Protein AF-A0A0S7B6U8-F1 (afdb_monomer_lite)

pLDDT: mean 72.04, std 18.42, range [27.77, 97.06]

Organism: NCBI:txid360412

Secondary structure (DSSP, 8-state):
-EEEEEEEEETTEEEEEEEEEETTTEEEEEEETTEEPPBSSSSTT-BTTEEEEEETTEEEEEEEETTEEEEEETTEEEPSSTTPPPPHHHHHHHHHHHHHHHHHHHHTPEE---SS--TTT--EEEEEETTEEEEEEEEEETTTTEEEEEEEEEBSPPS-HHHHHHHHHT-HHHHHHHHHTT-SS-EEEEETTEEEEEE---TTTS-HHHHHHHHHHHHHHHHHHSPBPPTTS--STT----SSPEEEEEETTEEEEEETTTHHHHHHHHHHHHHHHHHS---HHHHHHHHHHHHHHHHHHHTT---HHHHHHHHHHHHHHHHHHHHHTT----HHHHHHHHHHHHHHHHHHHHHHHHHHHHHH--HHHHHTTGGGGSHHHHHHHHHHHHHHHHHHHHHHHHHHHHHHHHTTS-S---EEEE----

Foldseek 3Di:
DDKAWAWDADPNRIKIWIWDADPPQATDFIDIPNHTFDQPDPCQQADSFKGWGDDPNWIWMWGDDVPDIFIATNHQTGDRYPPDDDDPVSVVLVLVVVQLVVLCVLQVWDWFFHSPRHSNFRTKTWDDDPQKTWIWTWDADPVPRFTKTKIKIWFAFDPCQVVLVVQLFPPPLQCVVCVVVVHPGWDKDTDRTIIITIGRDDSVPDHSVNVNVSSVSSVVSNVVRGHHDHLQDWPQPPPPDNDFDWWWKQWLNHTTTHGPVCVVVLVVVLVVLLVLVVPADQVLVVLVVLLVVLLVVCVVPLLPDQDLVVVLVVLVVSLVVSVVVCVVVSHQDDLVSLVVSLVSSLVSLVVSLVSSLVVVCVVPDDPVCVVVVCQCVDPVNVVSVVVSVVSSVVSSVVSVVVSVVVVVVSVSVPRRRDIRTTDDPD

Radius of gyration: 28.43 Å; chains: 1; bounding box: 55×90×58 Å

Sequence (426 aa):
MAQHTWQFSLDNQPHTIRAEIDLFRGIRSVQLDGVDARPANEGRFDTSALKSFEVAGHSAQVMKYTGGAALLLDGQALPNTPGQTLPARLQKYETQRVFWRKLAGLTGLKESPRADGMLEWRNRLIGTSDNRLVVLDYSVTYQFMRSRIAIFTRFAQEKDVNSLRGKIELDPAVLALAKRLKRTSLEMSIQSAGVAILLPYDLRKTSPEQAAEDIRTLLNVVKKYTKPLPLTYCDWGQCKSAVHPRELVFYNHSPLLVCSSCMPLLEKAGEANLARYHKRAPGFLKAISAGLAVTALVGVFFGIWKFSLVLAIASFGLFFAIVAAMNMLMVKRTFGMLWAAGGLTLLGVAIASVIEAALRLMSTITLEQVELGLVFLRPETQRLMGINLAVSAVVTAATLWFVLHQQRQAVHELAHPTIEHSGIEG

Structure (mmCIF, N/CA/C/O backbone):
data_AF-A0A0S7B6U8-F1
#
_entry.id   AF-A0A0S7B6U8-F1
#
loop_
_atom_site.group_PDB
_atom_site.id
_atom_site.type_symbol
_atom_site.label_atom_id
_atom_site.label_alt_id
_atom_site.label_comp_id
_atom_site.label_asym_id
_atom_site.label_entity_id
_atom_site.label_seq_id
_atom_site.pdbx_PDB_ins_code
_atom_site.Cartn_x
_atom_site.Cartn_y
_atom_site.Cartn_z
_atom_site.occupancy
_atom_site.B_iso_or_equiv
_atom_site.auth_seq_id
_atom_site.auth_comp_id
_atom_site.auth_asym_id
_atom_site.auth_atom_id
_atom_site.pdbx_PDB_model_num
ATOM 1 N N . MET A 1 1 ? 11.745 10.037 -27.236 1.00 68.69 1 MET A N 1
ATOM 2 C CA . MET A 1 1 ? 11.385 8.604 -27.163 1.00 68.69 1 MET A CA 1
ATOM 3 C C . MET A 1 1 ? 12.628 7.852 -26.736 1.00 68.69 1 MET A C 1
ATOM 5 O O . MET A 1 1 ? 13.698 8.241 -27.185 1.00 68.69 1 MET A O 1
ATOM 9 N N . ALA A 1 2 ? 12.509 6.862 -25.856 1.00 84.25 2 ALA A N 1
ATOM 10 C CA . ALA A 1 2 ? 13.636 6.048 -25.414 1.00 84.25 2 ALA A CA 1
ATOM 11 C C . ALA A 1 2 ? 13.347 4.576 -25.712 1.00 84.25 2 ALA A C 1
ATOM 13 O O . ALA A 1 2 ? 12.256 4.088 -25.413 1.00 84.25 2 ALA A O 1
ATOM 14 N N . GLN A 1 3 ? 14.317 3.890 -26.310 1.00 90.69 3 GLN A N 1
ATOM 15 C CA . GLN A 1 3 ? 14.265 2.451 -26.524 1.00 90.69 3 GLN A CA 1
ATOM 16 C C . GLN A 1 3 ? 15.057 1.768 -25.412 1.00 90.69 3 GLN A C 1
ATOM 18 O O . GLN A 1 3 ? 16.205 2.124 -25.148 1.00 90.69 3 GLN A O 1
ATOM 23 N N . HIS A 1 4 ? 14.436 0.794 -24.760 1.00 92.94 4 HIS A N 1
ATOM 24 C CA . HIS A 1 4 ? 15.061 -0.018 -23.725 1.00 92.94 4 HIS A CA 1
ATOM 25 C C . HIS A 1 4 ? 15.174 -1.454 -24.224 1.00 92.94 4 HIS A C 1
ATOM 27 O O . HIS A 1 4 ? 14.232 -1.972 -24.818 1.00 92.94 4 HIS A O 1
ATOM 33 N N . THR A 1 5 ? 16.331 -2.077 -24.007 1.00 95.12 5 THR A N 1
ATOM 34 C CA . THR A 1 5 ? 16.582 -3.472 -24.381 1.00 95.12 5 THR A CA 1
ATOM 35 C C . THR A 1 5 ? 17.080 -4.230 -23.162 1.00 95.12 5 THR A C 1
ATOM 37 O O . THR A 1 5 ? 17.962 -3.739 -22.458 1.00 95.12 5 THR A O 1
ATOM 40 N N . TRP A 1 6 ? 16.515 -5.412 -22.944 1.00 96.50 6 TRP A N 1
ATOM 41 C CA . TRP A 1 6 ? 16.941 -6.374 -21.939 1.00 96.50 6 TRP A CA 1
ATOM 42 C C . TRP A 1 6 ? 17.326 -7.682 -22.619 1.00 96.50 6 TRP A C 1
ATOM 44 O O . TRP A 1 6 ? 16.583 -8.177 -23.465 1.00 96.50 6 TRP A O 1
ATOM 54 N N . GLN A 1 7 ? 18.473 -8.234 -22.239 1.00 95.31 7 GLN A N 1
ATOM 55 C CA . GLN A 1 7 ? 18.968 -9.533 -22.683 1.00 95.31 7 GLN A CA 1
ATOM 56 C C . GLN A 1 7 ? 19.180 -10.424 -21.463 1.00 95.31 7 GLN A C 1
ATOM 58 O O . GLN A 1 7 ? 19.844 -10.025 -20.507 1.00 95.31 7 GLN A O 1
ATOM 63 N N . PHE A 1 8 ? 18.613 -11.623 -21.484 1.00 93.81 8 PHE A N 1
ATOM 64 C CA . PHE A 1 8 ? 18.725 -12.586 -20.390 1.00 93.81 8 PHE A CA 1
ATOM 65 C C . PHE A 1 8 ? 18.560 -14.012 -20.917 1.00 93.81 8 PHE A C 1
ATOM 67 O O . PHE A 1 8 ? 18.169 -14.215 -22.063 1.00 93.81 8 PHE A O 1
ATOM 74 N N . SER A 1 9 ? 18.886 -14.998 -20.082 1.00 91.81 9 SER A N 1
ATOM 75 C CA . SER A 1 9 ? 18.633 -16.410 -20.367 1.00 91.81 9 SER A CA 1
ATOM 76 C C . SER A 1 9 ? 17.580 -16.926 -19.395 1.00 91.81 9 SER A C 1
ATOM 78 O O . SER A 1 9 ? 17.694 -16.683 -18.194 1.00 91.81 9 SER A O 1
ATOM 80 N N . LEU A 1 10 ? 16.589 -17.645 -19.911 1.00 92.12 10 LEU A N 1
ATOM 81 C CA . LEU A 1 10 ? 15.554 -18.331 -19.139 1.00 92.12 10 LEU A CA 1
ATOM 82 C C . LEU A 1 10 ? 15.437 -19.755 -19.681 1.00 92.12 10 LEU A C 1
ATOM 84 O O . LEU A 1 10 ? 15.490 -19.937 -20.891 1.00 92.12 10 LEU A O 1
ATOM 88 N N . ASP A 1 11 ? 15.401 -20.764 -18.810 1.00 90.00 11 ASP A N 1
ATOM 89 C CA . ASP A 1 11 ? 15.368 -22.185 -19.205 1.00 90.00 11 ASP A CA 1
ATOM 90 C C . ASP A 1 11 ? 16.425 -22.583 -20.255 1.00 90.00 11 ASP A C 1
ATOM 92 O O . ASP A 1 11 ? 16.177 -23.358 -21.178 1.00 90.00 11 ASP A O 1
ATOM 96 N N . ASN A 1 12 ? 17.639 -22.036 -20.111 1.00 89.00 12 ASN A N 1
ATOM 97 C CA . ASN A 1 12 ? 18.768 -22.190 -21.042 1.00 89.00 12 ASN A CA 1
ATOM 98 C C . ASN A 1 12 ? 18.530 -21.653 -22.467 1.00 89.00 12 ASN A C 1
ATOM 100 O O . ASN A 1 12 ? 19.311 -21.954 -23.370 1.00 89.00 12 ASN A O 1
ATOM 104 N N . GLN A 1 13 ? 17.499 -20.832 -22.677 1.00 92.31 13 GLN A N 1
ATOM 105 C CA . GLN A 1 13 ? 17.246 -20.131 -23.933 1.00 92.31 13 GLN A CA 1
ATOM 106 C C . GLN A 1 13 ? 17.504 -18.624 -23.779 1.00 92.31 13 GLN A C 1
ATOM 108 O O . GLN A 1 13 ? 17.097 -18.023 -22.779 1.00 92.31 13 GLN A O 1
ATOM 113 N N . PRO A 1 14 ? 18.214 -17.991 -24.731 1.00 93.69 14 PRO A N 1
ATOM 114 C CA . PRO A 1 14 ? 18.410 -16.551 -24.719 1.00 93.69 14 PRO A CA 1
ATOM 115 C C . PRO A 1 14 ? 17.139 -15.836 -25.183 1.00 93.69 14 PRO A C 1
ATOM 117 O O . PRO A 1 14 ? 16.584 -16.168 -26.227 1.00 93.69 14 PRO A O 1
ATOM 120 N N . HIS A 1 15 ? 16.748 -14.800 -24.448 1.00 94.81 15 HIS A N 1
ATOM 121 C CA . HIS A 1 15 ? 15.630 -13.929 -24.787 1.00 94.81 15 HIS A CA 1
ATOM 122 C C . HIS A 1 15 ? 16.074 -12.470 -24.862 1.00 94.81 15 HIS A C 1
ATOM 124 O O . HIS A 1 15 ? 16.928 -12.003 -24.099 1.00 94.81 15 HIS A O 1
ATOM 130 N N . THR A 1 16 ? 15.468 -11.729 -25.784 1.00 95.56 16 THR A N 1
ATOM 131 C CA . THR A 1 16 ? 15.632 -10.286 -25.934 1.00 95.56 16 THR A CA 1
ATOM 132 C C . THR A 1 16 ? 14.279 -9.603 -25.837 1.00 95.56 16 THR A C 1
ATOM 134 O O . THR A 1 16 ? 13.400 -9.817 -26.667 1.00 95.56 16 THR A O 1
ATOM 137 N N . ILE A 1 17 ? 14.138 -8.704 -24.867 1.00 95.88 17 ILE A N 1
ATOM 138 C CA . ILE A 1 17 ? 12.957 -7.851 -24.733 1.00 95.88 17 ILE A CA 1
ATOM 139 C C . ILE A 1 17 ? 13.322 -6.431 -25.134 1.00 95.88 17 ILE A C 1
ATOM 141 O O . ILE A 1 17 ? 14.289 -5.864 -24.626 1.00 95.88 17 ILE A O 1
ATOM 145 N N . ARG A 1 18 ? 12.537 -5.834 -26.031 1.00 95.62 18 ARG A N 1
ATOM 146 C CA . ARG A 1 18 ? 12.671 -4.432 -26.444 1.00 95.62 18 ARG A CA 1
ATOM 147 C C . ARG A 1 18 ? 11.398 -3.680 -26.110 1.00 95.62 18 ARG A C 1
ATOM 149 O O . ARG A 1 18 ? 10.316 -4.142 -26.440 1.00 95.62 18 ARG A O 1
ATOM 156 N N . ALA A 1 19 ? 11.517 -2.515 -25.488 1.00 93.94 19 ALA A N 1
ATOM 157 C CA . ALA A 1 19 ? 10.377 -1.650 -25.216 1.00 93.94 19 ALA A CA 1
ATOM 158 C C . ALA A 1 19 ? 10.618 -0.237 -25.735 1.00 93.94 19 ALA A C 1
ATOM 160 O O . ALA A 1 19 ? 11.671 0.360 -25.488 1.00 93.94 19 ALA A O 1
ATOM 161 N N . GLU A 1 20 ? 9.612 0.319 -26.401 1.00 92.00 20 GLU A N 1
ATOM 162 C CA . GLU A 1 20 ? 9.585 1.729 -26.769 1.00 92.00 20 GLU A CA 1
ATOM 163 C C . GLU A 1 20 ? 8.789 2.516 -25.739 1.00 92.00 20 GLU A C 1
ATOM 165 O O . GLU A 1 20 ? 7.590 2.300 -25.536 1.00 92.00 20 GLU A O 1
ATOM 170 N N . ILE A 1 21 ? 9.462 3.456 -25.080 1.00 89.50 21 ILE A N 1
ATOM 171 C CA . ILE A 1 21 ? 8.884 4.215 -23.980 1.00 89.50 21 ILE A CA 1
ATOM 172 C C . ILE A 1 21 ? 8.906 5.702 -24.323 1.00 89.50 21 ILE A C 1
ATOM 174 O O . ILE A 1 21 ? 9.939 6.339 -24.554 1.00 89.50 21 ILE A O 1
ATOM 178 N N . ASP A 1 22 ? 7.711 6.277 -24.358 1.00 83.62 22 ASP A N 1
ATOM 179 C CA . ASP A 1 22 ? 7.482 7.701 -24.502 1.00 83.62 22 ASP A CA 1
ATOM 180 C C . ASP A 1 22 ? 7.576 8.368 -23.125 1.00 83.62 22 ASP A C 1
ATOM 182 O O . ASP A 1 22 ? 6.906 7.972 -22.160 1.00 83.62 22 ASP A O 1
ATOM 186 N N . LEU A 1 23 ? 8.397 9.417 -23.040 1.00 71.69 23 LEU A N 1
ATOM 187 C CA . LEU A 1 23 ? 8.662 10.149 -21.805 1.00 71.69 23 LEU A CA 1
ATOM 188 C C . LEU A 1 23 ? 7.373 10.697 -21.170 1.00 71.69 23 LEU A C 1
ATOM 190 O O . LEU A 1 23 ? 7.252 10.690 -19.946 1.00 71.69 23 LEU A O 1
ATOM 194 N N . PHE A 1 24 ? 6.378 11.062 -21.981 1.00 70.94 24 PHE A N 1
ATOM 195 C CA . PHE A 1 24 ? 5.119 11.658 -21.528 1.00 70.94 24 PHE A CA 1
ATOM 196 C C . PHE A 1 24 ? 3.908 10.743 -21.720 1.00 70.94 24 PHE A C 1
ATOM 198 O O . PHE A 1 24 ? 2.965 10.836 -20.940 1.00 70.94 24 PHE A O 1
ATOM 205 N N . ARG A 1 25 ? 3.926 9.846 -22.717 1.00 69.62 25 ARG A N 1
ATOM 206 C CA . ARG A 1 25 ? 2.755 9.010 -23.061 1.00 69.62 25 ARG A CA 1
ATOM 207 C C . ARG A 1 25 ? 2.782 7.578 -22.521 1.00 69.62 25 ARG A C 1
ATOM 209 O O . ARG A 1 25 ? 1.733 6.947 -22.511 1.00 69.62 25 ARG A O 1
ATOM 216 N N . GLY A 1 26 ? 3.927 7.091 -22.032 1.00 82.94 26 GLY A N 1
ATOM 217 C CA . GLY A 1 26 ? 4.029 5.745 -21.452 1.00 82.94 26 GLY A CA 1
ATOM 218 C C . GLY A 1 26 ? 4.701 4.715 -22.363 1.00 82.94 26 GLY A C 1
ATOM 219 O O . GLY A 1 26 ? 5.427 5.085 -23.282 1.00 82.94 26 GLY A O 1
ATOM 220 N N . ILE A 1 27 ? 4.495 3.430 -22.083 1.00 87.25 27 ILE A N 1
ATOM 221 C CA . ILE A 1 27 ? 4.991 2.299 -22.877 1.00 87.25 27 ILE A CA 1
ATOM 222 C C . ILE A 1 27 ? 4.134 2.187 -24.142 1.00 87.25 27 ILE A C 1
ATOM 224 O O . ILE A 1 27 ? 2.915 2.040 -24.047 1.00 87.25 27 ILE A O 1
ATOM 228 N N . ARG A 1 28 ? 4.759 2.277 -25.320 1.00 87.50 28 ARG A N 1
ATOM 229 C CA . ARG A 1 28 ? 4.066 2.185 -26.614 1.00 87.50 28 ARG A CA 1
ATOM 230 C C . ARG A 1 28 ? 4.024 0.767 -27.154 1.00 87.50 28 ARG A C 1
ATOM 232 O O . ARG A 1 28 ? 2.962 0.311 -27.557 1.00 87.50 28 ARG A O 1
ATOM 239 N N . SER A 1 29 ? 5.163 0.090 -27.146 1.00 90.00 29 SER A N 1
ATOM 240 C CA . SER A 1 29 ? 5.302 -1.276 -27.638 1.00 90.00 29 SER A CA 1
ATOM 241 C C . SER A 1 29 ? 6.283 -2.046 -26.766 1.00 90.00 29 SER A C 1
ATOM 243 O O . SER A 1 29 ? 7.187 -1.468 -26.151 1.00 90.00 29 SER A O 1
ATOM 245 N N . VAL A 1 30 ? 6.070 -3.357 -26.703 1.00 92.38 30 VAL A N 1
ATOM 246 C CA . VAL A 1 30 ? 6.984 -4.323 -26.100 1.00 92.38 30 VAL A CA 1
ATOM 247 C C . VAL A 1 30 ? 7.113 -5.475 -27.084 1.00 92.38 30 VAL A C 1
ATOM 249 O O . VAL A 1 30 ? 6.103 -6.027 -27.510 1.00 92.38 30 VAL A O 1
ATOM 252 N N . GLN A 1 31 ? 8.342 -5.819 -27.440 1.00 94.88 31 GLN A N 1
ATOM 253 C CA . GLN A 1 31 ? 8.680 -6.936 -28.309 1.00 94.88 31 GLN A CA 1
ATOM 254 C C . GLN A 1 31 ? 9.475 -7.969 -27.518 1.00 94.88 31 GLN A C 1
ATOM 256 O O . GLN A 1 31 ? 10.418 -7.607 -26.812 1.00 94.88 31 GLN A O 1
ATOM 261 N N . LEU A 1 32 ? 9.110 -9.236 -27.671 1.00 94.94 32 LEU A N 1
ATOM 262 C CA . LEU A 1 32 ? 9.836 -10.408 -27.206 1.00 94.94 32 LEU A CA 1
ATOM 263 C C . LEU A 1 32 ? 10.424 -11.112 -28.432 1.00 94.94 32 LEU A C 1
ATOM 265 O O . LEU A 1 32 ? 9.690 -11.478 -29.346 1.00 94.94 32 LEU A O 1
ATOM 269 N N . ASP A 1 33 ? 11.746 -11.249 -28.476 1.00 94.06 33 ASP A N 1
ATOM 270 C CA . ASP A 1 33 ? 12.480 -11.943 -29.544 1.00 94.06 33 ASP A CA 1
ATOM 271 C C . ASP A 1 33 ? 12.141 -11.437 -30.961 1.00 94.06 33 ASP A C 1
ATOM 273 O O . ASP A 1 33 ? 12.133 -12.176 -31.941 1.00 94.06 33 ASP A O 1
ATOM 277 N N . GLY A 1 34 ? 11.876 -10.129 -31.069 1.00 90.69 34 GLY A N 1
ATOM 278 C CA . GLY A 1 34 ? 11.544 -9.450 -32.327 1.00 90.69 34 GLY A CA 1
ATOM 279 C C . GLY A 1 34 ? 10.065 -9.501 -32.723 1.00 90.69 34 GLY A C 1
ATOM 280 O O . GLY A 1 34 ? 9.707 -8.934 -33.752 1.00 90.69 34 GLY A O 1
ATOM 281 N N . VAL A 1 35 ? 9.207 -10.123 -31.912 1.00 92.31 35 VAL A N 1
ATOM 282 C CA . VAL A 1 35 ? 7.755 -10.209 -32.126 1.00 92.31 35 VAL A CA 1
ATOM 283 C C . VAL A 1 35 ? 7.029 -9.413 -31.046 1.00 92.31 35 VAL A C 1
ATOM 285 O O . VAL A 1 35 ? 7.481 -9.368 -29.906 1.00 92.31 35 VAL A O 1
ATOM 288 N N . ASP A 1 36 ? 5.902 -8.780 -31.373 1.00 89.56 36 ASP A N 1
ATOM 289 C CA . ASP A 1 36 ? 5.099 -8.071 -30.372 1.00 89.56 36 ASP A CA 1
ATOM 290 C C . ASP A 1 36 ? 4.666 -9.017 -29.241 1.00 89.56 36 ASP A C 1
ATOM 292 O O . ASP A 1 36 ? 4.102 -10.092 -29.471 1.00 89.56 36 ASP A O 1
ATOM 296 N N . ALA A 1 37 ? 4.951 -8.612 -28.002 1.00 87.75 37 ALA A N 1
ATOM 297 C CA . ALA A 1 37 ? 4.654 -9.402 -26.820 1.00 87.75 37 ALA A CA 1
ATOM 298 C C . ALA A 1 37 ? 3.136 -9.531 -26.644 1.00 87.75 37 ALA A C 1
ATOM 300 O O . ALA A 1 37 ? 2.403 -8.537 -26.630 1.00 87.75 37 ALA A O 1
ATOM 301 N N . ARG A 1 38 ? 2.659 -10.769 -26.490 1.00 81.38 38 ARG A N 1
ATOM 302 C CA . ARG A 1 38 ? 1.240 -11.037 -26.250 1.00 81.38 38 ARG A CA 1
ATOM 303 C C . ARG A 1 38 ? 0.894 -10.714 -24.793 1.00 81.38 38 ARG A C 1
ATOM 305 O O . ARG A 1 38 ? 1.596 -11.197 -23.905 1.00 81.38 38 ARG A O 1
ATOM 312 N N . PRO A 1 39 ? -0.165 -9.931 -24.526 1.00 77.62 39 PRO A N 1
ATOM 313 C CA . PRO A 1 39 ? -0.591 -9.649 -23.160 1.00 77.62 39 PRO A CA 1
ATOM 314 C C . PRO A 1 39 ? -0.906 -10.945 -22.404 1.00 77.62 39 PRO A C 1
ATOM 316 O O . PRO A 1 39 ? -1.611 -11.799 -22.936 1.00 77.62 39 PRO A O 1
ATOM 319 N N . ALA A 1 40 ? -0.419 -11.074 -21.167 1.00 69.25 40 ALA A N 1
ATOM 320 C CA . ALA A 1 40 ? -0.670 -12.254 -20.321 1.00 69.25 40 ALA A CA 1
ATOM 321 C C . ALA A 1 40 ? -2.146 -12.372 -19.904 1.00 69.25 40 ALA A C 1
ATOM 323 O O . ALA A 1 40 ? -2.654 -13.451 -19.640 1.00 69.25 40 ALA A O 1
ATOM 324 N N . ASN A 1 41 ? -2.844 -11.239 -19.845 1.00 62.69 41 ASN A N 1
ATOM 325 C CA . ASN A 1 41 ? -4.264 -11.146 -19.535 1.00 62.69 41 ASN A CA 1
ATOM 326 C C . ASN A 1 41 ? -4.889 -10.149 -20.515 1.00 62.69 41 ASN A C 1
ATOM 328 O O . ASN A 1 41 ? -4.208 -9.196 -20.894 1.00 62.69 41 ASN A O 1
ATOM 332 N N . GLU A 1 42 ? -6.158 -10.328 -20.899 1.00 50.84 42 GLU A N 1
ATOM 333 C CA . GLU A 1 42 ? -6.930 -9.425 -21.778 1.00 50.84 42 GLU A CA 1
ATOM 334 C C . GLU A 1 42 ? -7.051 -7.995 -21.192 1.00 50.84 42 GLU A C 1
ATOM 336 O O . GLU A 1 42 ? -8.098 -7.574 -20.710 1.00 50.84 42 GLU A O 1
ATOM 341 N N . GLY A 1 43 ? -5.958 -7.236 -21.139 1.00 49.12 43 GLY A N 1
ATOM 342 C CA . GLY A 1 43 ? -5.914 -5.839 -20.707 1.00 49.12 43 GLY A CA 1
ATOM 343 C C . GLY A 1 43 ? -6.193 -5.550 -19.224 1.00 49.12 43 GLY A C 1
ATOM 344 O O . GLY A 1 43 ? -5.978 -4.415 -18.814 1.00 49.12 43 GLY A O 1
ATOM 345 N N . ARG A 1 44 ? -6.610 -6.522 -18.394 1.00 51.59 44 ARG A N 1
ATOM 346 C CA . ARG A 1 44 ? -7.075 -6.279 -17.003 1.00 51.59 44 ARG A CA 1
ATOM 347 C C . ARG A 1 44 ? -6.068 -5.612 -16.050 1.00 51.59 44 ARG A C 1
ATOM 349 O O . ARG A 1 44 ? -6.481 -5.096 -15.015 1.00 51.59 44 ARG A O 1
ATOM 356 N N . PHE A 1 45 ? -4.776 -5.599 -16.382 1.00 55.84 45 PHE A N 1
ATOM 357 C CA . PHE A 1 45 ? -3.710 -5.048 -15.527 1.00 55.84 45 PHE A CA 1
ATOM 358 C C . PHE A 1 45 ? -2.697 -4.175 -16.279 1.00 55.84 45 PHE A C 1
ATOM 360 O O . PHE A 1 45 ? -1.713 -3.724 -15.692 1.00 55.84 45 PHE A O 1
ATOM 367 N N . ASP A 1 46 ? -2.918 -3.943 -17.572 1.00 65.00 46 ASP A N 1
ATOM 368 C CA . ASP A 1 46 ? -2.031 -3.124 -18.388 1.00 65.00 46 ASP A CA 1
ATOM 369 C C . ASP A 1 46 ? -2.394 -1.646 -18.232 1.00 65.00 46 ASP A C 1
ATOM 371 O O . ASP A 1 46 ? -3.548 -1.243 -18.364 1.00 65.00 46 ASP A O 1
ATOM 375 N N . THR A 1 47 ? -1.388 -0.807 -18.010 1.00 70.31 47 THR A N 1
ATOM 376 C CA . THR A 1 47 ? -1.545 0.650 -17.980 1.00 70.31 47 THR A CA 1
ATOM 377 C C . THR A 1 47 ? -0.581 1.296 -18.966 1.00 70.31 47 THR A C 1
ATOM 379 O O . THR A 1 47 ? 0.275 0.643 -19.563 1.00 70.31 47 THR A O 1
ATOM 382 N N . SER A 1 48 ? -0.658 2.617 -19.137 1.00 76.31 48 SER A N 1
ATOM 383 C CA . SER A 1 48 ? 0.372 3.337 -19.896 1.00 76.31 48 SER A CA 1
ATOM 384 C C . SER A 1 48 ? 1.766 3.209 -19.260 1.00 76.31 48 SER A C 1
ATOM 386 O O . SER A 1 48 ? 2.764 3.472 -19.924 1.00 76.31 48 SER A O 1
ATOM 388 N N . ALA A 1 49 ? 1.872 2.797 -17.994 1.00 79.25 49 ALA A N 1
ATOM 389 C CA . ALA A 1 49 ? 3.136 2.641 -17.281 1.00 79.25 49 ALA A CA 1
ATOM 390 C C . ALA A 1 49 ? 3.533 1.178 -17.012 1.00 79.25 49 ALA A C 1
ATOM 392 O O . ALA A 1 49 ? 4.644 0.950 -16.537 1.00 79.25 49 ALA A O 1
ATOM 393 N N . LEU A 1 50 ? 2.676 0.199 -17.316 1.00 85.44 50 LEU A N 1
ATOM 394 C CA . LEU A 1 50 ? 2.906 -1.223 -17.050 1.00 85.44 50 LEU A CA 1
ATOM 395 C C . LEU A 1 50 ? 2.363 -2.076 -18.199 1.00 85.44 50 LEU A C 1
ATOM 397 O O . LEU A 1 50 ? 1.203 -1.936 -18.574 1.00 85.44 50 LEU A O 1
ATOM 401 N N . LYS A 1 51 ? 3.189 -2.988 -18.709 1.00 87.25 51 LYS A N 1
ATOM 402 C CA . LYS A 1 51 ? 2.808 -4.016 -19.680 1.00 87.25 51 LYS A CA 1
ATOM 403 C C . LYS A 1 51 ? 3.165 -5.393 -19.143 1.00 87.25 51 LYS A C 1
ATOM 405 O O . LYS A 1 51 ? 4.322 -5.595 -18.784 1.00 87.25 51 LYS A O 1
ATOM 410 N N . SER A 1 52 ? 2.197 -6.306 -19.089 1.00 87.12 52 SER A N 1
ATOM 411 C CA . SER A 1 52 ? 2.369 -7.676 -18.586 1.00 87.12 52 SER A CA 1
ATOM 412 C C . SER A 1 52 ? 2.194 -8.706 -19.704 1.00 87.12 52 SER A C 1
ATOM 414 O O . SER A 1 52 ? 1.237 -8.640 -20.470 1.00 87.12 52 SER A O 1
ATOM 416 N N . PHE A 1 53 ? 3.102 -9.671 -19.787 1.00 89.69 53 PHE A N 1
ATOM 417 C CA . PHE A 1 53 ? 3.152 -10.720 -20.809 1.00 89.69 53 PHE A CA 1
ATOM 418 C C . PHE A 1 53 ? 3.826 -11.971 -20.235 1.00 89.69 53 PHE A C 1
ATOM 420 O O . PHE A 1 53 ? 4.339 -11.949 -19.117 1.00 89.69 53 PHE A O 1
ATOM 427 N N . GLU A 1 54 ? 3.806 -13.069 -20.980 1.00 89.19 54 GLU A N 1
ATOM 428 C CA . GLU A 1 54 ? 4.460 -14.315 -20.573 1.00 89.19 54 GLU A CA 1
ATOM 429 C C . GLU A 1 54 ? 5.726 -14.563 -21.394 1.00 89.19 54 GLU A C 1
ATOM 431 O O . GLU A 1 54 ? 5.774 -14.269 -22.591 1.00 89.19 54 GLU A O 1
ATOM 436 N N . VAL A 1 55 ? 6.755 -15.114 -20.748 1.00 90.44 55 VAL A N 1
ATOM 437 C CA . VAL A 1 55 ? 7.997 -15.571 -21.389 1.00 90.44 55 VAL A CA 1
ATOM 438 C C . VAL A 1 55 ? 8.273 -16.978 -20.885 1.00 90.44 55 VAL A C 1
ATOM 440 O O . VAL A 1 55 ? 8.536 -17.151 -19.701 1.00 90.44 55 VAL A O 1
ATOM 443 N N . ALA A 1 56 ? 8.166 -17.981 -21.759 1.00 88.06 56 ALA A N 1
ATOM 444 C CA . ALA A 1 56 ? 8.388 -19.391 -21.409 1.00 88.06 56 ALA A CA 1
ATOM 445 C C . ALA A 1 56 ? 7.601 -19.873 -20.161 1.00 88.06 56 ALA A C 1
ATOM 447 O O . ALA A 1 56 ? 8.093 -20.667 -19.374 1.00 88.06 56 ALA A O 1
ATOM 448 N N . GLY A 1 57 ? 6.370 -19.382 -19.957 1.00 85.69 57 GLY A N 1
ATOM 449 C CA . GLY A 1 57 ? 5.543 -19.729 -18.789 1.00 85.69 57 GLY A CA 1
ATOM 450 C C . GLY A 1 57 ? 5.832 -18.916 -17.519 1.00 85.69 57 GLY A C 1
ATOM 451 O O . GLY A 1 57 ? 5.176 -19.126 -16.502 1.00 85.69 57 GLY A O 1
ATOM 452 N N . HIS A 1 58 ? 6.765 -17.964 -17.573 1.00 88.88 58 HIS A N 1
ATOM 453 C CA . HIS A 1 58 ? 7.053 -17.022 -16.492 1.00 88.88 58 HIS A CA 1
ATOM 454 C C . HIS A 1 58 ? 6.337 -15.685 -16.698 1.00 88.88 58 HIS A C 1
ATOM 456 O O . HIS A 1 58 ? 6.180 -15.206 -17.826 1.00 88.88 58 HIS A O 1
ATOM 462 N N . SER A 1 59 ? 5.951 -15.035 -15.596 1.00 87.81 59 SER A N 1
ATOM 463 C CA . SER A 1 59 ? 5.286 -13.732 -15.634 1.00 87.81 59 SER A CA 1
ATOM 464 C C . SER A 1 59 ? 6.316 -12.630 -15.878 1.00 87.81 59 SER A C 1
ATOM 466 O O . SER A 1 59 ? 7.101 -12.296 -14.988 1.00 87.81 59 SER A O 1
ATOM 468 N N . ALA A 1 60 ? 6.266 -11.990 -17.043 1.00 90.50 60 ALA A N 1
ATOM 469 C CA . ALA A 1 60 ? 7.152 -10.896 -17.419 1.00 90.50 60 ALA A CA 1
ATOM 470 C C . ALA A 1 60 ? 6.413 -9.555 -17.478 1.00 90.50 60 ALA A C 1
ATOM 472 O O . ALA A 1 60 ? 5.268 -9.449 -17.921 1.00 90.50 60 ALA A O 1
ATOM 473 N N . GLN A 1 61 ? 7.071 -8.496 -17.012 1.00 90.50 61 GLN A N 1
ATOM 474 C CA . GLN A 1 61 ? 6.486 -7.163 -16.958 1.00 90.50 61 GLN A CA 1
ATOM 475 C C . GLN A 1 61 ? 7.493 -6.087 -17.319 1.00 90.50 61 GLN A C 1
ATOM 477 O O . GLN A 1 61 ? 8.552 -5.979 -16.705 1.00 90.50 61 GLN A O 1
ATOM 482 N N . VAL A 1 62 ? 7.117 -5.223 -18.255 1.00 91.62 62 VAL A N 1
ATOM 483 C CA . VAL A 1 62 ? 7.840 -3.981 -18.520 1.00 91.62 62 VAL A CA 1
ATOM 484 C C . VAL A 1 62 ? 7.139 -2.850 -17.788 1.00 91.62 62 VAL A C 1
ATOM 486 O O . VAL A 1 62 ? 5.931 -2.653 -17.915 1.00 91.62 62 VAL A O 1
ATOM 489 N N . MET A 1 63 ? 7.912 -2.087 -17.022 1.00 88.88 63 MET A N 1
ATOM 490 C CA . MET A 1 63 ? 7.427 -0.953 -16.246 1.00 88.88 63 MET A CA 1
ATOM 491 C C . MET A 1 63 ? 8.168 0.318 -16.611 1.00 88.88 63 MET A C 1
ATOM 493 O O . MET A 1 63 ? 9.393 0.328 -16.710 1.00 88.88 63 MET A O 1
ATOM 497 N N . LYS A 1 64 ? 7.433 1.422 -16.701 1.00 86.31 64 LYS A N 1
ATOM 498 C CA . LYS A 1 64 ? 7.987 2.772 -16.736 1.00 86.31 64 LYS A CA 1
ATOM 499 C C . LYS A 1 64 ? 7.921 3.376 -15.337 1.00 86.31 64 LYS A C 1
ATOM 501 O O . LYS A 1 64 ? 6.857 3.422 -14.733 1.00 86.31 64 LYS A O 1
ATOM 506 N N . TYR A 1 65 ? 9.030 3.932 -14.863 1.00 81.81 65 TYR A N 1
ATOM 507 C CA . TYR A 1 65 ? 9.073 4.716 -13.629 1.00 81.81 65 TYR A CA 1
ATOM 508 C C . TYR A 1 65 ? 9.789 6.053 -13.866 1.00 81.81 65 TYR A C 1
ATOM 510 O O . TYR A 1 65 ? 10.418 6.277 -14.901 1.00 81.81 65 TYR A O 1
ATOM 518 N N . THR A 1 66 ? 9.704 6.991 -12.919 1.00 73.69 66 THR A N 1
ATOM 519 C CA . THR A 1 66 ? 10.371 8.296 -13.073 1.00 73.69 66 THR A CA 1
ATOM 520 C C . THR A 1 66 ? 11.886 8.117 -13.227 1.00 73.69 66 THR A C 1
ATOM 522 O O . THR A 1 66 ? 12.559 7.663 -12.304 1.00 73.69 66 THR A O 1
ATOM 525 N N . GLY A 1 67 ? 12.432 8.487 -14.384 1.00 76.25 67 GLY A N 1
ATOM 526 C CA . GLY A 1 67 ? 13.865 8.373 -14.662 1.00 76.25 67 GLY A CA 1
ATOM 527 C C . GLY A 1 67 ? 14.325 7.012 -15.192 1.00 76.25 67 GLY A C 1
ATOM 528 O O . GLY A 1 67 ? 15.530 6.790 -15.248 1.00 76.25 67 GLY A O 1
ATOM 529 N N . GLY A 1 68 ? 13.424 6.102 -15.585 1.00 85.69 68 GLY A N 1
ATOM 530 C CA . GLY A 1 68 ? 13.843 4.870 -16.254 1.00 85.69 68 GLY A CA 1
ATOM 531 C C . GLY A 1 68 ? 12.730 3.868 -16.543 1.00 85.69 68 GLY A C 1
ATOM 532 O O . GLY A 1 68 ? 11.538 4.173 -16.477 1.00 85.69 68 GLY A O 1
ATOM 533 N N . ALA A 1 69 ? 13.155 2.652 -16.865 1.00 90.38 69 ALA A N 1
ATOM 534 C CA . ALA A 1 69 ? 12.285 1.518 -17.113 1.00 90.38 69 ALA A CA 1
ATOM 535 C C . ALA A 1 69 ? 12.866 0.257 -16.474 1.00 90.38 69 ALA A C 1
ATOM 537 O O . ALA A 1 69 ? 14.077 0.163 -16.275 1.00 90.38 69 ALA A O 1
ATOM 538 N N . ALA A 1 70 ? 11.998 -0.691 -16.145 1.00 91.94 70 ALA A N 1
ATOM 539 C CA . ALA A 1 70 ? 12.360 -1.968 -15.552 1.00 91.94 70 ALA A CA 1
ATOM 540 C C . ALA A 1 70 ? 11.752 -3.109 -16.360 1.00 91.94 70 ALA A C 1
ATOM 542 O O . ALA A 1 70 ? 10.598 -3.008 -16.777 1.00 91.94 70 ALA A O 1
ATOM 543 N N . LEU A 1 71 ? 12.503 -4.197 -16.493 1.00 93.69 71 LEU A N 1
ATOM 544 C CA . LEU A 1 71 ? 11.952 -5.511 -16.782 1.00 93.69 71 LEU A CA 1
ATOM 545 C C . LEU A 1 71 ? 11.897 -6.290 -15.471 1.00 93.69 71 LEU A C 1
ATOM 547 O O . LEU A 1 71 ? 12.912 -6.400 -14.781 1.00 93.69 71 LEU A O 1
ATOM 551 N N . LEU A 1 72 ? 10.721 -6.808 -15.135 1.00 92.00 72 LEU A N 1
ATOM 552 C CA . LEU A 1 72 ? 10.517 -7.720 -14.020 1.00 92.00 72 LEU A CA 1
ATOM 553 C C . LEU A 1 72 ? 10.156 -9.103 -14.562 1.00 92.00 72 LEU A C 1
ATOM 555 O O . LEU A 1 72 ? 9.239 -9.209 -15.373 1.00 92.00 72 LEU A O 1
ATOM 559 N N . LEU A 1 73 ? 10.831 -10.143 -14.085 1.00 91.00 73 LEU A N 1
ATOM 560 C CA . LEU A 1 73 ? 10.506 -11.545 -14.348 1.00 91.00 73 LEU A CA 1
ATOM 561 C C . LEU A 1 73 ? 10.153 -12.211 -13.017 1.00 91.00 73 LEU A C 1
ATOM 563 O O . LEU A 1 73 ? 10.949 -12.171 -12.082 1.00 91.00 73 LEU A O 1
ATOM 567 N N . ASP A 1 74 ? 8.926 -12.711 -12.875 1.00 87.69 74 ASP A N 1
ATOM 568 C CA . ASP A 1 74 ? 8.352 -13.190 -11.605 1.00 87.69 74 ASP A CA 1
ATOM 569 C C . ASP A 1 74 ? 8.538 -12.182 -10.451 1.00 87.69 74 ASP A C 1
ATOM 571 O O . ASP A 1 74 ? 8.882 -12.492 -9.300 1.00 87.69 74 ASP A O 1
ATOM 575 N N . GLY A 1 75 ? 8.371 -10.906 -10.804 1.00 85.56 75 GLY A N 1
ATOM 576 C CA . GLY A 1 75 ? 8.564 -9.763 -9.919 1.00 85.56 75 GLY A CA 1
ATOM 577 C C . GLY A 1 75 ? 10.024 -9.421 -9.604 1.00 85.56 75 GLY A C 1
ATOM 578 O O . GLY A 1 75 ? 10.246 -8.447 -8.900 1.00 85.56 75 GLY A O 1
ATOM 579 N N . GLN A 1 76 ? 11.017 -10.166 -10.089 1.00 90.94 76 GLN A N 1
ATOM 580 C CA . GLN A 1 76 ? 12.435 -9.839 -9.918 1.00 90.94 76 GLN A CA 1
ATOM 581 C C . GLN A 1 76 ? 12.922 -8.904 -11.025 1.00 90.94 76 GLN A C 1
ATOM 583 O O . GLN A 1 76 ? 12.766 -9.200 -12.206 1.00 90.94 76 GLN A O 1
ATOM 588 N N . ALA A 1 77 ? 13.558 -7.797 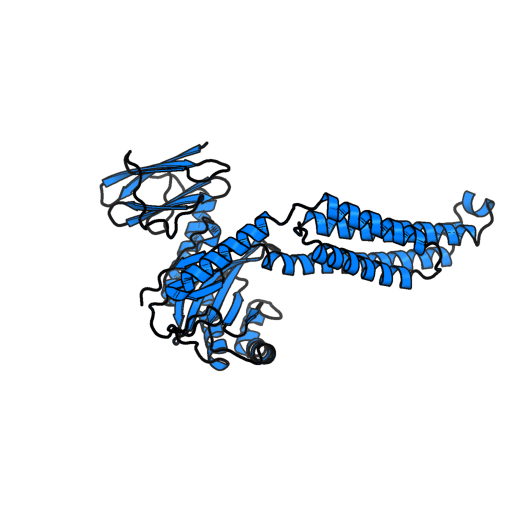-10.654 1.00 92.12 77 ALA A N 1
ATOM 589 C CA . ALA A 1 77 ? 14.166 -6.868 -11.591 1.00 92.12 77 ALA A CA 1
ATOM 590 C C . ALA A 1 77 ? 15.380 -7.488 -12.295 1.00 92.12 77 ALA A C 1
ATOM 592 O O . ALA A 1 77 ? 16.312 -7.974 -11.649 1.00 92.12 77 ALA A O 1
ATOM 593 N N . LEU A 1 78 ? 15.385 -7.408 -13.625 1.00 93.50 78 LEU A N 1
ATOM 594 C CA . LEU A 1 78 ? 16.492 -7.845 -14.467 1.00 93.50 78 LEU A CA 1
ATOM 595 C C . LEU A 1 78 ? 17.334 -6.650 -14.943 1.00 93.50 78 LEU A C 1
ATOM 597 O O . LEU A 1 78 ? 16.781 -5.589 -15.262 1.00 93.50 78 LEU A O 1
ATOM 601 N N . PRO A 1 79 ? 18.672 -6.789 -15.000 1.00 92.81 79 PRO A N 1
ATOM 602 C CA . PRO A 1 79 ? 19.523 -5.799 -15.642 1.00 92.81 79 PRO A CA 1
ATOM 603 C C . PRO A 1 79 ? 19.314 -5.810 -17.161 1.00 92.81 79 PRO A C 1
ATOM 605 O O . PRO A 1 79 ? 18.839 -6.791 -17.730 1.00 92.81 79 PRO A O 1
ATOM 608 N N . ASN A 1 80 ? 19.684 -4.719 -17.832 1.00 90.88 80 ASN A N 1
ATOM 609 C CA . ASN A 1 80 ? 19.566 -4.619 -19.291 1.00 90.88 80 ASN A CA 1
ATOM 610 C C . ASN A 1 80 ? 20.466 -5.634 -20.009 1.00 90.88 80 ASN A C 1
ATOM 612 O O . ASN A 1 80 ? 20.071 -6.210 -21.018 1.00 90.88 80 ASN A O 1
ATOM 616 N N . THR A 1 81 ? 21.660 -5.869 -19.470 1.00 89.44 81 THR A N 1
ATOM 617 C CA . THR A 1 81 ? 22.630 -6.822 -20.014 1.00 89.44 81 THR A CA 1
ATOM 618 C C . THR A 1 81 ? 23.074 -7.780 -18.907 1.00 89.44 81 THR A C 1
ATOM 620 O O . THR A 1 81 ? 23.241 -7.336 -17.762 1.00 89.44 81 THR A O 1
ATOM 623 N N . PRO A 1 82 ? 23.307 -9.073 -19.202 1.00 87.19 82 PRO A N 1
ATOM 624 C CA . PRO A 1 82 ? 23.823 -10.013 -18.214 1.00 87.19 82 PRO A CA 1
ATOM 625 C C . PRO A 1 82 ? 25.130 -9.507 -17.588 1.00 87.19 82 PRO A C 1
ATOM 627 O O . PRO A 1 82 ? 25.995 -8.974 -18.278 1.00 87.19 82 PRO A O 1
ATOM 630 N N . GLY A 1 83 ? 25.265 -9.647 -16.268 1.00 85.38 83 GLY A N 1
ATOM 631 C CA . GLY A 1 83 ? 26.441 -9.187 -15.516 1.00 85.38 83 GLY A CA 1
ATOM 632 C C . GLY A 1 83 ? 26.459 -7.692 -15.171 1.00 85.38 83 GLY A C 1
ATOM 633 O O . GLY A 1 83 ? 27.286 -7.272 -14.363 1.00 85.38 83 GLY A O 1
ATOM 634 N N . GLN A 1 84 ? 25.540 -6.882 -15.707 1.00 90.81 84 GLN A N 1
ATOM 635 C CA . GLN A 1 84 ? 25.412 -5.484 -15.300 1.00 90.81 84 GLN A CA 1
ATOM 636 C C . GLN A 1 84 ? 24.732 -5.375 -13.927 1.00 90.81 84 GLN A C 1
ATOM 638 O O . GLN A 1 84 ? 23.771 -6.083 -13.623 1.00 90.81 84 GLN A O 1
ATOM 643 N N . THR A 1 85 ? 25.200 -4.445 -13.094 1.00 90.00 85 THR A N 1
ATOM 644 C CA . THR A 1 85 ? 24.524 -4.121 -11.837 1.00 90.00 85 THR A CA 1
ATOM 645 C C . THR A 1 85 ? 23.205 -3.398 -12.101 1.00 90.00 85 THR A C 1
ATOM 647 O O . THR A 1 85 ? 23.091 -2.547 -12.986 1.00 90.00 85 THR A O 1
ATOM 650 N N . LEU A 1 86 ? 22.183 -3.720 -11.306 1.00 90.94 86 LEU A N 1
ATOM 651 C CA . LEU A 1 86 ? 20.909 -3.009 -11.362 1.00 90.94 86 LEU A CA 1
ATOM 652 C C . LEU A 1 86 ? 21.114 -1.523 -11.012 1.00 90.94 86 LEU A C 1
ATOM 654 O O . LEU A 1 86 ? 21.880 -1.218 -10.096 1.00 90.94 86 LEU A O 1
ATOM 658 N N . PRO A 1 87 ? 20.396 -0.583 -11.649 1.00 89.62 87 PRO A N 1
ATOM 659 C CA . PRO A 1 87 ? 20.319 0.798 -11.187 1.00 89.62 87 PRO A CA 1
ATOM 660 C C . PRO A 1 87 ? 19.925 0.885 -9.705 1.00 89.62 87 PRO A C 1
ATOM 662 O O . PRO A 1 87 ? 19.102 0.100 -9.233 1.00 89.62 87 PRO A O 1
ATOM 665 N N . ALA A 1 88 ? 20.431 1.886 -8.976 1.00 88.38 88 ALA A N 1
ATOM 666 C CA . ALA A 1 88 ? 20.208 2.034 -7.528 1.00 88.38 88 ALA A CA 1
ATOM 667 C C . ALA A 1 88 ? 18.721 1.985 -7.115 1.00 88.38 88 ALA A C 1
ATOM 669 O O . ALA A 1 88 ? 18.371 1.460 -6.058 1.00 88.38 88 ALA A O 1
ATOM 670 N N . ARG A 1 89 ? 17.822 2.492 -7.969 1.00 86.88 89 ARG A N 1
ATOM 671 C CA . ARG A 1 89 ? 16.372 2.437 -7.735 1.00 86.88 89 ARG A CA 1
ATOM 672 C C . ARG A 1 89 ? 15.811 1.011 -7.810 1.00 86.88 89 ARG A C 1
ATOM 674 O O . ARG A 1 89 ? 14.970 0.663 -6.986 1.00 86.88 89 ARG A O 1
ATOM 681 N N . LEU A 1 90 ? 16.305 0.190 -8.739 1.00 89.50 90 LEU A N 1
ATOM 682 C CA . LEU A 1 90 ? 15.946 -1.228 -8.855 1.00 89.50 90 LEU A CA 1
ATOM 683 C C . LEU A 1 90 ? 16.591 -2.066 -7.745 1.00 89.50 90 LEU A C 1
ATOM 685 O O . LEU A 1 90 ? 15.937 -2.942 -7.197 1.00 89.50 90 LEU A O 1
ATOM 689 N N . GLN A 1 91 ? 17.811 -1.732 -7.314 1.00 89.75 91 GLN A N 1
ATOM 690 C CA . GLN A 1 91 ? 18.412 -2.354 -6.125 1.00 89.75 91 GLN A CA 1
ATOM 691 C C . GLN A 1 91 ? 17.585 -2.081 -4.860 1.00 89.75 91 GLN A C 1
ATOM 693 O O . GLN A 1 91 ? 17.339 -2.978 -4.056 1.00 89.75 91 GLN A O 1
ATOM 698 N N . LYS A 1 92 ? 17.113 -0.838 -4.680 1.00 87.06 92 LYS A N 1
ATOM 699 C CA . LYS A 1 92 ? 16.214 -0.482 -3.574 1.00 87.06 92 LYS A CA 1
ATOM 700 C C . LYS A 1 92 ? 14.909 -1.279 -3.642 1.00 87.06 92 LYS A C 1
ATOM 702 O O . LYS A 1 92 ? 14.448 -1.745 -2.603 1.00 87.06 92 LYS A O 1
ATOM 707 N N . TYR A 1 93 ? 14.340 -1.430 -4.837 1.00 87.44 93 TYR A N 1
ATOM 708 C CA . TYR A 1 93 ? 13.156 -2.256 -5.063 1.00 87.44 93 TYR A CA 1
ATOM 709 C C . TYR A 1 93 ? 13.401 -3.720 -4.669 1.00 87.44 93 TYR A C 1
ATOM 711 O O . TYR A 1 93 ? 12.625 -4.251 -3.881 1.00 87.44 93 TYR A O 1
ATOM 719 N N . GLU A 1 94 ? 14.501 -4.340 -5.106 1.00 88.88 94 GLU A N 1
ATOM 720 C CA . GLU A 1 94 ? 14.820 -5.733 -4.756 1.00 88.88 94 GLU A CA 1
ATOM 721 C C . GLU A 1 94 ? 15.001 -5.932 -3.247 1.00 88.88 94 GLU A C 1
ATOM 723 O O . GLU A 1 94 ? 14.444 -6.865 -2.672 1.00 88.88 94 GLU A O 1
ATOM 728 N N . THR A 1 95 ? 15.690 -5.014 -2.564 1.00 87.25 95 THR A N 1
ATOM 729 C CA . THR A 1 95 ? 15.814 -5.065 -1.097 1.00 87.25 95 THR A CA 1
ATOM 730 C C . THR A 1 95 ? 14.443 -5.018 -0.414 1.00 87.25 95 THR A C 1
ATOM 732 O O . THR A 1 95 ? 14.193 -5.750 0.545 1.00 87.25 95 THR A O 1
ATOM 735 N N . GLN A 1 96 ? 13.525 -4.181 -0.910 1.00 87.25 96 GLN A N 1
ATOM 736 C CA . GLN A 1 96 ? 12.153 -4.143 -0.404 1.00 87.25 96 GLN A CA 1
ATOM 737 C C . GLN A 1 96 ? 11.404 -5.438 -0.734 1.00 87.25 96 GLN A C 1
ATOM 739 O O . GLN A 1 96 ? 10.743 -5.989 0.139 1.00 87.25 96 GLN A O 1
ATOM 744 N N . ARG A 1 97 ? 11.530 -5.959 -1.955 1.00 88.00 97 ARG A N 1
ATOM 745 C CA . ARG A 1 97 ? 10.889 -7.206 -2.381 1.00 88.00 97 ARG A CA 1
ATOM 746 C C . ARG A 1 97 ? 11.295 -8.384 -1.498 1.00 88.00 97 ARG A C 1
ATOM 748 O O . ARG A 1 97 ? 10.428 -9.141 -1.082 1.00 88.00 97 ARG A O 1
ATOM 755 N N . VAL A 1 98 ? 12.573 -8.514 -1.139 1.00 90.00 98 VAL A N 1
ATOM 756 C CA . VAL A 1 98 ? 13.040 -9.563 -0.211 1.00 90.00 98 VAL A CA 1
ATOM 757 C C . VAL A 1 98 ? 12.349 -9.451 1.152 1.00 90.00 98 VAL A C 1
ATOM 759 O O . VAL A 1 98 ? 11.894 -10.458 1.697 1.00 90.00 98 VAL A O 1
ATOM 762 N N . PHE A 1 99 ? 12.216 -8.231 1.685 1.00 91.25 99 PHE A N 1
ATOM 763 C CA . PHE A 1 99 ? 11.459 -7.986 2.916 1.00 91.25 99 PHE A CA 1
ATOM 764 C C . PHE A 1 99 ? 10.000 -8.447 2.773 1.00 91.25 99 PHE A C 1
ATOM 766 O O . PHE A 1 99 ? 9.495 -9.164 3.637 1.00 91.25 99 PHE A O 1
ATOM 773 N N . TRP A 1 100 ? 9.334 -8.074 1.677 1.00 90.88 100 TRP A N 1
ATOM 774 C CA . TRP A 1 100 ? 7.928 -8.395 1.427 1.00 90.88 100 TRP A CA 1
ATOM 775 C C . TRP A 1 100 ? 7.685 -9.889 1.183 1.00 90.88 100 TRP A C 1
ATOM 777 O O . TRP A 1 100 ? 6.748 -10.427 1.764 1.00 90.88 100 TRP A O 1
ATOM 787 N N . ARG A 1 101 ? 8.572 -10.586 0.461 1.00 92.00 101 ARG A N 1
ATOM 788 C CA . ARG A 1 101 ? 8.530 -12.050 0.295 1.00 92.00 101 ARG A CA 1
ATOM 789 C C . ARG A 1 101 ? 8.645 -12.776 1.627 1.00 92.00 101 ARG A C 1
ATOM 791 O O . ARG A 1 101 ? 7.901 -13.716 1.900 1.00 92.00 101 ARG A O 1
ATOM 798 N N . LYS A 1 102 ? 9.561 -12.327 2.491 1.00 94.62 102 LYS A N 1
ATOM 799 C CA . LYS A 1 102 ? 9.702 -12.910 3.830 1.00 94.62 102 LYS A CA 1
ATOM 800 C C . LYS A 1 102 ? 8.466 -12.633 4.681 1.00 94.62 102 LYS A C 1
ATOM 802 O O . LYS A 1 102 ? 7.973 -13.534 5.353 1.00 94.62 102 LYS A O 1
ATOM 807 N N . LEU A 1 103 ? 7.932 -11.413 4.618 1.00 93.94 103 LEU A N 1
ATOM 808 C CA . LEU A 1 103 ? 6.698 -11.047 5.307 1.00 93.94 103 LEU A CA 1
ATOM 809 C C . LEU A 1 103 ? 5.500 -11.873 4.813 1.00 93.94 103 LEU A C 1
ATOM 811 O O . LEU A 1 103 ? 4.694 -12.303 5.635 1.00 93.94 103 LEU A O 1
ATOM 815 N N . ALA A 1 104 ? 5.407 -12.147 3.510 1.00 94.19 104 ALA A N 1
ATOM 816 C CA . ALA A 1 104 ? 4.407 -13.029 2.913 1.00 94.19 104 ALA A CA 1
ATOM 817 C C . ALA A 1 104 ? 4.485 -14.436 3.522 1.00 94.19 104 ALA A C 1
ATOM 819 O O . ALA A 1 104 ? 3.499 -14.920 4.074 1.00 94.19 104 ALA A O 1
ATOM 820 N N . GLY A 1 105 ? 5.681 -15.037 3.553 1.00 95.19 105 GLY A N 1
ATOM 821 C CA . GLY A 1 105 ? 5.904 -16.348 4.174 1.00 95.19 105 GLY A CA 1
ATOM 822 C C . GLY A 1 105 ? 5.579 -16.386 5.672 1.00 95.19 105 GLY A C 1
ATOM 823 O O . GLY A 1 105 ? 5.025 -17.366 6.162 1.00 95.19 105 GLY A O 1
ATOM 824 N N . LEU A 1 106 ? 5.863 -15.306 6.407 1.00 96.12 106 LEU A N 1
ATOM 825 C CA . LEU A 1 106 ? 5.551 -15.207 7.836 1.00 96.12 106 LEU A CA 1
ATOM 826 C C . LEU A 1 106 ? 4.058 -14.977 8.107 1.00 96.12 106 LEU A C 1
ATOM 828 O O . LEU A 1 106 ? 3.537 -15.442 9.116 1.00 96.12 106 LEU A O 1
ATOM 832 N N . THR A 1 107 ? 3.359 -14.231 7.258 1.00 93.12 107 THR A N 1
ATOM 833 C CA . THR A 1 107 ? 1.942 -13.882 7.471 1.00 93.12 107 THR A CA 1
ATOM 834 C C . THR A 1 107 ? 0.975 -14.857 6.805 1.00 93.12 107 THR A C 1
ATOM 836 O O . THR A 1 107 ? -0.198 -14.863 7.164 1.00 93.12 107 THR A O 1
ATOM 839 N N . GLY A 1 108 ? 1.449 -15.677 5.863 1.00 93.12 108 GLY A N 1
ATOM 840 C CA . GLY A 1 108 ? 0.615 -16.543 5.027 1.00 93.12 108 GLY A CA 1
ATOM 841 C C . GLY A 1 108 ? -0.163 -15.789 3.942 1.00 93.12 108 GLY A C 1
ATOM 842 O O . GLY A 1 108 ? -1.017 -16.376 3.284 1.00 93.12 108 GLY A O 1
ATOM 843 N N . LEU A 1 109 ? 0.097 -14.490 3.757 1.00 93.25 109 LEU A N 1
ATOM 844 C CA . LEU A 1 109 ? -0.532 -13.675 2.717 1.00 93.25 109 LEU A CA 1
ATOM 845 C C . LEU A 1 109 ? 0.201 -13.866 1.382 1.00 93.25 109 LEU A C 1
ATOM 847 O O . LEU A 1 109 ? 1.421 -14.017 1.359 1.00 93.25 109 LEU A O 1
ATOM 851 N N . LYS A 1 110 ? -0.530 -13.826 0.266 1.00 90.38 110 LYS A N 1
ATOM 852 C CA . LYS A 1 110 ? 0.015 -13.971 -1.090 1.00 90.38 110 LYS A CA 1
ATOM 853 C C . LYS A 1 110 ? 0.436 -12.615 -1.658 1.00 90.38 110 LYS A C 1
ATOM 855 O O . LYS A 1 110 ? -0.202 -11.597 -1.392 1.00 90.38 110 LYS A O 1
ATOM 860 N N . GLU A 1 111 ? 1.494 -12.595 -2.462 1.00 85.81 111 GLU A N 1
ATOM 861 C CA . GLU A 1 111 ? 1.885 -11.393 -3.203 1.00 85.81 111 GLU A CA 1
ATOM 862 C C . GLU A 1 111 ? 0.850 -11.073 -4.283 1.00 85.81 111 GLU A C 1
ATOM 864 O O . GLU A 1 111 ? 0.483 -11.930 -5.079 1.00 85.81 111 GLU A O 1
ATOM 869 N N . SER A 1 112 ? 0.387 -9.826 -4.318 1.00 81.75 112 SER A N 1
ATOM 870 C CA . SER A 1 112 ? -0.514 -9.324 -5.356 1.00 81.75 112 SER A CA 1
ATOM 871 C C . SER A 1 112 ? -0.109 -7.894 -5.703 1.00 81.75 112 SER A C 1
ATOM 873 O O . SER A 1 112 ? -0.716 -6.939 -5.205 1.00 81.75 112 SER A O 1
ATOM 875 N N . PRO A 1 113 ? 0.954 -7.726 -6.502 1.00 77.75 113 PRO A N 1
ATOM 876 C CA . PRO A 1 113 ? 1.544 -6.424 -6.755 1.00 77.75 113 PRO A CA 1
ATOM 877 C C . PRO A 1 113 ? 0.587 -5.443 -7.447 1.00 77.75 113 PRO A C 1
ATOM 879 O O . PRO A 1 113 ? -0.281 -5.840 -8.221 1.00 77.75 113 PRO A O 1
ATOM 882 N N . ARG A 1 114 ? 0.775 -4.143 -7.192 1.00 76.06 114 ARG A N 1
ATOM 883 C CA . ARG A 1 114 ? -0.050 -3.068 -7.776 1.00 76.06 114 ARG A CA 1
ATOM 884 C C . ARG A 1 114 ? 0.109 -2.975 -9.292 1.00 76.06 114 ARG A C 1
ATOM 886 O O . ARG A 1 114 ? 1.219 -3.094 -9.814 1.00 76.06 114 ARG A O 1
ATOM 893 N N . ALA A 1 115 ? -0.992 -2.660 -9.971 1.00 66.12 115 ALA A N 1
ATOM 894 C CA . ALA A 1 115 ? -1.039 -2.465 -11.422 1.00 66.12 115 ALA A CA 1
ATOM 895 C C . ALA A 1 115 ? -0.756 -1.012 -11.870 1.00 66.12 115 ALA A C 1
ATOM 897 O O . ALA A 1 115 ? -0.691 -0.719 -13.062 1.00 66.12 115 ALA A O 1
ATOM 898 N N . ASP A 1 116 ? -0.557 -0.081 -10.936 1.00 64.25 116 ASP A N 1
ATOM 899 C CA . ASP A 1 116 ? -0.451 1.362 -11.206 1.00 64.25 116 ASP A CA 1
ATOM 900 C C . ASP A 1 116 ? 0.909 1.836 -11.761 1.00 64.25 116 ASP A C 1
ATOM 902 O O . ASP A 1 116 ? 1.124 3.034 -11.951 1.00 64.25 116 ASP A O 1
ATOM 906 N N . GLY A 1 117 ? 1.841 0.917 -12.034 1.00 61.94 117 GLY A N 1
ATOM 907 C CA . GLY A 1 117 ? 3.144 1.238 -12.628 1.00 61.94 117 GLY A CA 1
ATOM 908 C C . GLY A 1 117 ? 4.150 1.887 -11.666 1.00 61.94 117 GLY A C 1
ATOM 909 O O . GLY A 1 117 ? 5.271 2.200 -12.068 1.00 61.94 117 GLY A O 1
ATOM 910 N N . MET A 1 118 ? 3.808 2.070 -10.388 1.00 72.06 118 MET A N 1
ATOM 911 C CA . MET A 1 118 ? 4.686 2.702 -9.400 1.00 72.06 118 MET A CA 1
ATOM 912 C C . MET A 1 118 ? 5.602 1.658 -8.749 1.00 72.06 118 MET A C 1
ATOM 914 O O . MET A 1 118 ? 5.264 1.064 -7.729 1.00 72.06 118 MET A O 1
ATOM 918 N N . LEU A 1 119 ? 6.796 1.455 -9.319 1.00 74.19 119 LEU A N 1
ATOM 919 C CA . LEU A 1 119 ? 7.768 0.440 -8.874 1.00 74.19 119 LEU A CA 1
ATOM 920 C C . LEU A 1 119 ? 7.995 0.413 -7.347 1.00 74.19 119 LEU A C 1
ATOM 922 O O . LEU A 1 119 ? 8.022 -0.652 -6.740 1.00 74.19 119 LEU A O 1
ATOM 926 N N . GLU A 1 120 ? 8.138 1.578 -6.713 1.00 68.75 120 GLU A N 1
ATOM 927 C CA . GLU A 1 120 ? 8.409 1.680 -5.269 1.00 68.75 120 GLU A CA 1
ATOM 928 C C . GLU A 1 120 ? 7.218 1.299 -4.389 1.00 68.75 120 GLU A C 1
ATOM 930 O O . GLU A 1 120 ? 7.393 1.029 -3.203 1.00 68.75 120 GLU A O 1
ATOM 935 N N . TRP A 1 121 ? 6.007 1.328 -4.940 1.00 72.88 121 TRP A N 1
ATOM 936 C CA . TRP A 1 121 ? 4.762 1.115 -4.197 1.00 72.88 121 TRP A CA 1
ATOM 937 C C . TRP A 1 121 ? 4.120 -0.217 -4.548 1.00 72.88 121 TRP A C 1
ATOM 939 O O . TRP A 1 121 ? 3.146 -0.615 -3.931 1.00 72.88 121 TRP A O 1
ATOM 949 N N . ARG A 1 122 ? 4.712 -0.932 -5.503 1.00 78.44 122 ARG A N 1
ATOM 950 C CA . ARG A 1 122 ? 4.205 -2.167 -6.082 1.00 78.44 122 ARG A CA 1
ATOM 951 C C . ARG A 1 122 ? 3.920 -3.263 -5.057 1.00 78.44 122 ARG A C 1
ATOM 953 O O . ARG A 1 122 ? 3.046 -4.085 -5.300 1.00 78.44 122 ARG A O 1
ATOM 960 N N . ASN A 1 123 ? 4.663 -3.307 -3.956 1.00 84.06 123 ASN A N 1
ATOM 961 C CA . ASN A 1 123 ? 4.576 -4.398 -2.996 1.00 84.06 123 ASN A CA 1
ATOM 962 C C . ASN A 1 123 ? 3.262 -4.346 -2.208 1.00 84.06 123 ASN A C 1
ATOM 964 O O . ASN A 1 123 ? 3.032 -3.427 -1.422 1.00 84.06 123 ASN A O 1
ATOM 968 N N . ARG A 1 124 ? 2.433 -5.372 -2.404 1.00 87.62 124 ARG A N 1
ATOM 969 C CA . ARG A 1 124 ? 1.168 -5.573 -1.704 1.00 87.62 124 ARG A CA 1
ATOM 970 C C . ARG A 1 124 ? 0.982 -7.062 -1.430 1.00 87.62 124 ARG A C 1
ATOM 972 O O . ARG A 1 124 ? 1.254 -7.891 -2.300 1.00 87.62 124 ARG A O 1
ATOM 979 N N . LEU A 1 125 ? 0.512 -7.383 -0.229 1.00 91.25 125 LEU A N 1
ATOM 980 C CA . LEU A 1 125 ? 0.142 -8.736 0.174 1.00 91.25 125 LEU A CA 1
ATOM 981 C C . LEU A 1 125 ? -1.358 -8.806 0.421 1.00 91.25 125 LEU A C 1
ATOM 983 O O . LEU A 1 125 ? -1.930 -7.906 1.033 1.00 91.25 125 LEU A O 1
ATOM 987 N N . ILE A 1 126 ? -1.985 -9.878 -0.038 1.00 91.00 126 ILE A N 1
ATOM 988 C CA . ILE A 1 126 ? -3.422 -10.106 0.064 1.00 91.00 126 ILE A CA 1
ATOM 989 C C . ILE A 1 126 ? -3.648 -11.517 0.578 1.00 91.00 126 ILE A C 1
ATOM 991 O O . ILE A 1 126 ? -2.980 -12.466 0.175 1.00 91.00 126 ILE A O 1
ATOM 995 N N . GLY A 1 127 ? -4.615 -11.672 1.464 1.00 91.06 127 GLY A N 1
ATOM 996 C CA . GLY A 1 127 ? -5.047 -12.985 1.898 1.00 91.06 127 GLY A CA 1
ATOM 997 C C . GLY A 1 127 ? -6.111 -12.882 2.964 1.00 91.06 127 GLY A C 1
ATOM 998 O O . GLY A 1 127 ? -6.797 -11.865 3.100 1.00 91.06 127 GLY A O 1
ATOM 999 N N . THR A 1 128 ? -6.246 -13.954 3.728 1.00 90.25 128 THR A N 1
ATOM 1000 C CA . THR A 1 128 ? -7.278 -14.061 4.750 1.00 90.25 128 THR A CA 1
ATOM 1001 C C . THR A 1 128 ? -6.677 -14.424 6.093 1.00 90.25 128 THR A C 1
ATOM 1003 O O . THR A 1 128 ? -5.821 -15.299 6.172 1.00 90.25 128 THR A O 1
ATOM 1006 N N . SER A 1 129 ? -7.175 -13.800 7.156 1.00 88.56 129 SER A N 1
ATOM 1007 C CA . SER A 1 129 ? -6.878 -14.173 8.541 1.00 88.56 129 SER A CA 1
ATOM 1008 C C . SER A 1 129 ? -8.194 -14.254 9.300 1.00 88.56 129 SER A C 1
ATOM 1010 O O . SER A 1 129 ? -8.941 -13.279 9.316 1.00 88.56 129 SER A O 1
ATOM 1012 N N . ASP A 1 130 ? -8.504 -15.400 9.911 1.00 85.38 130 ASP A N 1
ATOM 1013 C CA . ASP A 1 130 ? -9.755 -15.617 10.661 1.00 85.38 130 ASP A CA 1
ATOM 1014 C C . ASP A 1 130 ? -11.029 -15.223 9.878 1.00 85.38 130 ASP A C 1
ATOM 1016 O O . ASP A 1 130 ? -11.887 -14.492 10.379 1.00 85.38 130 ASP A O 1
ATOM 1020 N N . ASN A 1 131 ? -11.144 -15.668 8.620 1.00 83.44 131 ASN A N 1
ATOM 1021 C CA . ASN A 1 131 ? -12.239 -15.320 7.698 1.00 83.44 131 ASN A CA 1
ATOM 1022 C C . ASN A 1 131 ? -12.395 -13.817 7.407 1.00 83.44 131 ASN A C 1
ATOM 1024 O O . ASN A 1 131 ? -13.457 -13.370 6.971 1.00 83.44 131 ASN A O 1
ATOM 1028 N N . ARG A 1 132 ? -11.345 -13.023 7.625 1.00 88.69 132 ARG A N 1
ATOM 1029 C CA . ARG A 1 132 ? -11.297 -11.607 7.252 1.00 88.69 132 ARG A CA 1
ATOM 1030 C C . ARG A 1 132 ? -10.350 -11.421 6.097 1.00 88.69 132 ARG A C 1
ATOM 1032 O O . ARG A 1 132 ? -9.238 -11.940 6.131 1.00 88.69 132 ARG A O 1
ATOM 1039 N N . LEU A 1 133 ? -10.759 -10.608 5.131 1.00 90.00 133 LEU A N 1
ATOM 1040 C CA . LEU A 1 133 ? -9.826 -10.083 4.149 1.00 90.00 133 LEU A CA 1
ATOM 1041 C C . LEU A 1 133 ? -8.772 -9.239 4.873 1.00 90.00 133 LEU A C 1
ATOM 1043 O O . LEU A 1 133 ? -9.120 -8.365 5.677 1.00 90.00 133 LEU A O 1
ATOM 1047 N N . VAL A 1 134 ? -7.506 -9.502 4.573 1.00 92.06 134 VAL A N 1
ATOM 1048 C CA . VAL A 1 134 ? -6.366 -8.703 5.007 1.00 92.06 134 VAL A CA 1
ATOM 1049 C C . VAL A 1 134 ? -5.601 -8.271 3.770 1.00 92.06 134 VAL A C 1
ATOM 1051 O O . VAL A 1 134 ? -5.212 -9.102 2.949 1.00 92.06 134 VAL A O 1
ATOM 1054 N N . VAL A 1 135 ? -5.374 -6.966 3.653 1.00 90.50 135 VAL A N 1
ATOM 1055 C CA . VAL A 1 135 ? -4.459 -6.413 2.660 1.00 90.50 135 VAL A CA 1
ATOM 1056 C C . VAL A 1 135 ? -3.378 -5.624 3.369 1.00 90.50 135 VAL A C 1
ATOM 1058 O O . VAL A 1 135 ? -3.670 -4.730 4.160 1.00 90.50 135 VAL A O 1
ATOM 1061 N N . LEU A 1 136 ? -2.130 -5.954 3.066 1.00 90.81 136 LEU A N 1
ATOM 1062 C CA . LEU A 1 136 ? -0.973 -5.157 3.428 1.00 90.81 136 LEU A CA 1
ATOM 1063 C C . LEU A 1 136 ? -0.529 -4.398 2.188 1.00 90.81 136 LEU A C 1
ATOM 1065 O O . LEU A 1 136 ? -0.154 -5.020 1.199 1.00 90.81 136 LEU A O 1
ATOM 1069 N N . ASP A 1 137 ? -0.569 -3.074 2.233 1.00 86.25 137 ASP A N 1
ATOM 1070 C CA . ASP A 1 137 ? -0.113 -2.230 1.128 1.00 86.25 137 ASP A CA 1
ATOM 1071 C C . ASP A 1 137 ? 1.050 -1.350 1.590 1.00 86.25 137 ASP A C 1
ATOM 1073 O O . ASP A 1 137 ? 1.114 -0.912 2.746 1.00 86.25 137 ASP A O 1
ATOM 1077 N N . TYR A 1 138 ? 1.979 -1.079 0.683 1.00 77.81 138 TYR A N 1
ATOM 1078 C CA . TYR A 1 138 ? 3.008 -0.085 0.914 1.00 77.81 138 TYR A CA 1
ATOM 1079 C C . TYR A 1 138 ? 2.398 1.312 0.755 1.00 77.81 138 TYR A C 1
ATOM 1081 O O . TYR A 1 138 ? 1.895 1.693 -0.300 1.00 77.81 138 TYR A O 1
ATOM 1089 N N . SER A 1 139 ? 2.449 2.106 1.822 1.00 70.62 139 SER A N 1
ATOM 1090 C CA . SER A 1 139 ? 1.906 3.462 1.848 1.00 70.62 139 SER A CA 1
ATOM 1091 C C . SER A 1 139 ? 3.015 4.475 2.090 1.00 70.62 139 SER A C 1
ATOM 1093 O O . SER A 1 139 ? 3.900 4.268 2.919 1.00 70.62 139 SER A O 1
ATOM 1095 N N . VAL A 1 140 ? 2.964 5.603 1.387 1.00 59.62 140 VAL A N 1
ATOM 1096 C CA . VAL A 1 140 ? 3.855 6.737 1.628 1.00 59.62 140 VAL A CA 1
ATOM 1097 C C . VAL A 1 140 ? 2.999 7.929 2.007 1.00 59.62 140 VAL A C 1
ATOM 1099 O O . VAL A 1 140 ? 2.222 8.441 1.205 1.00 59.62 140 VAL A O 1
ATOM 1102 N N . THR A 1 141 ? 3.151 8.423 3.234 1.00 53.19 141 THR A N 1
ATOM 1103 C CA . THR A 1 141 ? 2.580 9.732 3.562 1.00 53.19 141 THR A CA 1
ATOM 1104 C C . THR A 1 141 ? 3.387 10.807 2.846 1.00 53.19 141 THR A C 1
ATOM 1106 O O . THR A 1 141 ? 4.547 11.033 3.207 1.00 53.19 141 THR A O 1
ATOM 1109 N N . TYR A 1 142 ? 2.765 11.492 1.882 1.00 42.72 142 TYR A N 1
ATOM 1110 C CA . TYR A 1 142 ? 3.372 12.576 1.096 1.00 42.72 142 TYR A CA 1
ATOM 1111 C C . TYR A 1 142 ? 4.023 13.673 1.957 1.00 42.72 142 TYR A C 1
ATOM 1113 O O . TYR A 1 142 ? 4.982 14.296 1.521 1.00 42.72 142 TYR A O 1
ATOM 1121 N N . GLN A 1 143 ? 3.565 13.878 3.201 1.00 39.53 143 GLN A N 1
ATOM 1122 C CA . GLN A 1 143 ? 4.148 14.870 4.117 1.00 39.53 143 GLN A CA 1
ATOM 1123 C C . GLN A 1 143 ? 5.588 14.562 4.549 1.00 39.53 143 GLN A C 1
ATOM 1125 O O . GLN A 1 143 ? 6.331 15.486 4.857 1.00 39.53 143 GLN A O 1
ATOM 1130 N N . PHE A 1 144 ? 5.993 13.289 4.586 1.00 47.78 144 PHE A N 1
ATOM 1131 C CA . PHE A 1 144 ? 7.318 12.912 5.092 1.00 47.78 144 PHE A CA 1
ATOM 1132 C C . PHE A 1 144 ? 8.080 11.947 4.185 1.00 47.78 144 PHE A C 1
ATOM 1134 O O . PHE A 1 144 ? 9.178 11.538 4.555 1.00 47.78 144 PHE A O 1
ATOM 1141 N N . MET A 1 145 ? 7.497 11.536 3.050 1.00 53.25 145 MET A N 1
ATOM 1142 C CA . MET A 1 145 ? 8.045 10.492 2.168 1.00 53.25 145 MET A CA 1
ATOM 1143 C C . MET A 1 145 ? 8.494 9.241 2.947 1.00 53.25 145 MET A C 1
ATOM 1145 O O . MET A 1 145 ? 9.442 8.550 2.577 1.00 53.25 145 MET A O 1
ATOM 1149 N N . ARG A 1 146 ? 7.837 8.969 4.083 1.00 60.66 146 ARG A N 1
ATOM 1150 C CA . ARG A 1 146 ? 8.144 7.824 4.935 1.00 60.66 146 ARG A CA 1
ATOM 1151 C C . ARG A 1 146 ? 7.336 6.641 4.448 1.00 60.66 146 ARG A C 1
ATOM 1153 O O . ARG A 1 146 ? 6.110 6.730 4.394 1.00 60.66 146 ARG A O 1
ATOM 1160 N N . SER A 1 147 ? 8.051 5.566 4.143 1.00 64.75 147 SER A N 1
ATOM 1161 C CA . SER A 1 147 ? 7.511 4.220 4.003 1.00 64.75 147 SER A CA 1
ATOM 1162 C C . SER A 1 147 ? 6.621 3.885 5.194 1.00 64.75 147 SER A C 1
ATOM 1164 O O . SER A 1 147 ? 6.970 4.191 6.336 1.00 64.75 147 SER A O 1
ATOM 1166 N N . ARG A 1 148 ? 5.484 3.257 4.929 1.00 78.06 148 ARG A N 1
ATOM 1167 C CA . ARG A 1 148 ? 4.574 2.709 5.926 1.00 78.06 148 ARG A CA 1
ATOM 1168 C C . ARG A 1 148 ? 3.991 1.410 5.398 1.00 78.06 148 ARG A C 1
ATOM 1170 O O . ARG A 1 148 ? 3.854 1.245 4.188 1.00 78.06 148 ARG A O 1
ATOM 1177 N N . ILE A 1 149 ? 3.615 0.521 6.308 1.00 84.25 149 ILE A N 1
ATOM 1178 C CA . ILE A 1 149 ? 2.778 -0.631 5.972 1.00 84.25 149 ILE A CA 1
ATOM 1179 C C . ILE A 1 149 ? 1.355 -0.272 6.382 1.00 84.25 149 ILE A C 1
ATOM 1181 O O . ILE A 1 149 ? 1.100 0.020 7.551 1.00 84.25 149 ILE A O 1
ATOM 1185 N N . ALA A 1 150 ? 0.447 -0.234 5.415 1.00 84.56 150 ALA A N 1
ATOM 1186 C CA . ALA A 1 150 ? -0.972 -0.057 5.656 1.00 84.56 150 ALA A CA 1
ATOM 1187 C C . ALA A 1 150 ? -1.626 -1.432 5.794 1.00 84.56 150 ALA A C 1
ATOM 1189 O O . ALA A 1 150 ? -1.535 -2.244 4.878 1.00 84.56 150 ALA A O 1
ATOM 1190 N N . ILE A 1 151 ? -2.272 -1.685 6.929 1.00 89.00 151 ILE A N 1
ATOM 1191 C CA . ILE A 1 151 ? -3.073 -2.884 7.167 1.00 89.00 151 ILE A CA 1
ATOM 1192 C C . ILE A 1 151 ? -4.527 -2.519 6.931 1.00 89.00 151 ILE A C 1
ATOM 1194 O O . ILE A 1 151 ? -5.087 -1.714 7.673 1.00 89.00 151 ILE A O 1
ATOM 1198 N N . PHE A 1 152 ? -5.141 -3.145 5.940 1.00 88.31 152 PHE A N 1
ATOM 1199 C CA . PHE A 1 152 ? -6.568 -3.063 5.697 1.00 88.31 152 PHE A CA 1
ATOM 1200 C C . PHE A 1 152 ? -7.220 -4.367 6.112 1.00 88.31 152 PHE A C 1
ATOM 1202 O O . PHE A 1 152 ? -6.786 -5.445 5.705 1.00 88.31 152 PHE A O 1
ATOM 1209 N N . THR A 1 153 ? -8.288 -4.273 6.893 1.00 89.06 153 THR A N 1
ATOM 1210 C CA . THR A 1 153 ? -9.138 -5.427 7.162 1.00 89.06 153 THR A CA 1
ATOM 1211 C C . THR A 1 153 ? -10.602 -5.038 7.240 1.00 89.06 153 THR A C 1
ATOM 1213 O O . THR A 1 153 ? -10.952 -3.923 7.634 1.00 89.06 153 THR A O 1
ATOM 1216 N N . ARG A 1 154 ? -11.456 -5.973 6.828 1.00 87.19 154 ARG A N 1
ATOM 1217 C CA . ARG A 1 154 ? -12.905 -5.797 6.761 1.00 87.19 154 ARG A CA 1
ATOM 1218 C C . ARG A 1 154 ? -13.595 -6.449 7.950 1.00 87.19 154 ARG A C 1
ATOM 1220 O O . ARG A 1 154 ? -13.167 -7.491 8.462 1.00 87.19 154 ARG A O 1
ATOM 1227 N N . PHE A 1 155 ? -14.687 -5.836 8.382 1.00 87.00 155 PHE A N 1
ATOM 1228 C CA . PHE A 1 155 ? -15.530 -6.334 9.460 1.00 87.00 155 PHE A CA 1
ATOM 1229 C C . PHE A 1 155 ? -17.002 -6.014 9.221 1.00 87.00 155 PHE A C 1
ATOM 1231 O O . PHE A 1 155 ? -17.344 -5.153 8.414 1.00 87.00 155 PHE A O 1
ATOM 1238 N N . ALA A 1 156 ? -17.875 -6.767 9.889 1.00 85.19 156 ALA A N 1
ATOM 1239 C CA . ALA A 1 156 ? -19.313 -6.562 9.813 1.00 85.19 156 ALA A CA 1
ATOM 1240 C C . ALA A 1 156 ? -19.676 -5.141 10.251 1.00 85.19 156 ALA A C 1
ATOM 1242 O O . ALA A 1 156 ? -19.035 -4.594 11.144 1.00 85.19 156 ALA A O 1
ATOM 1243 N N . GLN A 1 157 ? -20.700 -4.567 9.621 1.00 84.31 157 GLN A N 1
ATOM 1244 C CA . GLN A 1 157 ? -21.021 -3.153 9.772 1.00 84.31 157 GLN A CA 1
ATOM 1245 C C . GLN A 1 157 ? -21.197 -2.745 11.243 1.00 84.31 157 GLN A C 1
ATOM 1247 O O . GLN A 1 157 ? -22.084 -3.253 11.929 1.00 84.31 157 GLN A O 1
ATOM 1252 N N . GLU A 1 158 ? -20.391 -1.783 11.688 1.00 84.00 158 GLU A N 1
ATOM 1253 C CA . GLU A 1 158 ? -20.442 -1.222 13.032 1.00 84.00 158 GLU A CA 1
ATOM 1254 C C . GLU A 1 158 ? -21.162 0.128 13.020 1.00 84.00 158 GLU A C 1
ATOM 1256 O O . GLU A 1 158 ? -20.875 1.000 12.193 1.00 84.00 158 GLU A O 1
ATOM 1261 N N . LYS A 1 159 ? -22.126 0.297 13.932 1.00 82.06 159 LYS A N 1
ATOM 1262 C CA . LYS A 1 159 ? -22.933 1.525 14.014 1.00 82.06 159 LYS A CA 1
ATOM 1263 C C . LYS A 1 159 ? -22.201 2.625 14.774 1.00 82.06 159 LYS A C 1
ATOM 1265 O O . LYS A 1 159 ? -22.307 3.789 14.401 1.00 82.06 159 LYS A O 1
ATOM 1270 N N . ASP A 1 160 ? -21.443 2.253 15.804 1.00 88.38 160 ASP A N 1
ATOM 1271 C CA . ASP A 1 160 ? -20.689 3.192 16.632 1.00 88.38 160 ASP A CA 1
ATOM 1272 C C . ASP A 1 160 ? -19.183 3.098 16.353 1.00 88.38 160 ASP A C 1
ATOM 1274 O O . ASP A 1 160 ? -18.387 2.531 17.107 1.00 88.38 160 ASP A O 1
ATOM 1278 N N . VAL A 1 161 ? -18.792 3.673 15.214 1.00 86.69 161 VAL A N 1
ATOM 1279 C CA . VAL A 1 161 ? -17.402 3.700 14.736 1.00 86.69 161 VAL A CA 1
ATOM 1280 C C . VAL A 1 161 ? -16.472 4.432 15.713 1.00 86.69 161 VAL A C 1
ATOM 1282 O O . VAL A 1 161 ? -15.308 4.053 15.853 1.00 86.69 161 VAL A O 1
ATOM 1285 N N . ASN A 1 162 ? -16.969 5.458 16.411 1.00 86.56 162 ASN A N 1
ATOM 1286 C CA . ASN A 1 162 ? -16.168 6.235 17.357 1.00 86.56 162 ASN A CA 1
ATOM 1287 C C . ASN A 1 162 ? -15.879 5.433 18.630 1.00 86.56 162 ASN A C 1
ATOM 1289 O O . ASN A 1 162 ? -14.735 5.405 19.083 1.00 86.56 162 ASN A O 1
ATOM 1293 N N . SER A 1 163 ? -16.876 4.724 19.165 1.00 89.69 163 SER A N 1
ATOM 1294 C CA . SER A 1 163 ? -16.677 3.799 20.285 1.00 89.69 163 SER A CA 1
ATOM 1295 C C . SER A 1 163 ? -15.741 2.653 19.914 1.00 89.69 163 SER A C 1
ATOM 1297 O O . SER A 1 163 ? -14.825 2.337 20.676 1.00 89.69 163 SER A O 1
ATOM 1299 N N . LEU A 1 164 ? -15.893 2.068 18.719 1.00 89.19 164 LEU A N 1
ATOM 1300 C CA . LEU A 1 164 ? -14.972 1.040 18.227 1.00 89.19 164 LEU A CA 1
ATOM 1301 C C . LEU A 1 164 ? -13.532 1.565 18.130 1.00 89.19 164 LEU A C 1
ATOM 1303 O O . LEU A 1 164 ? -12.602 0.882 18.563 1.00 89.19 164 LEU A O 1
ATOM 1307 N N . ARG A 1 165 ? -13.345 2.787 17.617 1.00 89.38 165 ARG A N 1
ATOM 1308 C CA . ARG A 1 165 ? -12.030 3.437 17.575 1.00 89.38 165 ARG A CA 1
ATOM 1309 C C . ARG A 1 165 ? -11.431 3.580 18.962 1.00 89.38 165 ARG A C 1
ATOM 1311 O O . ARG A 1 165 ? -10.311 3.125 19.163 1.00 89.38 165 ARG A O 1
ATOM 1318 N N . GLY A 1 166 ? -12.193 4.114 19.916 1.00 89.62 166 GLY A N 1
ATOM 1319 C CA . GLY A 1 166 ? -11.742 4.242 21.300 1.00 89.62 166 GLY A CA 1
ATOM 1320 C C . GLY A 1 166 ? -11.323 2.900 21.908 1.00 89.62 166 GLY A C 1
ATOM 1321 O O . GLY A 1 166 ? -10.270 2.814 22.530 1.00 89.62 166 GLY A O 1
ATOM 1322 N N . LYS A 1 167 ? -12.089 1.825 21.671 1.00 93.19 167 LYS A N 1
ATOM 1323 C CA . LYS A 1 167 ? -11.755 0.474 22.160 1.00 93.19 167 LYS A CA 1
ATOM 1324 C C . LYS A 1 167 ? -10.448 -0.069 21.583 1.00 93.19 167 LYS A C 1
ATOM 1326 O O . LYS A 1 167 ? -9.677 -0.675 22.319 1.00 93.19 167 LYS A O 1
ATOM 1331 N N . ILE A 1 168 ? -10.203 0.131 20.288 1.00 92.81 168 ILE A N 1
ATOM 1332 C CA . ILE A 1 168 ? -8.970 -0.326 19.633 1.00 92.81 168 ILE A CA 1
ATOM 1333 C C . ILE A 1 168 ? -7.778 0.522 20.088 1.00 92.81 168 ILE A C 1
ATOM 1335 O O . ILE A 1 168 ? -6.744 -0.033 20.446 1.00 92.81 168 ILE A O 1
ATOM 1339 N N . GLU A 1 169 ? -7.911 1.850 20.107 1.00 91.00 169 GLU A N 1
ATOM 1340 C CA . GLU A 1 169 ? -6.830 2.769 20.494 1.00 91.00 169 GLU A CA 1
ATOM 1341 C C . GLU A 1 169 ? -6.400 2.598 21.955 1.00 91.00 169 GLU A C 1
ATOM 1343 O O . GLU A 1 169 ? -5.213 2.719 22.256 1.00 91.00 169 GLU A O 1
ATOM 1348 N N . LEU A 1 170 ? -7.345 2.293 22.849 1.00 93.75 170 LEU A N 1
ATOM 1349 C CA . LEU A 1 170 ? -7.092 2.079 24.275 1.00 93.75 170 LEU A CA 1
ATOM 1350 C C . LEU A 1 170 ? -6.709 0.634 24.621 1.00 93.75 170 LEU A C 1
ATOM 1352 O O . LEU A 1 170 ? -6.444 0.345 25.790 1.00 93.75 170 LEU A O 1
ATOM 1356 N N . ASP A 1 171 ? -6.676 -0.286 23.651 1.00 97.06 171 ASP A N 1
ATOM 1357 C CA . ASP A 1 171 ? -6.279 -1.661 23.936 1.00 97.06 171 ASP A CA 1
ATOM 1358 C C . ASP A 1 171 ? -4.805 -1.708 24.394 1.00 97.06 171 ASP A C 1
ATOM 1360 O O . ASP A 1 171 ? -3.937 -1.121 23.734 1.00 97.06 171 ASP A O 1
ATOM 1364 N N . PRO A 1 172 ? -4.476 -2.414 25.497 1.00 96.19 172 PRO A N 1
ATOM 1365 C CA . PRO A 1 172 ? -3.113 -2.465 26.022 1.00 96.19 172 PRO A CA 1
ATOM 1366 C C . PRO A 1 172 ? -2.067 -2.903 24.992 1.00 96.19 172 PRO A C 1
ATOM 1368 O O . PRO A 1 172 ? -0.946 -2.394 25.012 1.00 96.19 172 PRO A O 1
ATOM 1371 N N . ALA A 1 173 ? -2.422 -3.803 24.068 1.00 95.62 173 ALA A N 1
ATOM 1372 C CA . ALA A 1 173 ? -1.505 -4.258 23.029 1.00 95.62 173 ALA A CA 1
ATOM 1373 C C . ALA A 1 173 ? -1.210 -3.153 21.999 1.00 95.62 173 ALA A C 1
ATOM 1375 O O . ALA A 1 173 ? -0.065 -2.991 21.573 1.00 95.62 173 ALA A O 1
ATOM 1376 N N . VAL A 1 174 ? -2.215 -2.342 21.646 1.00 93.94 174 VAL A N 1
ATOM 1377 C CA . VAL A 1 174 ? -2.056 -1.187 20.746 1.00 93.94 174 VAL A CA 1
ATOM 1378 C C . VAL A 1 174 ? -1.242 -0.085 21.414 1.00 93.94 174 VAL A C 1
ATOM 1380 O O . VAL A 1 174 ? -0.332 0.462 20.791 1.00 93.94 174 VAL A O 1
ATOM 1383 N N . LEU A 1 175 ? -1.505 0.203 22.690 1.00 94.00 175 LEU A N 1
ATOM 1384 C CA . LEU A 1 175 ? -0.746 1.187 23.462 1.00 94.00 175 LEU A CA 1
ATOM 1385 C C . LEU A 1 175 ? 0.723 0.770 23.629 1.00 94.00 175 LEU A C 1
ATOM 1387 O O . LEU A 1 175 ? 1.628 1.589 23.444 1.00 94.00 175 LEU A O 1
ATOM 1391 N N . ALA A 1 176 ? 0.982 -0.507 23.922 1.00 93.38 176 ALA A N 1
ATOM 1392 C CA . ALA A 1 176 ? 2.336 -1.050 24.011 1.00 93.38 176 ALA A CA 1
ATOM 1393 C C . ALA A 1 176 ? 3.072 -0.958 22.665 1.00 93.38 176 ALA A C 1
ATOM 1395 O O . ALA A 1 176 ? 4.225 -0.514 22.617 1.00 93.38 176 ALA A O 1
ATOM 1396 N N . LEU A 1 177 ? 2.392 -1.301 21.566 1.00 93.44 177 LEU A N 1
ATOM 1397 C CA . LEU A 1 177 ? 2.923 -1.168 20.213 1.00 93.44 177 LEU A CA 1
ATOM 1398 C C . LEU A 1 177 ? 3.239 0.296 19.874 1.00 93.44 177 LEU A C 1
ATOM 1400 O O . LEU A 1 177 ? 4.353 0.597 19.445 1.00 93.44 177 LEU A O 1
ATOM 1404 N N . ALA A 1 178 ? 2.313 1.225 20.124 1.00 90.44 178 ALA A N 1
ATOM 1405 C CA . ALA A 1 178 ? 2.525 2.656 19.903 1.00 90.44 178 ALA A CA 1
ATOM 1406 C C . ALA A 1 178 ? 3.739 3.173 20.691 1.00 90.44 178 ALA A C 1
ATOM 1408 O O . ALA A 1 178 ? 4.612 3.834 20.119 1.00 90.44 178 ALA A O 1
ATOM 1409 N N . LYS A 1 179 ? 3.861 2.788 21.969 1.00 91.75 179 LYS A N 1
ATOM 1410 C CA . LYS A 1 179 ? 5.003 3.133 22.826 1.00 91.75 179 LYS A CA 1
ATOM 1411 C C . LYS A 1 179 ? 6.320 2.595 22.265 1.00 91.75 179 LYS A C 1
ATOM 1413 O O . LYS A 1 179 ? 7.288 3.352 22.178 1.00 91.75 179 LYS A O 1
ATOM 1418 N N . ARG A 1 180 ? 6.367 1.329 21.829 1.00 90.62 180 ARG A N 1
ATOM 1419 C CA . ARG A 1 180 ? 7.565 0.735 21.203 1.00 90.62 180 ARG A CA 1
ATOM 1420 C C . ARG A 1 180 ? 7.963 1.474 19.925 1.00 90.62 180 ARG A C 1
ATOM 1422 O O . ARG A 1 180 ? 9.146 1.704 19.687 1.00 90.62 180 ARG A O 1
ATOM 1429 N N . LEU A 1 181 ? 6.980 1.917 19.144 1.00 87.12 181 LEU A N 1
ATOM 1430 C CA . LEU A 1 181 ? 7.183 2.726 17.938 1.00 87.12 181 LEU A CA 1
ATOM 1431 C C . LEU A 1 181 ? 7.440 4.214 18.228 1.00 87.12 181 LEU A C 1
ATOM 1433 O O . LEU A 1 181 ? 7.565 5.004 17.289 1.00 87.12 181 LEU A O 1
ATOM 1437 N N . LYS A 1 182 ? 7.553 4.602 19.507 1.00 88.62 182 LYS A N 1
ATOM 1438 C CA . LYS A 1 182 ? 7.762 5.982 19.972 1.00 88.62 182 LYS A CA 1
ATOM 1439 C C . LYS A 1 182 ? 6.685 6.939 19.451 1.00 88.62 182 LYS A C 1
ATOM 1441 O O . LYS A 1 182 ? 6.981 8.044 18.993 1.00 88.62 182 LYS A O 1
ATOM 1446 N N . ARG A 1 183 ? 5.427 6.499 19.483 1.00 83.88 183 ARG A N 1
ATOM 1447 C CA . ARG A 1 183 ? 4.242 7.273 19.100 1.00 83.88 183 ARG A CA 1
ATOM 1448 C C . ARG A 1 183 ? 3.282 7.396 20.273 1.00 83.88 183 ARG A C 1
ATOM 1450 O O . ARG A 1 183 ? 3.199 6.505 21.110 1.00 83.88 183 ARG A O 1
ATOM 1457 N N . THR A 1 184 ? 2.547 8.503 20.302 1.00 82.81 184 THR A N 1
ATOM 1458 C CA . THR A 1 184 ? 1.433 8.709 21.235 1.00 82.81 184 THR A CA 1
ATOM 1459 C C . THR A 1 184 ? 0.245 7.819 20.883 1.00 82.81 184 THR A C 1
ATOM 1461 O O . THR A 1 184 ? -0.395 7.276 21.773 1.00 82.81 184 THR A O 1
ATOM 1464 N N . SER A 1 185 ? -0.019 7.637 19.589 1.00 84.44 185 SER A N 1
ATOM 1465 C CA . SER A 1 185 ? -1.051 6.747 19.059 1.00 84.44 185 SER A CA 1
ATOM 1466 C C . SER A 1 185 ? -0.662 6.230 17.672 1.00 84.44 185 SER A C 1
ATOM 1468 O O . SER A 1 185 ? 0.229 6.778 17.011 1.00 84.44 185 SER A O 1
ATOM 1470 N N . LEU A 1 186 ? -1.312 5.150 17.236 1.00 85.56 186 LEU A N 1
ATOM 1471 C CA . LEU A 1 186 ? -1.206 4.669 15.860 1.00 85.56 186 LEU A CA 1
ATOM 1472 C C . LEU A 1 186 ? -2.163 5.458 14.967 1.00 85.56 186 LEU A C 1
ATOM 1474 O O . LEU A 1 186 ? -3.301 5.723 15.343 1.00 85.56 186 LEU A O 1
ATOM 1478 N N . GLU A 1 187 ? -1.708 5.815 13.769 1.00 84.88 187 GLU A N 1
ATOM 1479 C CA . GLU A 1 187 ? -2.576 6.453 12.785 1.00 84.88 187 GLU A CA 1
ATOM 1480 C C . GLU A 1 187 ? -3.530 5.401 12.207 1.00 84.88 187 GLU A C 1
ATOM 1482 O O . GLU A 1 187 ? -3.096 4.457 11.544 1.00 84.88 187 GLU A O 1
ATOM 1487 N N . MET A 1 188 ? -4.830 5.561 12.460 1.00 83.31 188 MET A N 1
ATOM 1488 C CA . MET A 1 188 ? -5.858 4.647 11.973 1.00 83.31 188 MET A CA 1
ATOM 1489 C C . MET A 1 188 ? -7.078 5.386 11.426 1.00 83.31 188 MET A C 1
ATOM 1491 O O . MET A 1 188 ? -7.484 6.432 11.929 1.00 83.31 188 MET A O 1
ATOM 1495 N N . SER A 1 189 ? -7.677 4.808 10.390 1.00 82.19 189 SER A N 1
ATOM 1496 C CA . SER A 1 189 ? -8.948 5.235 9.821 1.00 82.19 189 SER A CA 1
ATOM 1497 C C . SER A 1 189 ? -9.935 4.086 9.951 1.00 82.19 189 SER A C 1
ATOM 1499 O O . SER A 1 189 ? -9.763 3.039 9.329 1.00 82.19 189 SER A O 1
ATOM 1501 N N . ILE A 1 190 ? -10.947 4.273 10.794 1.00 80.56 190 ILE A N 1
ATOM 1502 C CA . ILE A 1 190 ? -12.029 3.303 10.976 1.00 80.56 190 ILE A CA 1
ATOM 1503 C C . ILE A 1 190 ? -13.245 3.799 10.211 1.00 80.56 190 ILE A C 1
ATOM 1505 O O . ILE A 1 190 ? -13.675 4.939 10.401 1.00 80.56 190 ILE A O 1
ATOM 1509 N N . GLN A 1 191 ? -13.775 2.933 9.357 1.00 79.19 191 GLN A N 1
ATOM 1510 C CA . GLN A 1 191 ? -15.032 3.103 8.646 1.00 79.19 191 GLN A CA 1
ATOM 1511 C C . GLN A 1 191 ? -16.054 2.089 9.167 1.00 79.19 191 GLN A C 1
ATOM 1513 O O . GLN A 1 191 ? -15.731 1.199 9.951 1.00 79.19 191 GLN A O 1
ATOM 1518 N N . SER A 1 192 ? -17.300 2.204 8.719 1.00 73.44 192 SER A N 1
ATOM 1519 C CA . SER A 1 192 ? -18.384 1.332 9.177 1.00 73.44 192 SER A CA 1
ATOM 1520 C C . SER A 1 192 ? -18.141 -0.154 8.894 1.00 73.44 192 SER A C 1
ATOM 1522 O O . SER A 1 192 ? -18.607 -0.973 9.671 1.00 73.44 192 SER A O 1
ATOM 1524 N N . ALA A 1 193 ? -17.411 -0.520 7.836 1.00 76.00 193 ALA A N 1
ATOM 1525 C CA . ALA A 1 193 ? -17.194 -1.918 7.431 1.00 76.00 193 ALA A CA 1
ATOM 1526 C C . ALA A 1 193 ? -15.711 -2.337 7.373 1.00 76.00 193 ALA A C 1
ATOM 1528 O O . ALA A 1 193 ? -15.360 -3.362 6.782 1.00 76.00 193 ALA A O 1
ATOM 1529 N N . GLY A 1 194 ? -14.809 -1.550 7.960 1.00 83.06 194 GLY A N 1
ATOM 1530 C CA . GLY A 1 194 ? -13.388 -1.866 7.920 1.00 83.06 194 GLY A CA 1
ATOM 1531 C C . GLY A 1 194 ? -12.501 -0.854 8.624 1.00 83.06 194 GLY A C 1
ATOM 1532 O O . GLY A 1 194 ? -12.926 0.234 9.014 1.00 83.06 194 GLY A O 1
ATOM 1533 N N . VAL A 1 195 ? -11.235 -1.225 8.773 1.00 85.00 195 VAL A N 1
ATOM 1534 C CA . VAL A 1 195 ? -10.192 -0.372 9.342 1.00 85.00 195 VAL A CA 1
ATOM 1535 C C . VAL A 1 195 ? -8.950 -0.398 8.467 1.00 85.00 195 VAL A C 1
ATOM 1537 O O . VAL A 1 195 ? -8.560 -1.444 7.948 1.00 85.00 195 VAL A O 1
ATOM 1540 N N . ALA A 1 196 ? -8.329 0.770 8.345 1.00 86.50 196 ALA A N 1
ATOM 1541 C CA . ALA A 1 196 ? -6.986 0.953 7.830 1.00 86.50 196 ALA A CA 1
ATOM 1542 C C . ALA A 1 196 ? -6.074 1.414 8.975 1.00 86.50 196 ALA A C 1
ATOM 1544 O O . ALA A 1 196 ? -6.324 2.464 9.570 1.00 86.50 196 ALA A O 1
ATOM 1545 N N . ILE A 1 197 ? -5.023 0.657 9.285 1.00 87.12 197 ILE A N 1
ATOM 1546 C CA . ILE A 1 197 ? -4.017 1.017 10.297 1.00 87.12 197 ILE A CA 1
ATOM 1547 C C . ILE A 1 197 ? -2.686 1.259 9.596 1.00 87.12 197 ILE A C 1
ATOM 1549 O O . ILE A 1 197 ? -2.232 0.422 8.819 1.00 87.12 197 ILE A O 1
ATOM 1553 N N . LEU A 1 198 ? -2.047 2.394 9.869 1.00 85.56 198 LEU A N 1
ATOM 1554 C CA . LEU A 1 198 ? -0.756 2.749 9.291 1.00 85.56 198 LEU A CA 1
ATOM 1555 C C . LEU A 1 198 ? 0.372 2.488 10.288 1.00 85.56 198 LEU A C 1
ATOM 1557 O O . LEU A 1 198 ? 0.486 3.160 11.314 1.00 85.56 198 LEU A O 1
ATOM 1561 N N . LEU A 1 199 ? 1.263 1.565 9.936 1.00 85.94 199 LEU A N 1
ATOM 1562 C CA . LEU A 1 199 ? 2.473 1.275 10.694 1.00 85.94 199 LEU A CA 1
ATOM 1563 C C . LEU A 1 199 ? 3.662 2.078 10.143 1.00 85.94 199 LEU A C 1
ATOM 1565 O O . LEU A 1 199 ? 4.036 1.898 8.980 1.00 85.94 199 LEU A O 1
ATOM 1569 N N . PRO A 1 200 ? 4.280 2.972 10.942 1.00 82.69 200 PRO A N 1
ATOM 1570 C CA . PRO A 1 200 ? 5.335 3.879 10.492 1.00 82.69 200 PRO A CA 1
ATOM 1571 C C . PRO A 1 200 ? 6.718 3.203 10.419 1.00 82.69 200 PRO A C 1
ATOM 1573 O O . PRO A 1 200 ? 7.671 3.680 11.040 1.00 82.69 200 PRO A O 1
ATOM 1576 N N . TYR A 1 201 ? 6.842 2.095 9.688 1.00 81.38 201 TYR A N 1
ATOM 1577 C CA . TYR A 1 201 ? 8.102 1.357 9.574 1.00 81.38 201 TYR A CA 1
ATOM 1578 C C . TYR A 1 201 ? 9.062 1.932 8.538 1.00 81.38 201 TYR A C 1
ATOM 1580 O O . TYR A 1 201 ? 8.705 2.168 7.386 1.00 81.38 201 TYR A O 1
ATOM 1588 N N . ASP A 1 202 ? 10.335 2.039 8.921 1.00 76.94 202 ASP A N 1
ATOM 1589 C CA . ASP A 1 202 ? 11.426 2.100 7.952 1.00 76.94 202 ASP A CA 1
ATOM 1590 C C . ASP A 1 202 ? 11.847 0.661 7.640 1.00 76.94 202 ASP A C 1
ATOM 1592 O O . ASP A 1 202 ? 12.409 -0.017 8.501 1.00 76.94 202 ASP A O 1
ATOM 1596 N N . LEU A 1 203 ? 11.597 0.202 6.410 1.00 75.50 203 LEU A N 1
ATOM 1597 C CA . LEU A 1 203 ? 11.960 -1.147 5.951 1.00 75.50 203 LEU A CA 1
ATOM 1598 C C . LEU A 1 203 ? 13.465 -1.450 6.075 1.00 75.50 203 LEU A C 1
ATOM 1600 O O . LEU A 1 203 ? 13.862 -2.605 6.014 1.00 75.50 203 LEU A O 1
ATOM 1604 N N . ARG A 1 204 ? 14.313 -0.428 6.263 1.00 74.44 204 ARG A N 1
ATOM 1605 C CA . ARG A 1 204 ? 15.753 -0.597 6.525 1.00 74.44 20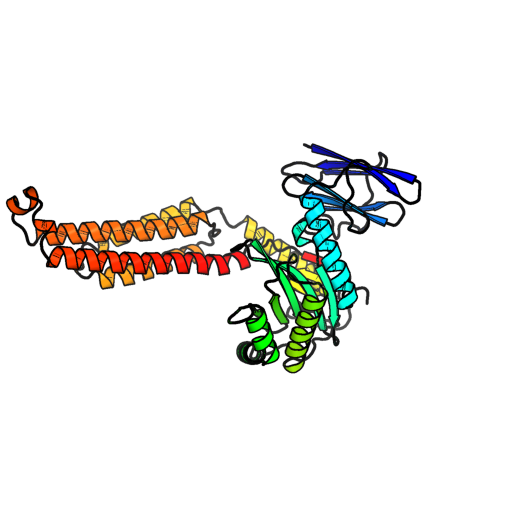4 ARG A CA 1
ATOM 1606 C C . ARG A 1 204 ? 16.081 -0.914 7.984 1.00 74.44 204 ARG A C 1
ATOM 1608 O O . ARG A 1 204 ? 17.207 -1.294 8.277 1.00 74.44 204 ARG A O 1
ATOM 1615 N N . LYS A 1 205 ? 15.148 -0.668 8.906 1.00 83.50 205 LYS A N 1
ATOM 1616 C CA . LYS A 1 205 ? 15.356 -0.780 10.361 1.00 83.50 205 LYS A CA 1
ATOM 1617 C C . LYS A 1 205 ? 14.467 -1.831 11.008 1.00 83.50 205 LYS A C 1
ATOM 1619 O O . LYS A 1 205 ? 14.815 -2.352 12.060 1.00 83.50 205 LYS A O 1
ATOM 1624 N N . THR A 1 206 ? 13.312 -2.099 10.416 1.00 87.12 206 THR A N 1
ATOM 1625 C CA . THR A 1 206 ? 12.362 -3.092 10.911 1.00 87.12 206 THR A CA 1
ATOM 1626 C C . THR A 1 206 ? 12.616 -4.417 10.210 1.00 87.12 206 THR A C 1
ATOM 1628 O O . THR A 1 206 ? 12.705 -4.449 8.985 1.00 87.12 206 THR A O 1
ATOM 1631 N N . SER A 1 207 ? 12.722 -5.507 10.971 1.00 91.88 207 SER A N 1
ATOM 1632 C CA . SER A 1 207 ? 12.811 -6.849 10.398 1.00 91.88 207 SER A CA 1
ATOM 1633 C C . SER A 1 207 ? 11.422 -7.373 9.988 1.00 91.88 207 SER A C 1
ATOM 1635 O O . SER A 1 207 ? 10.416 -6.974 10.590 1.00 91.88 207 SER A O 1
ATOM 1637 N N . PRO A 1 208 ? 11.328 -8.265 8.983 1.00 92.75 208 PRO A N 1
ATOM 1638 C CA . PRO A 1 208 ? 10.064 -8.897 8.602 1.00 92.75 208 PRO A CA 1
ATOM 1639 C C . PRO A 1 208 ? 9.377 -9.635 9.759 1.00 92.75 208 PRO A C 1
ATOM 1641 O O . PRO A 1 208 ? 8.153 -9.629 9.841 1.00 92.75 208 PRO A O 1
ATOM 1644 N N . GLU A 1 209 ? 10.147 -10.227 10.676 1.00 95.25 209 GLU A N 1
ATOM 1645 C CA . GLU A 1 209 ? 9.643 -10.941 11.857 1.00 95.25 209 GLU A CA 1
ATOM 1646 C C . GLU A 1 209 ? 8.912 -9.997 12.802 1.00 95.25 209 GLU A C 1
ATOM 1648 O O . GLU A 1 209 ? 7.780 -10.277 13.198 1.00 95.25 209 GLU A O 1
ATOM 1653 N N . GLN A 1 210 ? 9.526 -8.848 13.102 1.00 93.56 210 GLN A N 1
ATOM 1654 C CA . GLN A 1 210 ? 8.899 -7.845 13.952 1.00 93.56 210 GLN A CA 1
ATOM 1655 C C . GLN A 1 210 ? 7.638 -7.288 13.292 1.00 93.56 210 GLN A C 1
ATOM 1657 O O . GLN A 1 210 ? 6.612 -7.143 13.947 1.00 93.56 210 GLN A O 1
ATOM 1662 N N . ALA A 1 211 ? 7.687 -6.998 11.988 1.00 92.88 211 ALA A N 1
ATOM 1663 C CA . ALA A 1 211 ? 6.511 -6.518 11.270 1.00 92.88 211 ALA A CA 1
ATOM 1664 C C . ALA A 1 211 ? 5.370 -7.550 11.304 1.00 92.88 211 ALA A C 1
ATOM 1666 O O . ALA A 1 211 ? 4.226 -7.179 11.560 1.00 92.88 211 ALA A O 1
ATOM 1667 N N . ALA A 1 212 ? 5.670 -8.836 11.096 1.00 95.00 212 ALA A N 1
ATOM 1668 C CA . ALA A 1 212 ? 4.681 -9.910 11.143 1.00 95.00 212 ALA A CA 1
ATOM 1669 C C . ALA A 1 212 ? 4.031 -10.046 12.529 1.00 95.00 212 ALA A C 1
ATOM 1671 O O . ALA A 1 212 ? 2.811 -10.188 12.620 1.00 95.00 212 ALA A O 1
ATOM 1672 N N . GLU A 1 213 ? 4.817 -9.981 13.606 1.00 95.00 213 GLU A N 1
ATOM 1673 C CA . GLU A 1 213 ? 4.309 -10.013 14.982 1.00 95.00 213 GLU A CA 1
ATOM 1674 C C . GLU A 1 213 ? 3.359 -8.840 15.265 1.00 95.00 213 GLU A C 1
ATOM 1676 O O . GLU A 1 213 ? 2.275 -9.021 15.826 1.00 95.00 213 GLU A O 1
ATOM 1681 N N . ASP A 1 214 ? 3.724 -7.643 14.817 1.00 94.00 214 ASP A N 1
ATOM 1682 C CA . ASP A 1 214 ? 2.952 -6.422 15.041 1.00 94.00 214 ASP A CA 1
ATOM 1683 C C . ASP A 1 214 ? 1.644 -6.441 14.251 1.00 94.00 214 ASP A C 1
ATOM 1685 O O . ASP A 1 214 ? 0.587 -6.093 14.780 1.00 94.00 214 ASP A O 1
ATOM 1689 N N . ILE A 1 215 ? 1.701 -6.912 13.002 1.00 94.31 215 ILE A N 1
ATOM 1690 C CA . ILE A 1 215 ? 0.523 -7.134 12.161 1.00 94.31 215 ILE A CA 1
ATOM 1691 C C . ILE A 1 215 ? -0.416 -8.136 12.836 1.00 94.31 215 ILE A C 1
ATOM 1693 O O . ILE A 1 215 ? -1.600 -7.844 12.986 1.00 94.31 215 ILE A O 1
ATOM 1697 N N . ARG A 1 216 ? 0.089 -9.286 13.302 1.00 94.56 216 ARG A N 1
ATOM 1698 C CA . ARG A 1 216 ? -0.729 -10.285 14.014 1.00 94.56 216 ARG A CA 1
ATOM 1699 C C . ARG A 1 216 ? -1.341 -9.712 15.289 1.00 94.56 216 ARG A C 1
ATOM 1701 O O . ARG A 1 216 ? -2.520 -9.932 15.548 1.00 94.56 216 ARG A O 1
ATOM 1708 N N . THR A 1 217 ? -0.570 -8.944 16.056 1.00 94.69 217 THR A N 1
ATOM 1709 C CA . THR A 1 217 ? -1.044 -8.271 17.274 1.00 94.69 217 THR A CA 1
ATOM 1710 C C . THR A 1 217 ? -2.218 -7.348 16.960 1.00 94.69 217 THR A C 1
ATOM 1712 O O . THR A 1 217 ? -3.265 -7.438 17.599 1.00 94.69 217 THR A O 1
ATOM 1715 N N . LEU A 1 218 ? -2.089 -6.511 15.930 1.00 94.25 218 LEU A N 1
ATOM 1716 C CA . LEU A 1 218 ? -3.156 -5.608 15.507 1.00 94.25 218 LEU A CA 1
ATOM 1717 C C . LEU A 1 218 ? -4.386 -6.349 14.983 1.00 94.25 218 LEU A C 1
ATOM 1719 O O . LEU A 1 218 ? -5.506 -6.000 15.353 1.00 94.25 218 LEU A O 1
ATOM 1723 N N . LEU A 1 219 ? -4.201 -7.389 14.169 1.00 94.00 219 LEU A N 1
ATOM 1724 C CA . LEU A 1 219 ? -5.309 -8.208 13.676 1.00 94.00 219 LEU A CA 1
ATOM 1725 C C . LEU A 1 219 ? -6.057 -8.898 14.828 1.00 94.00 219 LEU A C 1
ATOM 1727 O O . LEU A 1 219 ? -7.288 -8.914 14.824 1.00 94.00 219 LEU A O 1
ATOM 1731 N N . ASN A 1 220 ? -5.346 -9.377 15.853 1.00 95.12 220 ASN A N 1
ATOM 1732 C CA . ASN A 1 220 ? -5.947 -9.960 17.056 1.00 95.12 220 ASN A CA 1
ATOM 1733 C C . ASN A 1 220 ? -6.763 -8.938 17.859 1.00 95.12 220 ASN A C 1
ATOM 1735 O O . ASN A 1 220 ? -7.854 -9.256 18.338 1.00 95.12 220 ASN A O 1
ATOM 1739 N N . VAL A 1 221 ? -6.285 -7.696 17.969 1.00 94.94 221 VAL A N 1
ATOM 1740 C CA . VAL A 1 221 ? -7.041 -6.614 18.616 1.00 94.94 221 VAL A CA 1
ATOM 1741 C C . VAL A 1 221 ? -8.302 -6.281 17.816 1.00 94.94 221 VAL A C 1
ATOM 1743 O O . VAL A 1 221 ? -9.389 -6.205 18.384 1.00 94.94 221 VAL A O 1
ATOM 1746 N N . VAL A 1 222 ? -8.208 -6.154 16.488 1.00 92.75 222 VAL A N 1
ATOM 1747 C CA . VAL A 1 222 ? -9.389 -5.916 15.639 1.00 92.75 222 VAL A CA 1
ATOM 1748 C C . VAL A 1 222 ? -10.389 -7.070 15.760 1.00 92.75 222 VAL A C 1
ATOM 1750 O O . VAL A 1 222 ? -11.594 -6.836 15.875 1.00 92.75 222 VAL A O 1
ATOM 1753 N N . LYS A 1 223 ? -9.905 -8.317 15.792 1.00 93.50 223 LYS A N 1
ATOM 1754 C CA . LYS A 1 223 ? -10.720 -9.524 15.989 1.00 93.50 223 LYS A CA 1
ATOM 1755 C C . LYS A 1 223 ? -11.477 -9.503 17.315 1.00 93.50 223 LYS A C 1
ATOM 1757 O O . LYS A 1 223 ? -12.640 -9.887 17.335 1.00 93.50 223 LYS A O 1
ATOM 1762 N N . LYS A 1 224 ? -10.851 -9.034 18.396 1.00 94.44 224 LYS A N 1
ATOM 1763 C CA . LYS A 1 224 ? -11.464 -8.940 19.731 1.00 94.44 224 LYS A CA 1
ATOM 1764 C C . LYS A 1 224 ? -12.694 -8.028 19.760 1.00 94.44 224 LYS A C 1
ATOM 1766 O O . LYS A 1 224 ? -13.629 -8.304 20.506 1.00 94.44 224 LYS A O 1
ATOM 1771 N N . TYR A 1 225 ? -12.705 -6.961 18.959 1.00 93.69 225 TYR A N 1
ATOM 1772 C CA . TYR A 1 225 ? -13.745 -5.926 19.023 1.00 93.69 225 TYR A CA 1
ATOM 1773 C C . TYR A 1 225 ? -14.716 -5.906 17.844 1.00 93.69 225 TYR A C 1
ATOM 1775 O O . TYR A 1 225 ? -15.648 -5.107 17.850 1.00 93.69 225 TYR A O 1
ATOM 1783 N N . THR A 1 226 ? -14.528 -6.755 16.835 1.00 92.00 226 THR A N 1
ATOM 1784 C CA . THR A 1 226 ? -15.361 -6.740 15.627 1.00 92.00 226 THR A CA 1
ATOM 1785 C C . THR A 1 226 ? -15.765 -8.150 15.215 1.00 92.00 226 THR A C 1
ATOM 1787 O O . THR A 1 226 ? -15.095 -9.124 15.554 1.00 92.00 226 THR A O 1
ATOM 1790 N N . LYS A 1 227 ? -16.822 -8.277 14.406 1.00 90.00 227 LYS A N 1
ATOM 1791 C CA . LYS A 1 227 ? -17.188 -9.547 13.751 1.00 90.00 227 LYS A CA 1
ATOM 1792 C C . LYS A 1 227 ? -16.632 -9.603 12.321 1.00 90.00 227 LYS A C 1
ATOM 1794 O O . LYS A 1 227 ? -16.529 -8.550 11.685 1.00 90.00 227 LYS A O 1
ATOM 1799 N N . PRO A 1 228 ? -16.228 -10.777 11.804 1.00 87.38 228 PRO A N 1
ATOM 1800 C CA . PRO A 1 228 ? -15.774 -10.887 10.422 1.00 87.38 228 PRO A CA 1
ATOM 1801 C C . PRO A 1 228 ? -16.925 -10.580 9.464 1.00 87.38 228 PRO A C 1
ATOM 1803 O O . PRO A 1 228 ? -18.064 -10.979 9.703 1.00 87.38 228 PRO A O 1
ATOM 1806 N N . LEU A 1 229 ? -16.620 -9.854 8.389 1.00 84.69 229 LEU A N 1
ATOM 1807 C CA . LEU A 1 229 ? -17.519 -9.734 7.247 1.00 84.69 229 LEU A CA 1
ATOM 1808 C C . LEU A 1 229 ? -17.226 -10.918 6.319 1.00 84.69 229 LEU A C 1
ATOM 1810 O O . LEU A 1 229 ? -16.075 -11.039 5.891 1.00 84.69 229 LEU A O 1
ATOM 1814 N N . PRO A 1 230 ? -18.201 -11.796 6.022 1.00 81.81 230 PRO A N 1
ATOM 1815 C CA . PRO A 1 230 ? -17.965 -12.942 5.153 1.00 81.81 230 PRO A CA 1
ATOM 1816 C C . PRO A 1 230 ? -17.387 -12.522 3.800 1.00 81.81 230 PRO A C 1
ATOM 1818 O O . PRO A 1 230 ? -17.837 -11.543 3.206 1.00 81.81 230 PRO A O 1
ATOM 1821 N N . LEU A 1 231 ? -16.437 -13.299 3.273 1.00 82.75 231 LEU A N 1
ATOM 1822 C CA . LEU A 1 231 ? -15.831 -13.049 1.954 1.00 82.75 231 LEU A CA 1
ATOM 1823 C C . LEU A 1 231 ? -16.854 -13.139 0.807 1.00 82.75 231 LEU A C 1
ATOM 1825 O O . LEU A 1 231 ? -16.649 -12.595 -0.272 1.00 82.75 231 LEU A O 1
ATOM 1829 N N . THR A 1 232 ? -17.997 -13.775 1.057 1.00 78.81 232 THR A N 1
ATOM 1830 C CA . THR A 1 232 ? -19.137 -13.835 0.137 1.00 78.81 232 THR A CA 1
ATOM 1831 C C . THR A 1 232 ? -19.920 -12.520 0.055 1.00 78.81 232 THR A C 1
ATOM 1833 O O . THR A 1 232 ? -20.738 -12.362 -0.857 1.00 78.81 232 THR A O 1
ATOM 1836 N N . TYR A 1 233 ? -19.686 -11.567 0.964 1.00 80.06 233 TYR A N 1
ATOM 1837 C CA . TYR A 1 233 ? -20.385 -10.285 1.012 1.00 80.06 233 TYR A CA 1
ATOM 1838 C C . TYR A 1 233 ? -19.782 -9.267 0.035 1.00 80.06 233 TYR A C 1
ATOM 1840 O O . TYR A 1 233 ? -18.568 -9.052 0.005 1.00 80.06 233 TYR A O 1
ATOM 1848 N N . CYS A 1 234 ? -20.654 -8.612 -0.735 1.00 81.94 234 CYS A N 1
ATOM 1849 C CA . CYS A 1 234 ? -20.279 -7.565 -1.681 1.00 81.94 234 CYS A CA 1
ATOM 1850 C C . CYS A 1 234 ? -20.252 -6.195 -0.993 1.00 81.94 234 CYS A C 1
ATOM 1852 O O . CYS A 1 234 ? -21.275 -5.744 -0.489 1.00 81.94 234 CYS A O 1
ATOM 1854 N N . ASP A 1 235 ? -19.114 -5.502 -1.031 1.00 79.62 235 ASP A N 1
ATOM 1855 C CA . ASP A 1 235 ? -18.942 -4.188 -0.391 1.00 79.62 235 ASP A CA 1
ATOM 1856 C C . ASP A 1 235 ? -19.673 -3.048 -1.100 1.00 79.62 235 ASP A C 1
ATOM 1858 O O . ASP A 1 235 ? -19.791 -1.946 -0.561 1.00 79.62 235 ASP A O 1
ATOM 1862 N N . TRP A 1 236 ? -20.149 -3.279 -2.325 1.00 77.81 236 TRP A N 1
ATOM 1863 C CA . TRP A 1 236 ? -20.771 -2.234 -3.129 1.00 77.81 236 TRP A CA 1
ATOM 1864 C C . TRP A 1 236 ? -22.181 -1.860 -2.642 1.00 77.81 236 TRP A C 1
ATOM 1866 O O . TRP A 1 236 ? -23.189 -2.316 -3.181 1.00 77.81 236 TRP A O 1
ATOM 1876 N N . GLY A 1 237 ? -22.253 -0.992 -1.632 1.00 72.06 237 GLY A N 1
ATOM 1877 C CA . GLY A 1 237 ? -23.470 -0.302 -1.199 1.00 72.06 237 GLY A CA 1
ATOM 1878 C C . GLY A 1 237 ? -24.679 -1.224 -0.994 1.00 72.06 237 GLY A C 1
ATOM 1879 O O . GLY A 1 237 ? -24.702 -2.040 -0.080 1.00 72.06 237 GLY A O 1
ATOM 1880 N N . GLN A 1 238 ? -25.702 -1.060 -1.843 1.00 60.22 238 GLN A N 1
ATOM 1881 C CA . GLN A 1 238 ? -27.001 -1.752 -1.778 1.00 60.22 238 GLN A CA 1
ATOM 1882 C C . GLN A 1 238 ? -27.026 -3.120 -2.487 1.00 60.22 238 GLN A C 1
ATOM 1884 O O . GLN A 1 238 ? -28.107 -3.628 -2.788 1.00 60.22 238 GLN A O 1
ATOM 1889 N N . CYS A 1 239 ? -25.873 -3.703 -2.829 1.00 70.88 239 CYS A N 1
ATOM 1890 C CA . CYS A 1 239 ? -25.814 -4.949 -3.594 1.00 70.88 239 CYS A CA 1
ATOM 1891 C C . CYS A 1 239 ? -26.508 -6.088 -2.805 1.00 70.88 239 CYS A C 1
ATOM 1893 O O . CYS A 1 239 ? -25.958 -6.621 -1.847 1.00 70.88 239 CYS A O 1
ATOM 1895 N N . LYS A 1 240 ? -27.734 -6.462 -3.207 1.00 62.84 240 LYS A N 1
ATOM 1896 C CA . LYS A 1 240 ? -28.536 -7.540 -2.584 1.00 62.84 240 LYS A CA 1
ATOM 1897 C C . LYS A 1 240 ? -28.201 -8.940 -3.117 1.00 62.84 240 LYS A C 1
ATOM 1899 O O . LYS A 1 240 ? -28.813 -9.917 -2.699 1.00 62.84 240 LYS A O 1
ATOM 1904 N N . SER A 1 241 ? -27.285 -9.046 -4.082 1.00 61.91 241 SER A N 1
ATOM 1905 C CA . SER A 1 241 ? -26.997 -10.318 -4.752 1.00 61.91 241 SER A CA 1
ATOM 1906 C C . SER A 1 241 ? -26.175 -11.234 -3.849 1.00 61.91 241 SER A C 1
ATOM 1908 O O . SER A 1 241 ? -25.061 -10.881 -3.456 1.00 61.91 241 SER A O 1
ATOM 1910 N N . ALA A 1 242 ? -26.701 -12.424 -3.559 1.00 58.78 242 ALA A N 1
ATOM 1911 C CA . ALA A 1 242 ? -26.066 -13.436 -2.715 1.00 58.78 242 ALA A CA 1
ATOM 1912 C C . ALA A 1 242 ? -25.163 -14.432 -3.483 1.00 58.78 242 ALA A C 1
ATOM 1914 O O . ALA A 1 242 ? -24.518 -15.254 -2.843 1.00 58.78 242 ALA A O 1
ATOM 1915 N N . VAL A 1 243 ? -25.105 -14.387 -4.826 1.00 57.03 243 VAL A N 1
ATOM 1916 C CA . VAL A 1 243 ? -24.859 -15.612 -5.632 1.00 57.03 243 VAL A CA 1
ATOM 1917 C C . VAL A 1 243 ? -23.725 -15.501 -6.669 1.00 57.03 243 VAL A C 1
ATOM 1919 O O . VAL A 1 243 ? -23.752 -16.184 -7.684 1.00 57.03 243 VAL A O 1
ATOM 1922 N N . HIS A 1 244 ? -22.698 -14.672 -6.472 1.00 61.56 244 HIS A N 1
ATOM 1923 C CA . HIS A 1 244 ? -21.632 -14.558 -7.486 1.00 61.56 244 HIS A CA 1
ATOM 1924 C C . HIS A 1 244 ? -20.224 -14.705 -6.921 1.00 61.56 244 HIS A C 1
ATOM 1926 O O . HIS A 1 244 ? -19.991 -14.260 -5.790 1.00 61.56 244 HIS A O 1
ATOM 1932 N N . PRO A 1 245 ? -19.283 -15.266 -7.718 1.00 63.03 245 PRO A N 1
ATOM 1933 C CA . PRO A 1 245 ? -17.867 -15.160 -7.408 1.00 63.03 245 PRO A CA 1
ATOM 1934 C C . PRO A 1 245 ? -17.545 -13.683 -7.189 1.00 63.03 245 PRO A C 1
ATOM 1936 O O . PRO A 1 245 ? -17.981 -12.805 -7.947 1.00 63.03 245 PRO A O 1
ATOM 1939 N N . ARG A 1 246 ? -16.877 -13.406 -6.071 1.00 76.50 246 ARG A N 1
ATOM 1940 C CA . ARG A 1 246 ? -16.473 -12.053 -5.715 1.00 76.50 246 ARG A CA 1
ATOM 1941 C C . ARG A 1 246 ? -15.048 -11.859 -6.178 1.00 76.50 246 ARG A C 1
ATOM 1943 O O . ARG A 1 246 ? -14.186 -12.691 -5.924 1.00 76.50 246 ARG A O 1
ATOM 1950 N N . GLU A 1 247 ? -14.829 -10.741 -6.833 1.00 79.88 247 GLU A N 1
ATOM 1951 C CA . GLU A 1 247 ? -13.519 -10.299 -7.250 1.00 79.88 247 GLU A CA 1
ATOM 1952 C C . GLU A 1 247 ? -13.038 -9.247 -6.256 1.00 79.88 247 GLU A C 1
ATOM 1954 O O . GLU A 1 247 ? -13.805 -8.363 -5.853 1.00 79.88 247 GLU A O 1
ATOM 1959 N N . LEU A 1 248 ? -11.784 -9.361 -5.824 1.00 81.81 248 LEU A N 1
ATOM 1960 C CA . LEU A 1 248 ? -11.160 -8.300 -5.057 1.00 81.81 248 LEU A CA 1
ATOM 1961 C C . LEU A 1 248 ? -10.721 -7.212 -6.016 1.00 81.81 248 LEU A C 1
ATOM 1963 O O . LEU A 1 248 ? -9.904 -7.427 -6.906 1.00 81.81 248 LEU A O 1
ATOM 1967 N N . VAL A 1 249 ? -11.250 -6.024 -5.796 1.00 79.19 249 VAL A N 1
ATOM 1968 C CA . VAL A 1 249 ? -10.898 -4.834 -6.548 1.00 79.19 249 VAL A CA 1
ATOM 1969 C C . VAL A 1 249 ? -10.448 -3.751 -5.594 1.00 79.19 249 VAL A C 1
ATOM 1971 O O . VAL A 1 249 ? -10.943 -3.622 -4.478 1.00 79.19 249 VAL A O 1
ATOM 1974 N N . PHE A 1 250 ? -9.499 -2.948 -6.033 1.00 76.00 250 PHE A N 1
ATOM 1975 C CA . PHE A 1 250 ? -9.018 -1.797 -5.302 1.00 76.00 250 PHE A CA 1
ATOM 1976 C C . PHE A 1 250 ? -9.581 -0.555 -5.949 1.00 76.00 250 PHE A C 1
ATOM 1978 O O . PHE A 1 250 ? -9.128 -0.161 -7.017 1.00 76.00 250 PHE A O 1
ATOM 1985 N N . TYR A 1 251 ? -10.547 0.071 -5.289 1.00 72.12 251 TYR A N 1
ATOM 1986 C CA . TYR A 1 251 ? -11.078 1.359 -5.704 1.00 72.12 251 TYR A CA 1
ATOM 1987 C C . TYR A 1 251 ? -10.378 2.460 -4.906 1.00 72.12 251 TYR A C 1
ATOM 1989 O O . TYR A 1 251 ? -10.529 2.520 -3.685 1.00 72.12 251 TYR A O 1
ATOM 1997 N N . ASN A 1 252 ? -9.582 3.314 -5.561 1.00 67.56 252 ASN A N 1
ATOM 1998 C CA . ASN A 1 252 ? -8.719 4.295 -4.878 1.00 67.56 252 ASN A CA 1
ATOM 1999 C C . ASN A 1 252 ? -7.819 3.646 -3.803 1.00 67.56 252 ASN A C 1
ATOM 2001 O O . ASN A 1 252 ? -7.727 4.134 -2.674 1.00 67.56 252 ASN A O 1
ATOM 2005 N N . HIS A 1 253 ? -7.213 2.498 -4.122 1.00 67.56 253 HIS A N 1
ATOM 2006 C CA . HIS A 1 253 ? -6.396 1.686 -3.201 1.00 67.56 253 HIS A CA 1
ATOM 2007 C C . HIS A 1 253 ? -7.135 1.133 -1.970 1.00 67.56 253 HIS A C 1
ATOM 2009 O O . HIS A 1 253 ? -6.511 0.521 -1.106 1.00 67.56 253 HIS A O 1
ATOM 2015 N N . SER A 1 254 ? -8.456 1.303 -1.881 1.00 74.00 254 SER A N 1
ATOM 2016 C CA . SER A 1 254 ? -9.268 0.666 -0.845 1.00 74.00 254 SER A CA 1
ATOM 2017 C C . SER A 1 254 ? -9.740 -0.703 -1.344 1.00 74.00 254 SER A C 1
ATOM 2019 O O . SER A 1 254 ? -10.376 -0.754 -2.400 1.00 74.00 254 SER A O 1
ATOM 2021 N N . PRO A 1 255 ? -9.440 -1.804 -0.631 1.00 79.94 255 PRO A N 1
ATOM 2022 C CA . PRO A 1 255 ? -9.857 -3.139 -1.044 1.00 79.94 255 PRO A CA 1
ATOM 2023 C C . PRO A 1 255 ? -11.365 -3.333 -0.873 1.00 79.94 255 PRO A C 1
ATOM 2025 O O . PRO A 1 255 ? -11.896 -3.137 0.220 1.00 79.94 255 PRO A O 1
ATOM 2028 N N . LEU A 1 256 ? -12.031 -3.773 -1.937 1.00 81.38 256 LEU A N 1
ATOM 2029 C CA . LEU A 1 256 ? -13.453 -4.090 -1.988 1.00 81.38 256 LEU A CA 1
ATOM 2030 C C . LEU A 1 256 ? -13.650 -5.477 -2.608 1.00 81.38 256 LEU A C 1
ATOM 2032 O O . LEU A 1 256 ? -13.097 -5.765 -3.663 1.00 81.38 256 LEU A O 1
ATOM 2036 N N . LEU A 1 257 ? -14.478 -6.325 -2.003 1.00 85.19 257 LEU A N 1
ATOM 2037 C CA . LEU A 1 257 ? -15.012 -7.503 -2.687 1.00 85.19 257 LEU A CA 1
ATOM 2038 C C . LEU A 1 257 ? -16.280 -7.113 -3.430 1.00 85.19 257 LEU A C 1
ATOM 2040 O O . LEU A 1 257 ? -17.263 -6.681 -2.826 1.00 85.19 257 LEU A O 1
ATOM 2044 N N . VAL A 1 258 ? -16.268 -7.285 -4.746 1.00 84.06 258 VAL A N 1
ATOM 2045 C CA . VAL A 1 258 ? -17.362 -6.884 -5.630 1.00 84.06 258 VAL A CA 1
ATOM 2046 C C . VAL A 1 258 ? -17.769 -8.078 -6.480 1.00 84.06 258 VAL A C 1
ATOM 2048 O O . VAL A 1 258 ? -16.933 -8.854 -6.925 1.00 84.06 258 VAL A O 1
ATOM 2051 N N . CYS A 1 259 ? -19.069 -8.283 -6.684 1.00 85.19 259 CYS A N 1
ATOM 2052 C CA . CYS A 1 259 ? -19.510 -9.300 -7.642 1.00 85.19 259 CYS A CA 1
ATOM 2053 C C . CYS A 1 259 ? -19.516 -8.796 -9.069 1.00 85.19 259 CYS A C 1
ATOM 2055 O O . CYS A 1 259 ? -19.692 -7.605 -9.312 1.00 85.19 259 CYS A O 1
ATOM 2057 N N . SER A 1 260 ? -19.506 -9.756 -9.989 1.00 81.88 260 SER A N 1
ATOM 2058 C CA . SER A 1 260 ? -19.748 -9.558 -11.416 1.00 81.88 260 SER A CA 1
ATOM 2059 C C . SER A 1 260 ? -20.891 -8.582 -11.723 1.00 81.88 260 SER A C 1
ATOM 2061 O O . SER A 1 260 ? -20.703 -7.676 -12.521 1.00 81.88 260 SER A O 1
ATOM 2063 N N . SER A 1 261 ? -22.049 -8.679 -11.056 1.00 82.31 261 SER A N 1
ATOM 2064 C CA . SER A 1 261 ? -23.186 -7.776 -11.313 1.00 82.31 261 SER A CA 1
ATOM 2065 C C . SER A 1 261 ? -22.963 -6.334 -10.838 1.00 82.31 261 SER A C 1
ATOM 2067 O O . SER A 1 261 ? -23.563 -5.406 -11.372 1.00 82.31 261 SER A O 1
ATOM 2069 N N . CYS A 1 262 ? -22.136 -6.139 -9.808 1.00 84.12 262 CYS A N 1
ATOM 2070 C CA . CYS A 1 262 ? -21.839 -4.828 -9.230 1.00 84.12 262 CYS A CA 1
ATOM 2071 C C . CYS A 1 262 ? -20.553 -4.212 -9.846 1.00 84.12 262 CYS A C 1
ATOM 2073 O O . CYS A 1 262 ? -20.322 -3.016 -9.674 1.00 84.12 262 CYS A O 1
ATOM 2075 N N . MET A 1 263 ? -19.779 -4.972 -10.640 1.00 81.81 263 MET A N 1
ATOM 2076 C CA . MET A 1 263 ? -18.558 -4.501 -11.314 1.00 81.81 263 MET A CA 1
ATOM 2077 C C . MET A 1 263 ? -18.806 -3.386 -12.347 1.00 81.81 263 MET A C 1
ATOM 2079 O O . MET A 1 263 ? -18.195 -2.328 -12.206 1.00 81.81 263 MET A O 1
ATOM 2083 N N . PRO A 1 264 ? -19.763 -3.504 -13.294 1.00 81.62 264 PRO A N 1
ATOM 2084 C CA . PRO A 1 264 ? -20.006 -2.439 -14.274 1.00 81.62 264 PRO A CA 1
ATOM 2085 C C . PRO A 1 264 ? -20.474 -1.129 -13.626 1.00 81.62 264 PRO A C 1
ATOM 2087 O O . PRO A 1 264 ? -20.246 -0.034 -14.138 1.00 81.62 264 PRO A O 1
ATOM 2090 N N . LEU A 1 265 ? -21.144 -1.222 -12.470 1.00 80.94 265 LEU A N 1
ATOM 2091 C CA . LEU A 1 265 ? -21.570 -0.052 -11.700 1.00 80.94 265 LEU A CA 1
ATOM 2092 C C . LEU A 1 265 ? -20.379 0.653 -11.048 1.00 80.94 265 LEU A C 1
ATOM 2094 O O . LEU A 1 265 ? -20.340 1.885 -11.031 1.00 80.94 265 LEU A O 1
ATOM 2098 N N . LEU A 1 266 ? -19.424 -0.119 -10.521 1.00 78.31 266 LEU A N 1
ATOM 2099 C CA . LEU A 1 266 ? -18.175 0.402 -9.978 1.00 78.31 266 LEU A CA 1
ATOM 2100 C C . LEU A 1 266 ? -17.352 1.088 -11.076 1.00 78.31 266 LEU A C 1
ATOM 2102 O O . LEU A 1 266 ? -16.923 2.223 -10.881 1.00 78.31 266 LEU A O 1
ATOM 2106 N N . GLU A 1 267 ? -17.195 0.446 -12.235 1.00 77.12 267 GLU A N 1
ATOM 2107 C CA . GLU A 1 267 ? -16.488 0.995 -13.401 1.00 77.12 267 GLU A CA 1
ATOM 2108 C C . GLU A 1 267 ? -17.100 2.321 -13.855 1.00 77.12 267 GLU A C 1
ATOM 2110 O O . GLU A 1 267 ? -16.415 3.344 -13.892 1.00 77.12 267 GLU A O 1
ATOM 2115 N N . LYS A 1 268 ? -18.422 2.355 -14.059 1.00 78.19 268 LYS A N 1
ATOM 2116 C CA . LYS A 1 268 ? -19.147 3.579 -14.425 1.00 78.19 268 LYS A CA 1
ATOM 2117 C C . LYS A 1 268 ? -19.014 4.682 -13.370 1.00 78.19 268 LYS A C 1
ATOM 2119 O O . LYS A 1 268 ? -18.932 5.866 -13.707 1.00 78.19 268 LYS A O 1
ATOM 2124 N N . ALA A 1 269 ? -18.992 4.328 -12.083 1.00 73.81 269 ALA A N 1
ATOM 2125 C CA . ALA A 1 269 ? -18.746 5.287 -11.007 1.00 73.81 269 ALA A CA 1
ATOM 2126 C C . ALA A 1 269 ? -17.306 5.832 -11.051 1.00 73.81 269 ALA A C 1
ATOM 2128 O O . ALA A 1 269 ? -17.105 7.036 -10.859 1.00 73.81 269 ALA A O 1
ATOM 2129 N N . GLY A 1 270 ? -16.327 4.973 -11.346 1.00 69.00 270 GLY A N 1
ATOM 2130 C CA . GLY A 1 270 ? -14.934 5.341 -11.587 1.00 69.00 270 GLY A CA 1
ATOM 2131 C C . GLY A 1 270 ? -14.795 6.325 -12.748 1.00 69.00 270 GLY A C 1
ATOM 2132 O O . GLY A 1 270 ? -14.258 7.417 -12.557 1.00 69.00 270 GLY A O 1
ATOM 2133 N N . GLU A 1 271 ? -15.378 6.013 -13.906 1.00 70.81 271 GLU A N 1
ATOM 2134 C CA . GLU A 1 271 ? -15.399 6.885 -15.088 1.00 70.81 271 GLU A CA 1
ATOM 2135 C C . GLU A 1 271 ? -16.060 8.236 -14.802 1.00 70.81 271 GLU A C 1
ATOM 2137 O O . GLU A 1 271 ? -15.518 9.290 -15.140 1.00 70.81 271 GLU A O 1
ATOM 2142 N N . ALA A 1 272 ? -17.211 8.242 -14.124 1.00 70.88 272 ALA A N 1
ATOM 2143 C CA . ALA A 1 272 ? -17.906 9.474 -13.765 1.00 70.88 272 ALA A CA 1
ATOM 2144 C C . ALA A 1 272 ? -17.087 10.342 -12.796 1.00 70.88 272 ALA A C 1
ATOM 2146 O O . ALA A 1 272 ? -17.134 11.576 -12.863 1.00 70.88 272 ALA A O 1
ATOM 2147 N N . ASN A 1 273 ? -16.339 9.727 -11.877 1.00 64.75 273 ASN A N 1
ATOM 2148 C CA . ASN A 1 273 ? -15.441 10.438 -10.970 1.00 64.75 273 ASN A CA 1
ATOM 2149 C C . ASN A 1 273 ? -14.194 10.958 -11.693 1.00 64.75 273 ASN A C 1
ATOM 2151 O O . ASN A 1 273 ? -13.795 12.100 -11.459 1.00 64.75 273 ASN A O 1
ATOM 2155 N N . LEU A 1 274 ? -13.642 10.188 -12.632 1.00 61.97 274 LEU A N 1
ATOM 2156 C CA . LEU A 1 274 ? -12.543 10.612 -13.493 1.00 61.97 274 LEU A CA 1
ATOM 2157 C C . LEU A 1 274 ? -12.963 11.796 -14.379 1.00 61.97 274 LEU A C 1
ATOM 2159 O O . LEU A 1 274 ? -12.288 12.824 -14.416 1.00 61.97 274 LEU A O 1
ATOM 2163 N N . ALA A 1 275 ? -14.131 11.719 -15.016 1.00 65.69 275 ALA A N 1
ATOM 2164 C CA . ALA A 1 275 ? -14.694 12.803 -15.815 1.00 65.69 275 ALA A CA 1
ATOM 2165 C C . ALA A 1 275 ? -14.954 14.061 -14.971 1.00 65.69 275 ALA A C 1
ATOM 2167 O O . ALA A 1 275 ? -14.627 15.171 -15.398 1.00 65.69 275 ALA A O 1
ATOM 2168 N N . ARG A 1 276 ? -15.481 13.912 -13.745 1.00 63.44 276 ARG A N 1
ATOM 2169 C CA . ARG A 1 276 ? -15.616 15.026 -12.788 1.00 63.44 276 ARG A CA 1
ATOM 2170 C C . ARG A 1 276 ? -14.262 15.636 -12.437 1.00 63.44 276 ARG A C 1
ATOM 2172 O O . ARG A 1 276 ? -14.142 16.858 -12.409 1.00 63.44 276 ARG A O 1
ATOM 2179 N N . TYR A 1 277 ? -13.239 14.816 -12.220 1.00 55.22 277 TYR A N 1
ATOM 2180 C CA . TYR A 1 277 ? -11.882 15.284 -11.955 1.00 55.22 277 TYR A CA 1
ATOM 2181 C C . TYR A 1 277 ? -11.286 16.074 -13.132 1.00 55.22 277 TYR A C 1
ATOM 2183 O O . TYR A 1 277 ? -10.686 17.134 -12.919 1.00 55.22 277 TYR A O 1
ATOM 2191 N N . HIS A 1 278 ? -11.471 15.607 -14.369 1.00 56.53 278 HIS A N 1
ATOM 2192 C CA . HIS A 1 278 ? -11.016 16.318 -15.568 1.00 56.53 278 HIS A CA 1
ATOM 2193 C C . HIS A 1 278 ? -11.785 17.622 -15.808 1.00 56.53 278 HIS A C 1
ATOM 2195 O O . HIS A 1 278 ? -11.182 18.606 -16.227 1.00 56.53 278 HIS A O 1
ATOM 2201 N N . LYS A 1 279 ? -13.081 17.667 -15.471 1.00 61.44 279 LYS A N 1
ATOM 2202 C CA . LYS A 1 279 ? -13.916 18.876 -15.570 1.00 61.44 279 LYS A CA 1
ATOM 2203 C C . LYS A 1 279 ? -13.609 19.943 -14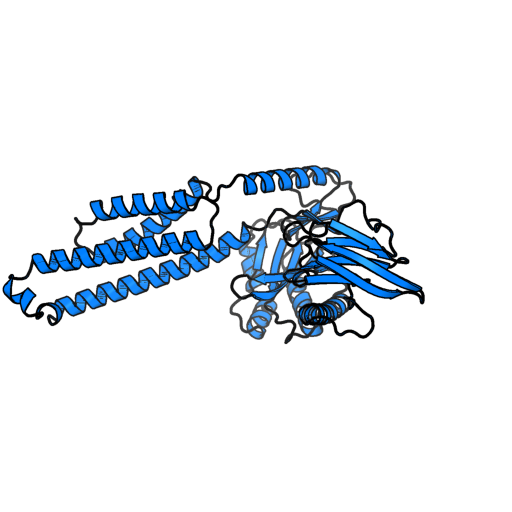.510 1.00 61.44 279 LYS A C 1
ATOM 2205 O O . LYS A 1 279 ? -13.985 21.097 -14.701 1.00 61.44 279 LYS A O 1
ATOM 2210 N N . ARG A 1 280 ? -12.922 19.613 -13.406 1.00 55.28 280 ARG A N 1
ATOM 2211 C CA . ARG A 1 280 ? -12.480 20.624 -12.426 1.00 55.28 280 ARG A CA 1
ATOM 2212 C C . ARG A 1 280 ? -11.374 21.493 -13.048 1.00 55.28 280 ARG A C 1
ATOM 2214 O O . ARG A 1 280 ? -10.253 21.026 -13.253 1.00 55.28 280 ARG A O 1
ATOM 2221 N N . ALA A 1 281 ? -11.685 22.756 -13.341 1.00 45.59 281 ALA A N 1
ATOM 2222 C CA . ALA A 1 281 ? -10.752 23.694 -13.966 1.00 45.59 281 ALA A CA 1
ATOM 2223 C C . ALA A 1 281 ? -9.524 23.990 -13.068 1.00 45.59 281 ALA A C 1
ATOM 2225 O O . ALA A 1 281 ? -9.667 24.063 -11.839 1.00 45.59 281 ALA A O 1
ATOM 2226 N N . PRO A 1 282 ? -8.323 24.213 -13.644 1.00 47.19 282 PRO A N 1
ATOM 2227 C CA . PRO A 1 282 ? -7.165 24.742 -12.922 1.00 47.19 282 PRO A CA 1
ATOM 2228 C C . PRO A 1 282 ? -7.416 26.220 -12.573 1.00 47.19 282 PRO A C 1
ATOM 2230 O O . PRO A 1 282 ? -6.992 27.138 -13.263 1.00 47.19 282 PRO A O 1
ATOM 2233 N N . GLY A 1 283 ? -8.196 26.470 -11.523 1.00 47.25 283 GLY A N 1
ATOM 2234 C CA . GLY A 1 283 ? -8.738 27.795 -11.204 1.00 47.25 283 GLY A CA 1
ATOM 2235 C C . GLY A 1 283 ? -7.775 28.737 -10.483 1.00 47.25 283 GLY A C 1
ATOM 2236 O O . GLY A 1 283 ? -8.207 29.413 -9.556 1.00 47.25 283 GLY A O 1
ATOM 2237 N N . PHE A 1 284 ? -6.488 28.778 -10.850 1.00 45.44 284 PHE A N 1
ATOM 2238 C CA . PHE A 1 284 ? -5.490 29.616 -10.157 1.00 45.44 284 PHE A CA 1
ATOM 2239 C C . PHE A 1 284 ? -5.876 31.099 -10.217 1.00 45.44 284 PHE A C 1
ATOM 2241 O O . PHE A 1 284 ? -5.899 31.780 -9.197 1.00 45.44 284 PHE A O 1
ATOM 2248 N N . LEU A 1 285 ? -6.338 31.550 -11.386 1.00 44.56 285 LEU A N 1
ATOM 2249 C CA . LEU A 1 285 ? -6.846 32.908 -11.595 1.00 44.56 285 LEU A CA 1
ATOM 2250 C C . LEU A 1 285 ? -8.136 33.201 -10.812 1.00 44.56 285 LEU A C 1
ATOM 2252 O O . LEU A 1 285 ? -8.275 34.294 -10.277 1.00 44.56 285 LEU A O 1
ATOM 2256 N N . LYS A 1 286 ? -9.045 32.223 -10.678 1.00 45.22 286 LYS A N 1
ATOM 2257 C CA . LYS A 1 286 ? -10.294 32.382 -9.907 1.00 45.22 286 LYS A CA 1
ATOM 2258 C C . LYS A 1 286 ? -10.045 32.444 -8.395 1.00 45.22 286 LYS A C 1
ATOM 2260 O O . LYS A 1 286 ? -10.737 33.168 -7.688 1.00 45.22 286 LYS A O 1
ATOM 2265 N N . ALA A 1 287 ? -9.052 31.702 -7.901 1.00 48.00 287 ALA A N 1
ATOM 2266 C CA . ALA A 1 287 ? -8.632 31.751 -6.502 1.00 48.00 287 ALA A CA 1
ATOM 2267 C C . ALA A 1 287 ? -7.929 33.078 -6.167 1.00 48.00 287 ALA A C 1
ATOM 2269 O O . ALA A 1 287 ? -8.211 33.670 -5.130 1.00 48.00 287 ALA A O 1
ATOM 2270 N N . ILE A 1 288 ? -7.079 33.583 -7.071 1.00 48.56 288 ILE A N 1
ATOM 2271 C CA . ILE A 1 288 ? -6.438 34.899 -6.928 1.00 48.56 288 ILE A CA 1
ATOM 2272 C C . ILE A 1 288 ? -7.476 36.024 -6.968 1.00 48.56 288 ILE A C 1
ATOM 2274 O O . ILE A 1 288 ? -7.436 36.905 -6.116 1.00 48.56 288 ILE A O 1
ATOM 2278 N N . SER A 1 289 ? -8.438 35.990 -7.897 1.00 46.69 289 SER A N 1
ATOM 2279 C CA . SER A 1 289 ? -9.475 37.025 -7.980 1.00 46.69 289 SER A CA 1
ATOM 2280 C C . SER A 1 289 ? -10.400 37.025 -6.760 1.00 46.69 289 SER A C 1
ATOM 2282 O O . SER A 1 289 ? -10.771 38.092 -6.281 1.00 46.69 289 SER A O 1
ATOM 2284 N N . ALA A 1 290 ? -10.737 35.846 -6.223 1.00 48.03 290 ALA A N 1
ATOM 2285 C CA . ALA A 1 290 ? -11.497 35.732 -4.979 1.00 48.03 290 ALA A CA 1
ATOM 2286 C C . ALA A 1 290 ? -10.693 36.252 -3.776 1.00 48.03 290 ALA A C 1
ATOM 2288 O O . ALA A 1 290 ? -11.233 36.994 -2.962 1.00 48.03 290 ALA A O 1
ATOM 2289 N N . GLY A 1 291 ? -9.396 35.928 -3.697 1.00 46.69 291 GLY A N 1
ATOM 2290 C CA . GLY A 1 291 ? -8.494 36.468 -2.679 1.00 46.69 291 GLY A CA 1
ATOM 2291 C C . GLY A 1 291 ? -8.403 37.995 -2.734 1.00 46.69 291 GLY A C 1
ATOM 2292 O O . GLY A 1 291 ? -8.611 38.650 -1.721 1.00 46.69 291 GLY A O 1
ATOM 2293 N N . LEU A 1 292 ? -8.190 38.570 -3.922 1.00 48.16 292 LEU A N 1
ATOM 2294 C CA . LEU A 1 292 ? -8.080 40.019 -4.121 1.00 48.16 292 LEU A CA 1
ATOM 2295 C C . LEU A 1 292 ? -9.380 40.775 -3.811 1.00 48.16 292 LEU A C 1
ATOM 2297 O O . LEU A 1 292 ? -9.333 41.803 -3.139 1.00 48.16 292 LEU A O 1
ATOM 2301 N N . ALA A 1 293 ? -10.538 40.274 -4.255 1.00 46.69 293 ALA A N 1
ATOM 2302 C CA . ALA A 1 293 ? -11.831 40.911 -3.988 1.00 46.69 293 ALA A CA 1
ATOM 2303 C C . ALA A 1 293 ? -12.153 40.952 -2.484 1.00 46.69 293 ALA A C 1
ATOM 2305 O O . ALA A 1 293 ? -12.665 41.946 -1.969 1.00 46.69 293 ALA A O 1
ATOM 2306 N N . VAL A 1 294 ? -11.799 39.884 -1.768 1.00 48.75 294 VAL A N 1
ATOM 2307 C CA . VAL A 1 294 ? -11.998 39.769 -0.323 1.00 48.75 294 VAL A CA 1
ATOM 2308 C C . VAL A 1 294 ? -11.005 40.656 0.443 1.00 48.75 294 VAL A C 1
ATOM 2310 O O . VAL A 1 294 ? -11.415 41.360 1.364 1.00 48.75 294 VAL A O 1
ATOM 2313 N N . THR A 1 295 ? -9.731 40.715 0.035 1.00 48.66 295 THR A N 1
ATOM 2314 C CA . THR A 1 295 ? -8.739 41.636 0.623 1.00 48.66 295 THR A CA 1
ATOM 2315 C C . THR A 1 295 ? -9.133 43.104 0.430 1.00 48.66 295 THR A C 1
ATOM 2317 O O . THR A 1 295 ? -8.981 43.895 1.358 1.00 48.66 295 THR A O 1
ATOM 2320 N N . ALA A 1 296 ? -9.689 43.473 -0.728 1.00 49.31 296 ALA A N 1
ATOM 2321 C CA . ALA A 1 296 ? -10.150 44.837 -0.995 1.00 49.31 296 ALA A CA 1
ATOM 2322 C C . ALA A 1 296 ? -11.345 45.240 -0.111 1.00 49.31 296 ALA A C 1
ATOM 2324 O O . ALA A 1 296 ? -11.334 46.317 0.482 1.00 49.31 296 ALA A O 1
ATOM 2325 N N . LEU A 1 297 ? -12.344 44.362 0.046 1.00 47.31 297 LEU A N 1
ATOM 2326 C CA . LEU A 1 297 ? -13.497 44.604 0.925 1.00 47.31 297 LEU A CA 1
ATOM 2327 C C . LEU A 1 297 ? -13.084 44.775 2.394 1.00 47.31 297 LEU A C 1
ATOM 2329 O O . LEU A 1 297 ? -13.631 45.623 3.097 1.00 47.31 297 LEU A O 1
ATOM 2333 N N . VAL A 1 298 ? -12.082 44.017 2.843 1.00 49.31 298 VAL A N 1
ATOM 2334 C CA . VAL A 1 298 ? -11.541 44.106 4.206 1.00 49.31 298 VAL A CA 1
ATOM 2335 C C . VAL A 1 298 ? -10.672 45.353 4.395 1.00 49.31 298 VAL A C 1
ATOM 2337 O O . VAL A 1 298 ? -10.762 46.016 5.423 1.00 49.31 298 VAL A O 1
ATOM 2340 N N . GLY A 1 299 ? -9.883 45.751 3.398 1.00 43.12 299 GLY A N 1
ATOM 2341 C CA . GLY A 1 299 ? -9.141 47.014 3.462 1.00 43.12 299 GLY A CA 1
ATOM 2342 C C . GLY A 1 299 ? -10.059 48.227 3.671 1.00 43.12 299 GLY A C 1
ATOM 2343 O O . GLY A 1 299 ? -9.719 49.131 4.430 1.00 43.12 299 GLY A O 1
ATOM 2344 N N . VAL A 1 300 ? -11.249 48.210 3.059 1.00 43.22 300 VAL A N 1
ATOM 2345 C CA . VAL A 1 300 ? -12.228 49.307 3.136 1.00 43.22 300 VAL A CA 1
ATOM 2346 C C . VAL A 1 300 ? -13.064 49.268 4.422 1.00 43.22 300 VAL A C 1
ATOM 2348 O O . VAL A 1 300 ? -13.282 50.311 5.031 1.00 43.22 300 VAL A O 1
ATOM 2351 N N . PHE A 1 301 ? -13.509 48.093 4.883 1.00 42.41 301 PHE A N 1
ATOM 2352 C CA . PHE A 1 301 ? -14.352 47.994 6.086 1.00 42.41 301 PHE A CA 1
ATOM 2353 C C . PHE A 1 301 ? -13.590 48.199 7.406 1.00 42.41 301 PHE A C 1
ATOM 2355 O O . PHE A 1 301 ? -14.178 48.636 8.394 1.00 42.41 301 PHE A O 1
ATOM 2362 N N . PHE A 1 302 ? -12.292 47.881 7.453 1.00 50.09 302 PHE A N 1
ATOM 2363 C CA . PHE A 1 302 ? -11.562 47.733 8.719 1.00 50.09 302 PHE A CA 1
ATOM 2364 C C . PHE A 1 302 ? -10.619 48.894 9.059 1.00 50.09 302 PHE A C 1
ATOM 2366 O O . PHE A 1 302 ? -10.111 48.943 10.176 1.00 50.09 302 PHE A O 1
ATOM 2373 N N . GLY A 1 303 ? -10.484 49.895 8.180 1.00 42.41 303 GLY A N 1
ATOM 2374 C CA . GLY A 1 303 ? -9.863 51.187 8.516 1.00 42.41 303 GLY A CA 1
ATOM 2375 C C . GLY A 1 303 ? -10.634 52.007 9.569 1.00 42.41 303 GLY A C 1
ATOM 2376 O O . GLY A 1 303 ? -10.184 53.081 9.956 1.00 42.41 303 GLY A O 1
ATOM 2377 N N . ILE A 1 304 ? -11.789 51.511 10.035 1.00 44.38 304 ILE A N 1
ATOM 2378 C CA . ILE A 1 304 ? -12.742 52.233 10.891 1.00 44.38 304 ILE A CA 1
ATOM 2379 C C . ILE A 1 304 ? -12.739 51.730 12.358 1.00 44.38 304 ILE A C 1
ATOM 2381 O O . ILE A 1 304 ? -13.190 52.452 13.249 1.00 44.38 304 ILE A O 1
ATOM 2385 N N . TRP A 1 305 ? -12.196 50.543 12.677 1.00 46.72 305 TRP A N 1
ATOM 2386 C CA . TRP A 1 305 ? -12.286 49.951 14.031 1.00 46.72 305 TRP A CA 1
ATOM 2387 C C . TRP A 1 305 ? -10.949 49.850 14.788 1.00 46.72 305 TRP A C 1
ATOM 2389 O O . TRP A 1 305 ? -9.953 49.359 14.276 1.00 46.72 305 TRP A O 1
ATOM 2399 N N . LYS A 1 306 ? -10.951 50.289 16.058 1.00 50.06 306 LYS A N 1
ATOM 2400 C CA . LYS A 1 306 ? -9.765 50.547 16.909 1.00 50.06 306 LYS A CA 1
ATOM 2401 C C . LYS A 1 306 ? -9.218 49.343 17.713 1.00 50.06 306 LYS A C 1
ATOM 2403 O O . LYS A 1 306 ? -8.545 49.560 18.719 1.00 50.06 306 LYS A O 1
ATOM 2408 N N . PHE A 1 307 ? -9.501 48.088 17.354 1.00 55.19 307 PHE A N 1
ATOM 2409 C CA . PHE A 1 307 ? -9.080 46.934 18.174 1.00 55.19 307 PHE A CA 1
ATOM 2410 C C . PHE A 1 307 ? -8.390 45.820 17.369 1.00 55.19 307 PHE A C 1
ATOM 2412 O O . PHE A 1 307 ? -9.036 45.026 16.685 1.00 55.19 307 PHE A O 1
ATOM 2419 N N . SER A 1 308 ? -7.072 45.696 17.555 1.00 53.12 308 SER A N 1
ATOM 2420 C CA . SER A 1 308 ? -6.190 44.703 16.920 1.00 53.12 308 SER A CA 1
ATOM 2421 C C . SER A 1 308 ? -6.547 43.234 17.216 1.00 53.12 308 SER A C 1
ATOM 2423 O O . SER A 1 308 ? -6.317 42.358 16.383 1.00 53.12 308 SER A O 1
ATOM 2425 N N . LEU A 1 309 ? -7.181 42.939 18.358 1.00 51.16 309 LEU A N 1
ATOM 2426 C CA . LEU A 1 309 ? -7.658 41.585 18.689 1.00 51.16 309 LEU A CA 1
ATOM 2427 C C . LEU A 1 309 ? -8.841 41.152 17.801 1.00 51.16 309 LEU A C 1
ATOM 2429 O O . LEU A 1 309 ? -8.903 40.006 17.357 1.00 51.16 309 LEU A O 1
ATOM 2433 N N . VAL A 1 310 ? -9.756 42.080 17.501 1.00 55.66 310 VAL A N 1
ATOM 2434 C CA . VAL A 1 310 ? -10.895 41.835 16.600 1.00 55.66 310 VAL A CA 1
ATOM 2435 C C . VAL A 1 310 ? -10.392 41.646 15.169 1.00 55.66 310 VAL A C 1
ATOM 2437 O O . VAL A 1 310 ? -10.880 40.771 14.459 1.00 55.66 310 VAL A O 1
ATOM 2440 N N . LEU A 1 311 ? -9.352 42.392 14.781 1.00 54.44 311 LEU A N 1
ATOM 2441 C CA . LEU A 1 311 ? -8.687 42.276 13.483 1.00 54.44 311 LEU A CA 1
ATOM 2442 C C . LEU A 1 311 ? -8.072 40.880 13.268 1.00 54.44 311 LEU A C 1
ATOM 2444 O O . LEU A 1 311 ? -8.220 40.299 12.192 1.00 54.44 311 LEU A O 1
ATOM 2448 N N . ALA A 1 312 ? -7.445 40.301 14.296 1.00 51.91 312 ALA A N 1
ATOM 2449 C CA . ALA A 1 312 ? -6.864 38.958 14.237 1.00 51.91 312 ALA A CA 1
ATOM 2450 C C . ALA A 1 312 ? -7.927 37.849 14.138 1.00 51.91 312 ALA A C 1
ATOM 2452 O O . ALA A 1 312 ? -7.805 36.945 13.309 1.00 51.91 312 ALA A O 1
ATOM 2453 N N . ILE A 1 313 ? -8.998 37.943 14.936 1.00 55.41 313 ILE A N 1
ATOM 2454 C CA . ILE A 1 313 ? -10.113 36.980 14.922 1.00 55.41 313 ILE A CA 1
ATOM 2455 C C . ILE A 1 313 ? -10.885 37.058 13.593 1.00 55.41 313 ILE A C 1
ATOM 2457 O O . ILE A 1 313 ? -11.215 36.028 13.003 1.00 55.41 313 ILE A O 1
ATOM 2461 N N . ALA A 1 314 ? -11.123 38.264 13.073 1.00 54.75 314 ALA A N 1
ATOM 2462 C CA . ALA A 1 314 ? -11.806 38.468 11.797 1.00 54.75 314 ALA A CA 1
ATOM 2463 C C . ALA A 1 314 ? -10.956 38.017 10.596 1.00 54.75 314 ALA A C 1
ATOM 2465 O O . ALA A 1 314 ? -11.487 37.387 9.684 1.00 54.75 314 ALA A O 1
ATOM 2466 N N . SER A 1 315 ? -9.637 38.250 10.614 1.00 54.69 315 SER A N 1
ATOM 2467 C CA . SER A 1 315 ? -8.712 37.763 9.572 1.00 54.69 315 SER A CA 1
ATOM 2468 C C . SER A 1 315 ? -8.653 36.236 9.524 1.00 54.69 315 SER A C 1
ATOM 2470 O O . SER A 1 315 ? -8.573 35.643 8.448 1.00 54.69 315 SER A O 1
ATOM 2472 N N . PHE A 1 316 ? -8.768 35.586 10.685 1.00 57.44 316 PHE A N 1
ATOM 2473 C CA . PHE A 1 316 ? -8.922 34.139 10.769 1.00 57.44 316 PHE A CA 1
ATOM 2474 C C . PHE A 1 316 ? -10.248 33.685 10.138 1.00 57.44 316 PHE A C 1
ATOM 2476 O O . PHE A 1 316 ? -10.237 32.823 9.262 1.00 57.44 316 PHE A O 1
ATOM 2483 N N . GLY A 1 317 ? -11.378 34.318 10.483 1.00 57.09 317 GLY A N 1
ATOM 2484 C CA . GLY A 1 317 ? -12.686 34.045 9.863 1.00 57.09 317 GLY A CA 1
ATOM 2485 C C . GLY A 1 317 ? -12.715 34.263 8.341 1.00 57.09 317 GLY A C 1
ATOM 2486 O O . GLY A 1 317 ? -13.345 33.498 7.610 1.00 57.09 317 GLY A O 1
ATOM 2487 N N . LEU A 1 318 ? -11.963 35.247 7.843 1.00 58.44 318 LEU A N 1
ATOM 2488 C CA . LEU A 1 318 ? -11.821 35.553 6.419 1.00 58.44 318 LEU A CA 1
ATOM 2489 C C . LEU A 1 318 ? -11.151 34.417 5.638 1.00 58.44 318 LEU A C 1
ATOM 2491 O O . LEU A 1 318 ? -11.576 34.076 4.535 1.00 58.44 318 LEU A O 1
ATOM 2495 N N . PHE A 1 319 ? -10.130 33.792 6.225 1.00 58.31 319 PHE A N 1
ATOM 2496 C CA . PHE A 1 319 ? -9.470 32.636 5.629 1.00 58.31 319 PHE A CA 1
ATOM 2497 C C . PHE A 1 319 ? -10.443 31.450 5.486 1.00 58.31 319 PHE A C 1
ATOM 2499 O O . PHE A 1 319 ? -10.472 30.799 4.439 1.00 58.31 319 PHE A O 1
ATOM 2506 N N . PHE A 1 320 ? -11.317 31.217 6.477 1.00 59.19 320 PHE A N 1
ATOM 2507 C CA . PHE A 1 320 ? -12.394 30.222 6.360 1.00 59.19 320 PHE A CA 1
ATOM 2508 C C . PHE A 1 320 ? -13.387 30.570 5.251 1.00 59.19 320 PHE A C 1
ATOM 2510 O O . PHE A 1 320 ? -13.781 29.676 4.503 1.00 59.19 320 PHE A O 1
ATOM 2517 N N . ALA A 1 321 ? -13.756 31.845 5.099 1.00 56.41 321 ALA A N 1
ATOM 2518 C CA . ALA A 1 321 ? -14.643 32.291 4.027 1.00 56.41 321 ALA A CA 1
ATOM 2519 C C . ALA A 1 321 ? -14.025 32.067 2.633 1.00 56.41 321 ALA A C 1
ATOM 2521 O O . ALA A 1 321 ? -14.717 31.599 1.730 1.00 56.41 321 ALA A O 1
ATOM 2522 N N . ILE A 1 322 ? -12.716 32.301 2.466 1.00 58.16 322 ILE A N 1
ATOM 2523 C CA . ILE A 1 322 ? -11.986 32.014 1.218 1.00 58.16 322 ILE A CA 1
ATOM 2524 C C . ILE A 1 322 ? -11.999 30.509 0.922 1.00 58.16 322 ILE A C 1
ATOM 2526 O O . ILE A 1 322 ? -12.335 30.099 -0.189 1.00 58.16 322 ILE A O 1
ATOM 2530 N N . VAL A 1 323 ? -11.699 29.665 1.913 1.00 56.44 323 VAL A N 1
ATOM 2531 C CA . VAL A 1 323 ? -11.722 28.200 1.749 1.00 56.44 323 VAL A CA 1
ATOM 2532 C C . VAL A 1 323 ? -13.139 27.687 1.450 1.00 56.44 323 VAL A C 1
ATOM 2534 O O . VAL A 1 323 ? -13.310 26.805 0.604 1.00 56.44 323 VAL A O 1
ATOM 2537 N N . ALA A 1 324 ? -14.165 28.253 2.090 1.00 56.00 324 ALA A N 1
ATOM 2538 C CA . ALA A 1 324 ? -15.566 27.924 1.840 1.00 56.00 324 ALA A CA 1
ATOM 2539 C C . ALA A 1 324 ? -16.018 28.352 0.432 1.00 56.00 324 ALA A C 1
ATOM 2541 O O . ALA A 1 324 ? -16.645 27.564 -0.278 1.00 56.00 324 ALA A O 1
ATOM 2542 N N . ALA A 1 325 ? -15.630 29.546 -0.022 1.00 54.47 325 ALA A N 1
ATOM 2543 C CA . ALA A 1 325 ? -15.889 30.012 -1.381 1.00 54.47 325 ALA A CA 1
ATOM 2544 C C . ALA A 1 325 ? -15.181 29.131 -2.425 1.00 54.47 325 ALA A C 1
ATOM 2546 O O . ALA A 1 325 ? -15.784 28.751 -3.426 1.00 54.47 325 ALA A O 1
ATOM 2547 N N . MET A 1 326 ? -13.934 28.716 -2.173 1.00 53.25 326 MET A N 1
ATOM 2548 C CA . MET A 1 326 ? -13.217 27.771 -3.040 1.00 53.25 326 MET A CA 1
ATOM 2549 C C . MET A 1 326 ? -13.928 26.412 -3.143 1.00 53.25 326 MET A C 1
ATOM 2551 O O . MET A 1 326 ? -13.923 25.806 -4.218 1.00 53.25 326 MET A O 1
ATOM 2555 N N . ASN A 1 327 ? -14.566 25.954 -2.058 1.00 51.84 327 ASN A N 1
ATOM 2556 C CA . ASN A 1 327 ? -15.393 24.746 -2.056 1.00 51.84 327 ASN A CA 1
ATOM 2557 C C . ASN A 1 327 ? -16.675 24.911 -2.872 1.00 51.84 327 ASN A C 1
ATOM 2559 O O . ASN A 1 327 ? -16.982 24.037 -3.683 1.00 51.84 327 ASN A O 1
ATOM 2563 N N . MET A 1 328 ? -17.392 26.028 -2.709 1.00 51.28 328 MET A N 1
ATOM 2564 C CA . MET A 1 328 ? -18.587 26.318 -3.512 1.00 51.28 328 MET A CA 1
ATOM 2565 C C . MET A 1 328 ? -18.260 26.447 -5.005 1.00 51.28 328 MET A C 1
ATOM 2567 O O . MET A 1 328 ? -19.043 26.023 -5.849 1.00 51.28 328 MET A O 1
ATOM 2571 N N . LEU A 1 329 ? -17.080 26.975 -5.343 1.00 46.47 329 LEU A N 1
ATOM 2572 C CA . LEU A 1 329 ? -16.644 27.210 -6.724 1.00 46.47 329 LEU A CA 1
ATOM 2573 C C . LEU A 1 329 ? -15.963 25.998 -7.393 1.00 46.47 329 LEU A C 1
ATOM 2575 O O . LEU A 1 329 ? -15.498 26.117 -8.528 1.00 46.47 329 LEU A O 1
ATOM 2579 N N . MET A 1 330 ? -15.897 24.838 -6.724 1.00 47.19 330 MET A N 1
ATOM 2580 C CA . MET A 1 330 ? -15.333 23.581 -7.249 1.00 47.19 330 MET A CA 1
ATOM 2581 C C . MET A 1 330 ? -13.914 23.703 -7.849 1.00 47.19 330 MET A C 1
ATOM 2583 O O . MET A 1 330 ? -13.579 23.056 -8.847 1.00 47.19 330 MET A O 1
ATOM 2587 N N . VAL A 1 331 ? -13.050 24.526 -7.249 1.00 49.84 331 VAL A N 1
ATOM 2588 C CA . VAL A 1 331 ? -11.680 24.755 -7.740 1.00 49.84 331 VAL A CA 1
ATOM 2589 C C . VAL A 1 331 ? -10.745 23.613 -7.307 1.00 49.84 331 VAL A C 1
ATOM 2591 O O . VAL A 1 331 ? -10.776 23.186 -6.153 1.00 49.84 331 VAL A O 1
ATOM 2594 N N . LYS A 1 332 ? -9.872 23.117 -8.207 1.00 49.38 332 LYS A N 1
ATOM 2595 C CA . LYS A 1 332 ? -8.798 22.169 -7.836 1.00 49.38 332 LYS A CA 1
ATOM 2596 C C . LYS A 1 332 ? -7.882 22.818 -6.801 1.00 49.38 332 LYS A C 1
ATOM 2598 O O . LYS A 1 332 ? -7.133 23.722 -7.148 1.00 49.38 332 LYS A O 1
ATOM 2603 N N . ARG A 1 333 ? -7.905 22.334 -5.558 1.00 51.75 333 ARG A N 1
ATOM 2604 C CA . ARG A 1 333 ? -6.998 22.778 -4.492 1.00 51.75 333 ARG A CA 1
ATOM 2605 C C . ARG A 1 333 ? -5.571 22.334 -4.825 1.00 51.75 333 ARG A C 1
ATOM 2607 O O . ARG A 1 333 ? -5.216 21.180 -4.601 1.00 51.75 333 ARG A O 1
ATOM 2614 N N . THR A 1 334 ? -4.756 23.218 -5.393 1.00 49.03 334 THR A N 1
ATOM 2615 C CA . THR A 1 334 ? -3.323 22.952 -5.583 1.00 49.03 334 THR A CA 1
ATOM 2616 C C . THR A 1 334 ? -2.512 23.540 -4.432 1.00 49.03 334 THR A C 1
ATOM 2618 O O . THR A 1 334 ? -2.915 24.517 -3.800 1.00 49.03 334 THR A O 1
ATOM 2621 N N . PHE A 1 335 ? -1.345 22.949 -4.165 1.00 50.06 335 PHE A N 1
ATOM 2622 C CA . PHE A 1 335 ? -0.407 23.400 -3.130 1.00 50.06 335 PHE A CA 1
ATOM 2623 C C . PHE A 1 335 ? -0.116 24.908 -3.218 1.00 50.06 335 PHE A C 1
ATOM 2625 O O . PHE A 1 335 ? -0.175 25.611 -2.212 1.00 50.06 335 PHE A O 1
ATOM 2632 N N . GLY A 1 336 ? 0.101 25.422 -4.434 1.00 46.41 336 GLY A N 1
ATOM 2633 C CA . GLY A 1 336 ? 0.351 26.845 -4.666 1.00 46.41 336 GLY A CA 1
ATOM 2634 C C . GLY A 1 336 ? -0.828 27.758 -4.312 1.00 46.41 336 GLY A C 1
ATOM 2635 O O . GLY A 1 336 ? -0.604 28.885 -3.891 1.00 46.41 336 GLY A O 1
ATOM 2636 N N . MET A 1 337 ? -2.077 27.290 -4.418 1.00 53.88 337 MET A N 1
ATOM 2637 C CA . MET A 1 337 ? -3.253 28.106 -4.079 1.00 53.88 337 MET A CA 1
ATOM 2638 C C . MET A 1 337 ? -3.434 28.284 -2.576 1.00 53.88 337 MET A C 1
ATOM 2640 O O . MET A 1 337 ? -3.803 29.367 -2.139 1.00 53.88 337 MET A O 1
ATOM 2644 N N . LEU A 1 338 ? -3.180 27.238 -1.784 1.00 55.31 338 LEU A N 1
ATOM 2645 C CA . LEU A 1 338 ? -3.273 27.327 -0.324 1.00 55.31 338 LEU A CA 1
ATOM 2646 C C . LEU A 1 338 ? -2.190 28.257 0.239 1.00 55.31 338 LEU A C 1
ATOM 2648 O O . LEU A 1 338 ? -2.470 29.050 1.135 1.00 55.31 338 LEU A O 1
ATOM 2652 N N . TRP A 1 339 ? -0.987 28.217 -0.340 1.00 56.94 339 TRP A N 1
ATOM 2653 C CA . TRP A 1 339 ? 0.084 29.161 -0.019 1.00 56.94 339 TRP A CA 1
ATOM 2654 C C . TRP A 1 339 ? -0.223 30.588 -0.474 1.00 56.94 339 TRP A C 1
ATOM 2656 O O . TRP A 1 339 ? 0.008 31.517 0.292 1.00 56.94 339 TRP A O 1
ATOM 2666 N N . ALA A 1 340 ? -0.786 30.775 -1.671 1.00 57.50 340 ALA A N 1
ATOM 2667 C CA . ALA A 1 340 ? -1.199 32.095 -2.145 1.00 57.50 340 ALA A CA 1
ATOM 2668 C C . ALA A 1 340 ? -2.312 32.694 -1.269 1.00 57.50 340 ALA A C 1
ATOM 2670 O O . ALA A 1 340 ? -2.232 33.861 -0.899 1.00 57.50 340 ALA A O 1
ATOM 2671 N N . ALA A 1 341 ? -3.308 31.892 -0.876 1.00 57.38 341 ALA A N 1
ATOM 2672 C CA . ALA A 1 341 ? -4.367 32.319 0.035 1.00 57.38 341 ALA A CA 1
ATOM 2673 C C . ALA A 1 341 ? -3.803 32.696 1.415 1.00 57.38 341 ALA A C 1
ATOM 2675 O O . ALA A 1 341 ? -4.094 33.780 1.910 1.00 57.38 341 ALA A O 1
ATOM 2676 N N . GLY A 1 342 ? -2.939 31.855 1.999 1.00 58.62 342 GLY A N 1
ATOM 2677 C CA . GLY A 1 342 ? -2.278 32.161 3.272 1.00 58.62 342 GLY A CA 1
ATOM 2678 C C . GLY A 1 342 ? -1.397 33.412 3.195 1.00 58.62 342 GLY A C 1
ATOM 2679 O O . GLY A 1 342 ? -1.456 34.262 4.078 1.00 58.62 342 GLY A O 1
ATOM 2680 N N . GLY A 1 343 ? -0.637 33.571 2.108 1.00 60.59 343 GLY A N 1
ATOM 2681 C CA . GLY A 1 343 ? 0.197 34.748 1.859 1.00 60.59 343 GLY A CA 1
ATOM 2682 C C . GLY A 1 343 ? -0.614 36.037 1.714 1.00 60.59 343 GLY A C 1
ATOM 2683 O O . GLY A 1 343 ? -0.249 37.051 2.302 1.00 60.59 343 GLY A O 1
ATOM 2684 N N . LEU A 1 344 ? -1.743 35.999 1.001 1.00 60.84 344 LEU A N 1
ATOM 2685 C CA . LEU A 1 344 ? -2.644 37.148 0.859 1.00 60.84 344 LEU A CA 1
ATOM 2686 C C . LEU A 1 344 ? -3.314 37.529 2.185 1.00 60.84 344 LEU A C 1
ATOM 2688 O O . LEU A 1 344 ? -3.459 38.716 2.473 1.00 60.84 344 LEU A O 1
ATOM 2692 N N . THR A 1 345 ? -3.679 36.553 3.022 1.00 60.38 345 THR A N 1
ATOM 2693 C CA . THR A 1 345 ? -4.201 36.826 4.370 1.00 60.38 345 THR A CA 1
ATOM 2694 C C . THR A 1 345 ? -3.139 37.476 5.258 1.00 60.38 345 THR A C 1
ATOM 2696 O O . THR A 1 345 ? -3.434 38.469 5.919 1.00 60.38 345 THR A O 1
ATOM 2699 N N . LEU A 1 346 ? -1.894 36.986 5.228 1.00 60.16 346 LEU A N 1
ATOM 2700 C CA . LEU A 1 346 ? -0.781 37.589 5.972 1.00 60.16 346 LEU A CA 1
ATOM 2701 C C . LEU A 1 346 ? -0.464 39.009 5.491 1.00 60.16 346 LEU A C 1
ATOM 2703 O O . LEU A 1 346 ? -0.265 39.902 6.313 1.00 60.16 346 LEU A O 1
ATOM 2707 N N . LEU A 1 347 ? -0.475 39.238 4.176 1.00 59.44 347 LEU A N 1
ATOM 2708 C CA . LEU A 1 347 ? -0.285 40.565 3.594 1.00 59.44 347 LEU A CA 1
ATOM 2709 C C . LEU A 1 347 ? -1.400 41.531 4.026 1.00 59.44 347 LEU A C 1
ATOM 2711 O O . LEU A 1 347 ? -1.111 42.666 4.393 1.00 59.44 347 LEU A O 1
ATOM 2715 N N . GLY A 1 348 ? -2.657 41.074 4.048 1.00 59.25 348 GLY A N 1
ATOM 2716 C CA . GLY A 1 348 ? -3.793 41.863 4.533 1.00 59.25 348 GLY A CA 1
ATOM 2717 C C . GLY A 1 348 ? -3.654 42.269 6.003 1.00 59.25 348 GLY A C 1
ATOM 2718 O O . GLY A 1 348 ? -3.844 43.439 6.333 1.00 59.25 348 GLY A O 1
ATOM 2719 N N . VAL A 1 349 ? -3.249 41.336 6.873 1.00 59.25 349 VAL A N 1
ATOM 2720 C CA . VAL A 1 349 ? -2.984 41.617 8.297 1.00 59.25 349 VAL A CA 1
ATOM 2721 C C . VAL A 1 349 ? -1.827 42.605 8.458 1.00 59.25 349 VAL A C 1
ATOM 2723 O O . VAL A 1 349 ? -1.924 43.530 9.265 1.00 59.25 349 VAL A O 1
ATOM 2726 N N . ALA A 1 350 ? -0.755 42.458 7.676 1.00 57.66 350 ALA A N 1
ATOM 2727 C CA . ALA A 1 350 ? 0.394 43.358 7.723 1.00 57.66 350 ALA A CA 1
ATOM 2728 C C . ALA A 1 350 ? 0.022 44.787 7.292 1.00 57.66 350 ALA A C 1
ATOM 2730 O O . ALA A 1 350 ? 0.333 45.738 8.007 1.00 57.66 350 ALA A O 1
ATOM 2731 N N . ILE A 1 351 ? -0.699 44.944 6.175 1.00 57.69 351 ILE A N 1
ATOM 2732 C CA . ILE A 1 351 ? -1.163 46.251 5.684 1.00 57.69 351 ILE A CA 1
ATOM 2733 C C . ILE A 1 351 ? -2.086 46.915 6.711 1.00 57.69 351 ILE A C 1
ATOM 2735 O O . ILE A 1 351 ? -1.875 48.075 7.061 1.00 57.69 351 ILE A O 1
ATOM 2739 N N . ALA A 1 352 ? -3.069 46.183 7.242 1.00 56.91 352 ALA A N 1
ATOM 2740 C CA . ALA A 1 352 ? -3.988 46.716 8.245 1.00 56.91 352 ALA A CA 1
ATOM 2741 C C . ALA A 1 352 ? -3.257 47.143 9.532 1.00 56.91 352 ALA A C 1
ATOM 2743 O O . ALA A 1 352 ? -3.549 48.203 10.082 1.00 56.91 352 ALA A O 1
ATOM 2744 N N . SER A 1 353 ? -2.249 46.376 9.961 1.00 56.94 353 SER A N 1
ATOM 2745 C CA . SER A 1 353 ? -1.426 46.706 11.132 1.00 56.94 353 SER A CA 1
ATOM 2746 C C . SER A 1 353 ? -0.586 47.973 10.923 1.00 56.94 353 SER A C 1
ATOM 2748 O O . SER A 1 353 ? -0.454 48.782 11.841 1.00 56.94 353 SER A O 1
ATOM 2750 N N . VAL A 1 354 ? -0.037 48.173 9.718 1.00 58.59 354 VAL A N 1
ATOM 2751 C CA . VAL A 1 354 ? 0.713 49.390 9.357 1.00 58.59 354 VAL A CA 1
ATOM 2752 C C . VAL A 1 354 ? -0.210 50.609 9.312 1.00 58.59 354 VAL A C 1
ATOM 2754 O O . VAL A 1 354 ? 0.141 51.655 9.854 1.00 58.59 354 VAL A O 1
ATOM 2757 N N . ILE A 1 355 ? -1.404 50.475 8.726 1.00 56.56 355 ILE A N 1
ATOM 2758 C CA . ILE A 1 355 ? -2.400 51.554 8.669 1.00 56.56 355 ILE A CA 1
ATOM 2759 C C . ILE A 1 355 ? -2.872 51.931 10.080 1.00 56.56 355 ILE A C 1
ATOM 2761 O O . ILE A 1 355 ? -2.926 53.115 10.402 1.00 56.56 355 ILE A O 1
ATOM 2765 N N . GLU A 1 356 ? -3.157 50.956 10.951 1.00 57.00 356 GLU A N 1
ATOM 2766 C CA . GLU A 1 356 ? -3.542 51.225 12.343 1.00 57.00 356 GLU A CA 1
ATOM 2767 C C . GLU A 1 356 ? -2.421 51.943 13.110 1.00 57.00 356 GLU A C 1
ATOM 2769 O O . GLU A 1 356 ? -2.685 52.922 13.815 1.00 57.00 356 GLU A O 1
ATOM 2774 N N . ALA A 1 357 ? -1.170 51.499 12.949 1.00 57.03 357 ALA A N 1
ATOM 2775 C CA . ALA A 1 357 ? -0.016 52.152 13.558 1.00 57.03 357 ALA A CA 1
ATOM 2776 C C . ALA A 1 357 ? 0.136 53.601 13.068 1.00 57.03 357 ALA A C 1
ATOM 2778 O O . ALA A 1 357 ? 0.311 54.495 13.892 1.00 57.03 357 ALA A O 1
ATOM 2779 N N . ALA A 1 358 ? -0.008 53.846 11.761 1.00 55.91 358 ALA A N 1
ATOM 2780 C CA . ALA A 1 358 ? 0.067 55.178 11.164 1.00 55.91 358 ALA A CA 1
ATOM 2781 C C . ALA A 1 358 ? -1.071 56.102 11.635 1.00 55.91 358 ALA A C 1
ATOM 2783 O O . ALA A 1 358 ? -0.818 57.241 12.023 1.00 55.91 358 ALA A O 1
ATOM 2784 N N . LEU A 1 359 ? -2.316 55.613 11.674 1.00 58.16 359 LEU A N 1
ATOM 2785 C CA . LEU A 1 359 ? -3.477 56.377 12.149 1.00 58.16 359 LEU A CA 1
ATOM 2786 C C . LEU A 1 359 ? -3.361 56.737 13.638 1.00 58.16 359 LEU A C 1
ATOM 2788 O O . LEU A 1 359 ? -3.676 57.861 14.029 1.00 58.16 359 LEU A O 1
ATOM 2792 N N . ARG A 1 360 ? -2.872 55.813 14.479 1.00 58.38 360 ARG A N 1
ATOM 2793 C CA . ARG A 1 360 ? -2.631 56.086 15.906 1.00 58.38 360 ARG A CA 1
ATOM 2794 C C . ARG A 1 360 ? -1.481 57.075 16.111 1.00 58.38 360 ARG A C 1
ATOM 2796 O O . ARG A 1 360 ? -1.621 57.970 16.949 1.00 58.38 360 ARG A O 1
ATOM 2803 N N . LEU A 1 361 ? -0.414 56.972 15.309 1.00 54.25 361 LEU A N 1
ATOM 2804 C CA . LEU A 1 361 ? 0.688 57.940 15.276 1.00 54.25 361 LEU A CA 1
ATOM 2805 C C . LEU A 1 361 ? 0.175 59.351 14.965 1.00 54.25 361 LEU A C 1
ATOM 2807 O O . LEU A 1 361 ? 0.472 60.290 15.694 1.00 54.25 361 LEU A O 1
ATOM 2811 N N . MET A 1 362 ? -0.654 59.490 13.926 1.00 54.53 362 MET A N 1
ATOM 2812 C CA . MET A 1 362 ? -1.211 60.786 13.524 1.00 54.53 362 MET A CA 1
ATOM 2813 C C . MET A 1 362 ? -2.171 61.378 14.565 1.00 54.53 362 MET A C 1
ATOM 2815 O O . MET A 1 362 ? -2.326 62.591 14.632 1.00 54.53 362 MET A O 1
ATOM 2819 N N . SER A 1 363 ? -2.801 60.546 15.401 1.00 57.16 363 SER A N 1
ATOM 2820 C CA . SER A 1 363 ? -3.742 61.012 16.430 1.00 57.16 363 SER A CA 1
ATOM 2821 C C . SER A 1 363 ? -3.095 61.493 17.736 1.00 57.16 363 SER A C 1
ATOM 2823 O O . SER A 1 363 ? -3.795 62.053 18.575 1.00 57.16 363 SER A O 1
ATOM 2825 N N . THR A 1 364 ? -1.791 61.260 17.945 1.00 54.47 364 THR A N 1
ATOM 2826 C CA . THR A 1 364 ? -1.139 61.478 19.255 1.00 54.47 364 THR A CA 1
ATOM 2827 C C . THR A 1 364 ? 0.160 62.293 19.211 1.00 54.47 364 THR A C 1
ATOM 2829 O O . THR A 1 364 ? 0.806 62.445 20.250 1.00 54.47 364 THR A O 1
ATOM 2832 N N . ILE A 1 365 ? 0.571 62.816 18.047 1.00 54.22 365 ILE A N 1
ATOM 2833 C CA . ILE A 1 365 ? 1.926 63.362 17.849 1.00 54.22 365 ILE A CA 1
ATOM 2834 C C . ILE A 1 365 ? 1.906 64.644 16.992 1.00 54.22 365 ILE A C 1
ATOM 2836 O O . ILE A 1 365 ? 1.213 64.702 15.979 1.00 54.22 365 ILE A O 1
ATOM 2840 N N . THR A 1 366 ? 2.674 65.670 17.383 1.00 58.41 366 THR A N 1
ATOM 2841 C CA . THR A 1 366 ? 2.953 66.874 16.573 1.00 58.41 366 THR A CA 1
ATOM 2842 C C . THR A 1 366 ? 4.067 66.604 15.551 1.00 58.41 366 THR A C 1
ATOM 2844 O O . THR A 1 366 ? 4.963 65.805 15.820 1.00 58.41 366 THR A O 1
ATOM 2847 N N . LEU A 1 367 ? 4.039 67.268 14.384 1.00 54.16 367 LEU A N 1
ATOM 2848 C CA . LEU A 1 367 ? 4.949 67.007 13.247 1.00 54.16 367 LEU A CA 1
ATOM 2849 C C . LEU A 1 367 ? 6.444 66.913 13.639 1.00 54.16 367 LEU A C 1
ATOM 2851 O O . LEU A 1 367 ? 7.147 66.034 13.147 1.00 54.16 367 LEU A O 1
ATOM 2855 N N . GLU A 1 368 ? 6.904 67.739 14.584 1.00 52.75 368 GLU A N 1
ATOM 2856 C CA . GLU A 1 368 ? 8.303 67.779 15.053 1.00 52.75 368 GLU A CA 1
ATOM 2857 C C . GLU A 1 368 ? 8.784 66.483 15.732 1.00 52.75 368 GLU A C 1
ATOM 2859 O O . GLU A 1 368 ? 9.955 66.117 15.645 1.00 52.75 368 GLU A O 1
ATOM 2864 N N . GLN A 1 369 ? 7.901 65.742 16.408 1.00 54.00 369 GLN A N 1
ATOM 2865 C CA . GLN A 1 369 ? 8.286 64.506 17.103 1.00 54.00 369 GLN A CA 1
ATOM 2866 C C . GLN A 1 369 ? 8.464 63.320 16.140 1.00 54.00 369 GLN A C 1
ATOM 2868 O O . GLN A 1 369 ? 9.146 62.351 16.486 1.00 54.00 369 GLN A O 1
ATOM 2873 N N . VAL A 1 370 ? 7.873 63.396 14.941 1.00 52.81 370 VAL A N 1
ATOM 2874 C CA . VAL A 1 370 ? 8.004 62.384 13.882 1.00 52.81 370 VAL A CA 1
ATOM 2875 C C . VAL A 1 370 ? 9.353 62.513 13.168 1.00 52.81 370 VAL A C 1
ATOM 2877 O O . VAL A 1 370 ? 9.992 61.492 12.918 1.00 52.81 370 VAL A O 1
ATOM 2880 N N . GLU A 1 371 ? 9.834 63.736 12.919 1.00 50.00 371 GLU A N 1
ATOM 2881 C CA . GLU A 1 371 ? 11.131 63.987 12.262 1.00 50.00 371 GLU A CA 1
ATOM 2882 C C . GLU A 1 371 ? 12.337 63.506 13.085 1.00 50.00 371 GLU A C 1
ATOM 2884 O O . GLU A 1 371 ? 13.320 63.031 12.521 1.00 50.00 371 GLU A O 1
ATOM 2889 N N . LEU A 1 372 ? 12.254 63.550 14.418 1.00 54.00 372 LEU A N 1
ATOM 2890 C CA . LEU A 1 372 ? 13.340 63.131 15.317 1.00 54.00 372 LEU A CA 1
ATOM 2891 C C . LEU A 1 372 ? 13.361 61.622 15.628 1.00 54.00 372 LEU A C 1
ATOM 2893 O O . LEU A 1 372 ? 14.196 61.168 16.408 1.00 54.00 372 LEU A O 1
ATOM 2897 N N . GLY A 1 373 ? 12.432 60.825 15.084 1.00 50.50 373 GLY A N 1
ATOM 2898 C CA . GLY A 1 373 ? 12.375 59.371 15.314 1.00 50.50 373 GLY A CA 1
ATOM 2899 C C . GLY A 1 373 ? 12.069 58.943 16.763 1.00 50.50 373 GLY A C 1
ATOM 2900 O O . GLY A 1 373 ? 12.034 57.748 17.064 1.00 50.50 373 GLY A O 1
ATOM 2901 N N . LEU A 1 374 ? 11.784 59.894 17.662 1.00 55.62 374 LEU A N 1
ATOM 2902 C CA . LEU A 1 374 ? 11.538 59.682 19.099 1.00 55.62 374 LEU A CA 1
ATOM 2903 C C . LEU A 1 374 ? 10.254 58.887 19.393 1.00 55.62 374 LEU A C 1
ATOM 2905 O O . LEU A 1 374 ? 10.055 58.392 20.503 1.00 55.62 374 LEU A O 1
ATOM 2909 N N . VAL A 1 375 ? 9.388 58.727 18.393 1.00 52.22 375 VAL A N 1
ATOM 2910 C CA . VAL A 1 375 ? 8.126 57.985 18.487 1.00 52.22 375 VAL A CA 1
ATOM 2911 C C . VAL A 1 375 ? 8.345 56.497 18.790 1.00 52.22 375 VAL A C 1
ATOM 2913 O O . VAL A 1 375 ? 7.612 55.917 19.591 1.00 52.22 375 VAL A O 1
ATOM 2916 N N . PHE A 1 376 ? 9.395 55.882 18.235 1.00 48.94 376 PHE A N 1
ATOM 2917 C CA . PHE A 1 376 ? 9.696 54.455 18.432 1.00 48.94 376 PHE A CA 1
ATOM 2918 C C . PHE A 1 376 ? 10.323 54.133 19.800 1.00 48.94 376 PHE A C 1
ATOM 2920 O O . PHE A 1 376 ? 10.420 52.966 20.187 1.00 48.94 376 PHE A O 1
ATOM 2927 N N . LEU A 1 377 ? 10.731 55.158 20.553 1.00 54.09 377 LEU A N 1
ATOM 2928 C CA . LEU A 1 377 ? 11.318 55.022 21.888 1.00 54.09 377 LEU A CA 1
ATOM 2929 C C . LEU A 1 377 ? 10.274 55.118 23.007 1.00 54.09 377 LEU A C 1
ATOM 2931 O O . LEU A 1 377 ? 10.597 54.860 24.166 1.00 54.09 377 LEU A O 1
ATOM 2935 N N . ARG A 1 378 ? 9.013 55.457 22.694 1.00 58.22 378 ARG A N 1
ATOM 2936 C CA . ARG A 1 378 ? 7.959 55.509 23.713 1.00 58.22 378 ARG A CA 1
ATOM 2937 C C . ARG A 1 378 ? 7.589 54.094 24.183 1.00 58.22 378 ARG A C 1
ATOM 2939 O O . ARG A 1 378 ? 7.248 53.256 23.341 1.00 58.22 378 ARG A O 1
ATOM 2946 N N . PRO A 1 379 ? 7.540 53.837 25.506 1.00 59.12 379 PRO A N 1
ATOM 2947 C CA . PRO A 1 379 ? 7.213 52.520 26.063 1.00 59.12 379 PRO A CA 1
ATOM 2948 C C . PRO A 1 379 ? 5.874 51.967 25.565 1.00 59.12 379 PRO A C 1
ATOM 2950 O O . PRO A 1 379 ? 5.735 50.772 25.317 1.00 59.12 379 PRO A O 1
ATOM 2953 N N . GLU A 1 380 ? 4.886 52.841 25.362 1.00 56.38 380 GLU A N 1
ATOM 2954 C CA . GLU A 1 380 ? 3.569 52.463 24.839 1.00 56.38 380 GLU A CA 1
ATOM 2955 C C . GLU A 1 380 ? 3.622 52.005 23.378 1.00 56.38 380 GLU A C 1
ATOM 2957 O O . GLU A 1 380 ? 2.956 51.037 23.013 1.00 56.38 380 GLU A O 1
ATOM 2962 N N . THR A 1 381 ? 4.463 52.639 22.554 1.00 52.06 381 THR A N 1
ATOM 2963 C CA . THR A 1 381 ? 4.645 52.268 21.141 1.00 52.06 381 THR A CA 1
ATOM 2964 C C . THR A 1 381 ? 5.380 50.934 21.033 1.00 52.06 381 THR A C 1
ATOM 2966 O O . THR A 1 381 ? 4.964 50.064 20.271 1.00 52.06 381 THR A O 1
ATOM 2969 N N . GLN A 1 382 ? 6.398 50.712 21.870 1.00 54.81 382 GLN A N 1
ATOM 2970 C CA . GLN A 1 382 ? 7.101 49.428 21.954 1.00 54.81 382 GLN A CA 1
ATOM 2971 C C . GLN A 1 382 ? 6.193 48.301 22.460 1.00 54.81 382 GLN A C 1
ATOM 2973 O O . GLN A 1 382 ? 6.198 47.204 21.902 1.00 54.81 382 GLN A O 1
ATOM 2978 N N . ARG A 1 383 ? 5.354 48.573 23.468 1.00 58.22 383 ARG A N 1
ATOM 2979 C CA . ARG A 1 383 ? 4.364 47.614 23.979 1.00 58.22 383 ARG A CA 1
ATOM 2980 C C . ARG A 1 383 ? 3.334 47.246 22.910 1.00 58.22 383 ARG A C 1
ATOM 2982 O O . ARG A 1 383 ? 3.022 46.068 22.753 1.00 58.22 383 ARG A O 1
ATOM 2989 N N . LEU A 1 384 ? 2.829 48.224 22.156 1.00 52.91 384 LEU A N 1
ATOM 2990 C CA . LEU A 1 384 ? 1.885 47.992 21.058 1.00 52.91 384 LEU A CA 1
ATOM 2991 C C . LEU A 1 384 ? 2.529 47.235 19.889 1.00 52.91 384 LEU A C 1
ATOM 2993 O O . LEU A 1 384 ? 1.928 46.286 19.389 1.00 52.91 384 LEU A O 1
ATOM 2997 N N . MET A 1 385 ? 3.762 47.581 19.497 1.00 51.28 385 MET A N 1
ATOM 2998 C CA . MET A 1 385 ? 4.521 46.815 18.501 1.00 51.28 385 MET A CA 1
ATOM 2999 C C . MET A 1 385 ? 4.737 45.371 18.958 1.00 51.28 385 MET A C 1
ATOM 3001 O O . MET A 1 385 ? 4.511 44.458 18.171 1.00 51.28 385 MET A O 1
ATOM 3005 N N . GLY A 1 386 ? 5.095 45.151 20.227 1.00 53.94 386 GLY A N 1
ATOM 3006 C CA . GLY A 1 386 ? 5.265 43.816 20.804 1.00 53.94 386 GLY A CA 1
ATOM 3007 C C . GLY A 1 386 ? 3.981 42.981 20.777 1.00 53.94 386 GLY A C 1
ATOM 3008 O O . GLY A 1 386 ? 4.015 41.818 20.378 1.00 53.94 386 GLY A O 1
ATOM 3009 N N . ILE A 1 387 ? 2.835 43.578 21.126 1.00 54.94 387 ILE A N 1
ATOM 3010 C CA . ILE A 1 387 ? 1.523 42.912 21.054 1.00 54.94 387 ILE A CA 1
ATOM 3011 C C . ILE A 1 387 ? 1.166 42.575 19.601 1.00 54.94 387 ILE A C 1
ATOM 3013 O O . ILE A 1 387 ? 0.774 41.443 19.320 1.00 54.94 387 ILE A O 1
ATOM 3017 N N . ASN A 1 388 ? 1.349 43.508 18.664 1.00 50.59 388 ASN A N 1
ATOM 3018 C CA . ASN A 1 388 ? 1.054 43.272 17.249 1.00 50.59 388 ASN A CA 1
ATOM 3019 C C . ASN A 1 388 ? 1.969 42.200 16.636 1.00 50.59 388 ASN A C 1
ATOM 3021 O O . ASN A 1 388 ? 1.499 41.377 15.847 1.00 50.59 388 ASN A O 1
ATOM 3025 N N . LEU A 1 389 ? 3.245 42.145 17.034 1.00 52.38 389 LEU A N 1
ATOM 3026 C CA . LEU A 1 389 ? 4.170 41.081 16.635 1.00 52.38 389 LEU A CA 1
ATOM 3027 C C . LEU A 1 389 ? 3.736 39.720 17.187 1.00 52.38 389 LEU A C 1
ATOM 3029 O O . LEU A 1 389 ? 3.715 38.741 16.444 1.00 52.38 389 LEU A O 1
ATOM 3033 N N . ALA A 1 390 ? 3.348 39.657 18.463 1.00 52.28 390 ALA A N 1
ATOM 3034 C CA . ALA A 1 390 ? 2.883 38.426 19.096 1.00 52.28 390 ALA A CA 1
ATOM 3035 C C . ALA A 1 390 ? 1.594 37.900 18.443 1.00 52.28 390 ALA A C 1
ATOM 3037 O O . ALA A 1 390 ? 1.503 36.719 18.110 1.00 52.28 390 ALA A O 1
ATOM 3038 N N . VAL A 1 391 ? 0.623 38.780 18.186 1.00 52.12 391 VAL A N 1
ATOM 3039 C CA . VAL A 1 391 ? -0.622 38.436 17.483 1.00 52.12 391 VAL A CA 1
ATOM 3040 C C . VAL A 1 391 ? -0.328 37.965 16.057 1.00 52.12 391 VAL A C 1
ATOM 3042 O O . VAL A 1 391 ? -0.832 36.921 15.643 1.00 52.12 391 VAL A O 1
ATOM 3045 N N . SER A 1 392 ? 0.547 38.665 15.328 1.00 49.19 392 SER A N 1
ATOM 3046 C CA . SER A 1 392 ? 0.954 38.274 13.971 1.00 49.19 392 SER A CA 1
ATOM 3047 C C . SER A 1 392 ? 1.647 36.910 13.952 1.00 49.19 392 SER A C 1
ATOM 3049 O O . SER A 1 392 ? 1.364 36.089 13.078 1.00 49.19 392 SER A O 1
ATOM 3051 N N . ALA A 1 393 ? 2.505 36.620 14.933 1.00 52.53 393 ALA A N 1
ATOM 3052 C CA . ALA A 1 393 ? 3.170 35.327 15.065 1.00 52.53 393 ALA A CA 1
ATOM 3053 C C . ALA A 1 393 ? 2.170 34.190 15.334 1.00 52.53 393 ALA A C 1
ATOM 3055 O O . ALA A 1 393 ? 2.258 33.139 14.698 1.00 52.53 393 ALA A O 1
ATOM 3056 N N . VAL A 1 394 ? 1.179 34.407 16.208 1.00 54.41 394 VAL A N 1
ATOM 3057 C CA . VAL A 1 394 ? 0.123 33.422 16.502 1.00 54.41 394 VAL A CA 1
ATOM 3058 C C . VAL A 1 394 ? -0.760 33.169 15.278 1.00 54.41 394 VAL A C 1
ATOM 3060 O O . VAL A 1 394 ? -0.995 32.013 14.927 1.00 54.41 394 VAL A O 1
ATOM 3063 N N . VAL A 1 395 ? -1.201 34.221 14.580 1.00 51.75 395 VAL A N 1
ATOM 3064 C CA . VAL A 1 395 ? -2.011 34.095 13.354 1.00 51.75 395 VAL A CA 1
ATOM 3065 C C . VAL A 1 395 ? -1.223 33.389 12.250 1.00 51.75 395 VAL A C 1
ATOM 3067 O O . VAL A 1 395 ? -1.763 32.513 11.572 1.00 51.75 395 VAL A O 1
ATOM 3070 N N . THR A 1 396 ? 0.068 33.696 12.103 1.00 52.56 396 THR A N 1
ATOM 3071 C CA . THR A 1 396 ? 0.954 33.018 11.146 1.00 52.56 396 THR A CA 1
ATOM 3072 C C . THR A 1 396 ? 1.103 31.540 11.488 1.00 52.56 396 THR A C 1
ATOM 3074 O O . THR A 1 396 ? 0.899 30.696 10.619 1.00 52.56 396 THR A O 1
ATOM 3077 N N . ALA A 1 397 ? 1.387 31.203 12.749 1.00 51.94 397 ALA A N 1
ATOM 3078 C CA . ALA A 1 397 ? 1.527 29.820 13.195 1.00 51.94 397 ALA A CA 1
ATOM 3079 C C . ALA A 1 397 ? 0.228 29.017 13.012 1.00 51.94 397 ALA A C 1
ATOM 3081 O O . ALA A 1 397 ? 0.271 27.882 12.536 1.00 51.94 397 ALA A O 1
ATOM 3082 N N . ALA A 1 398 ? -0.929 29.610 13.320 1.00 51.97 398 ALA A N 1
ATOM 3083 C CA . ALA A 1 398 ? -2.236 28.982 13.140 1.00 51.97 398 ALA A CA 1
ATOM 3084 C C . ALA A 1 398 ? -2.602 28.799 11.656 1.00 51.97 398 ALA A C 1
ATOM 3086 O O . ALA A 1 398 ? -3.088 27.735 11.273 1.00 51.97 398 ALA A O 1
ATOM 3087 N N . THR A 1 399 ? -2.315 29.792 10.806 1.00 50.62 399 THR A N 1
ATOM 3088 C CA . THR A 1 399 ? -2.515 29.705 9.348 1.00 50.62 399 THR A CA 1
ATOM 3089 C C . THR A 1 399 ? -1.615 28.627 8.751 1.00 50.62 399 THR A C 1
ATOM 3091 O O . THR A 1 399 ? -2.082 27.791 7.982 1.00 50.62 399 THR A O 1
ATOM 3094 N N . LEU A 1 400 ? -0.343 28.580 9.158 1.00 51.09 400 LEU A N 1
ATOM 3095 C CA . LEU A 1 400 ? 0.608 27.556 8.733 1.00 51.09 400 LEU A CA 1
ATOM 3096 C C . LEU A 1 400 ? 0.145 26.160 9.172 1.00 51.09 400 LEU A C 1
ATOM 3098 O O . LEU A 1 400 ? 0.096 25.240 8.358 1.00 51.09 400 LEU A O 1
ATOM 3102 N N . TRP A 1 401 ? -0.265 26.009 10.435 1.00 57.62 401 TRP A N 1
ATOM 3103 C CA . TRP A 1 401 ? -0.822 24.763 10.962 1.00 57.62 401 TRP A CA 1
ATOM 3104 C C . TRP A 1 401 ? -2.064 24.322 10.184 1.00 57.62 401 TRP A C 1
ATOM 3106 O O . TRP A 1 401 ? -2.172 23.152 9.819 1.00 57.62 401 TRP A O 1
ATOM 3116 N N . PHE A 1 402 ? -2.977 25.242 9.869 1.00 50.66 402 PHE A N 1
ATOM 3117 C CA . PHE A 1 402 ? -4.203 24.926 9.144 1.00 50.66 402 PHE A CA 1
ATOM 3118 C C . PHE A 1 402 ? -3.950 24.607 7.667 1.00 50.66 402 PHE A C 1
ATOM 3120 O O . PHE A 1 402 ? -4.546 23.668 7.149 1.00 50.66 402 PHE A O 1
ATOM 3127 N N . VAL A 1 403 ? -3.040 25.312 6.987 1.00 49.72 403 VAL A N 1
ATOM 3128 C CA . VAL A 1 403 ? -2.599 24.962 5.623 1.00 49.72 403 VAL A CA 1
ATOM 3129 C C . VAL A 1 403 ? -1.999 23.555 5.615 1.00 49.72 403 VAL A C 1
ATOM 3131 O O . VAL A 1 403 ? -2.371 22.731 4.778 1.00 49.72 403 VAL A O 1
ATOM 3134 N N . LEU A 1 404 ? -1.155 23.232 6.599 1.00 48.41 404 LEU A N 1
ATOM 3135 C CA . LEU A 1 404 ? -0.598 21.890 6.782 1.00 48.41 404 LEU A CA 1
ATOM 3136 C C . LEU A 1 404 ? -1.681 20.849 7.124 1.00 48.41 404 LEU A C 1
ATOM 3138 O O . LEU A 1 404 ? -1.581 19.697 6.699 1.00 48.41 404 LEU A O 1
ATOM 3142 N N . HIS A 1 405 ? -2.730 21.228 7.856 1.00 46.25 405 HIS A N 1
ATOM 3143 C CA . HIS A 1 405 ? -3.865 20.364 8.187 1.00 46.25 405 HIS A CA 1
ATOM 3144 C C . HIS A 1 405 ? -4.782 20.118 6.978 1.00 46.25 405 HIS A C 1
ATOM 3146 O O . HIS A 1 405 ? -5.151 18.980 6.699 1.00 46.25 405 HIS A O 1
ATOM 3152 N N . GLN A 1 406 ? -5.130 21.150 6.210 1.00 45.31 406 GLN A N 1
ATOM 3153 C CA . GLN A 1 406 ? -5.892 21.014 4.966 1.00 45.31 406 GLN A CA 1
ATOM 3154 C C . GLN A 1 406 ? -5.102 20.237 3.914 1.00 45.31 406 GLN A C 1
ATOM 3156 O O . GLN A 1 406 ? -5.693 19.464 3.167 1.00 45.31 406 GLN A O 1
ATOM 3161 N N . GLN A 1 407 ? -3.770 20.348 3.901 1.00 42.44 407 GLN A N 1
ATOM 3162 C CA . GLN A 1 407 ? -2.913 19.468 3.110 1.00 42.44 407 GLN A CA 1
ATOM 3163 C C . GLN A 1 407 ? -3.092 17.992 3.509 1.00 42.44 407 GLN A C 1
ATOM 3165 O O . GLN A 1 407 ? -3.136 17.143 2.623 1.00 42.44 407 GLN A O 1
ATOM 3170 N N . ARG A 1 408 ? -3.263 17.666 4.803 1.00 41.78 408 ARG A N 1
ATOM 3171 C CA . ARG A 1 408 ? -3.584 16.287 5.233 1.00 41.78 408 ARG A CA 1
ATOM 3172 C C . ARG A 1 408 ? -4.910 15.800 4.651 1.00 41.78 408 ARG A C 1
ATOM 3174 O O . ARG A 1 408 ? -4.998 14.644 4.261 1.00 41.78 408 ARG A O 1
ATOM 3181 N N . GLN A 1 409 ? -5.918 16.668 4.568 1.00 35.03 409 GLN A N 1
ATOM 3182 C CA . GLN A 1 409 ? -7.251 16.301 4.074 1.00 35.03 409 GLN A CA 1
ATOM 3183 C C . GLN A 1 409 ? -7.335 16.250 2.538 1.00 35.03 409 GLN A C 1
ATOM 3185 O O . GLN A 1 409 ? -7.875 15.297 1.992 1.00 35.03 409 GLN A O 1
ATOM 3190 N N . ALA A 1 410 ? -6.750 17.214 1.820 1.00 27.77 410 ALA A N 1
ATOM 3191 C CA . ALA A 1 410 ? -6.801 17.277 0.355 1.00 27.77 410 ALA A CA 1
ATOM 3192 C C . ALA A 1 410 ? -6.009 16.147 -0.332 1.00 27.77 410 ALA A C 1
ATOM 3194 O O . ALA A 1 410 ? -6.363 15.724 -1.430 1.00 27.77 410 ALA A O 1
ATOM 3195 N N . VAL A 1 411 ? -4.966 15.618 0.321 1.00 32.81 411 VAL A N 1
ATOM 3196 C CA . VAL A 1 411 ? -4.215 14.444 -0.163 1.00 32.81 411 VAL A CA 1
ATOM 3197 C C . VAL A 1 411 ? -5.085 13.178 -0.186 1.00 32.81 411 VAL A C 1
ATOM 3199 O O . VAL A 1 411 ? -4.845 12.305 -1.014 1.00 32.81 411 VAL A O 1
ATOM 3202 N N . HIS A 1 412 ? -6.136 13.094 0.637 1.00 34.44 412 HIS A N 1
ATOM 3203 C CA . HIS A 1 412 ? -7.090 11.982 0.584 1.00 34.44 412 HIS A CA 1
ATOM 3204 C C . HIS A 1 412 ? -8.080 12.071 -0.591 1.00 34.44 412 HIS A C 1
ATOM 3206 O O . HIS A 1 412 ? -8.621 11.047 -0.993 1.00 34.44 412 HIS A O 1
ATOM 3212 N N . GLU A 1 413 ? -8.301 13.256 -1.172 1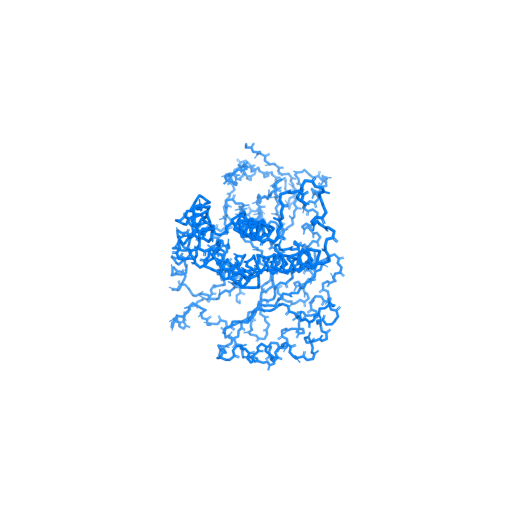.00 30.88 413 GLU A N 1
ATOM 3213 C CA . GLU A 1 413 ? -9.299 13.476 -2.235 1.00 30.88 413 GLU A CA 1
ATOM 3214 C C . GLU A 1 413 ? -8.727 13.433 -3.666 1.00 30.88 413 GLU A C 1
ATOM 3216 O O . GLU A 1 413 ? -9.483 13.549 -4.632 1.00 30.88 413 GLU A O 1
ATOM 3221 N N . LEU A 1 414 ? -7.403 13.312 -3.826 1.00 30.25 414 LEU A N 1
ATOM 3222 C CA . LEU A 1 414 ? -6.705 13.545 -5.101 1.00 30.25 414 LEU A CA 1
ATOM 3223 C C . LEU A 1 414 ? -6.083 12.305 -5.760 1.00 30.25 414 LEU A C 1
ATOM 3225 O O . LEU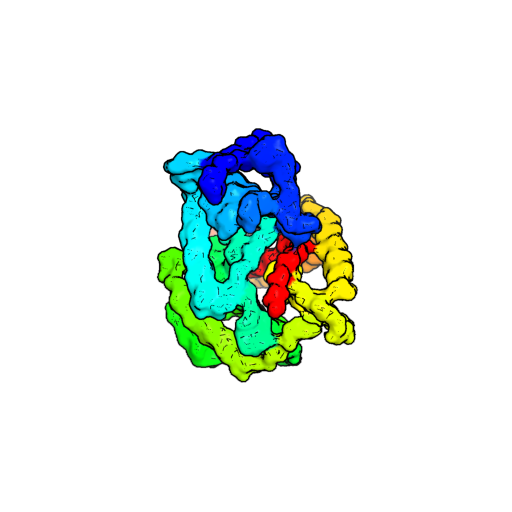 A 1 414 ? -5.386 12.449 -6.765 1.00 30.25 414 LEU A O 1
ATOM 3229 N N . ALA A 1 415 ? -6.362 11.099 -5.269 1.00 35.66 415 ALA A N 1
ATOM 3230 C CA . ALA A 1 415 ? -6.099 9.904 -6.062 1.00 35.66 415 ALA A CA 1
ATOM 3231 C C . ALA A 1 415 ? -7.127 9.837 -7.201 1.00 35.66 415 ALA A C 1
ATOM 3233 O O . ALA A 1 415 ? -8.330 9.994 -6.984 1.00 35.66 415 ALA A O 1
ATOM 3234 N N . HIS A 1 416 ? -6.655 9.652 -8.433 1.00 35.00 416 HIS A N 1
ATOM 3235 C CA . HIS A 1 416 ? -7.522 9.214 -9.519 1.00 35.00 416 HIS A CA 1
ATOM 3236 C C . HIS A 1 416 ? -8.300 7.976 -9.047 1.00 35.00 416 HIS A C 1
ATOM 3238 O O . HIS A 1 416 ? -7.663 7.114 -8.442 1.00 35.00 416 HIS A O 1
ATOM 3244 N N . PRO A 1 417 ? -9.611 7.852 -9.331 1.00 40.41 417 PRO A N 1
ATOM 3245 C CA . PRO A 1 417 ? -10.314 6.586 -9.168 1.00 40.41 417 PRO A CA 1
ATOM 3246 C C . PRO A 1 417 ? -9.663 5.553 -10.080 1.00 40.41 417 PRO A C 1
ATOM 3248 O O . PRO A 1 417 ? -10.008 5.426 -11.250 1.00 40.41 417 PRO A O 1
ATOM 3251 N N . THR A 1 418 ? -8.670 4.855 -9.544 1.00 49.59 418 THR A N 1
ATOM 3252 C CA . THR A 1 418 ? -8.119 3.640 -10.116 1.00 49.59 418 THR A CA 1
ATOM 3253 C C . THR A 1 418 ? -8.946 2.491 -9.574 1.00 49.59 418 THR A C 1
ATOM 3255 O O . THR A 1 418 ? -9.179 2.398 -8.366 1.00 49.59 418 THR A O 1
ATOM 3258 N N . ILE A 1 419 ? -9.448 1.670 -10.489 1.00 51.22 419 ILE A N 1
ATOM 3259 C CA . ILE A 1 419 ? -9.963 0.341 -10.188 1.00 51.22 419 ILE A CA 1
ATOM 3260 C C . ILE A 1 419 ? -8.835 -0.600 -10.587 1.00 51.22 419 ILE A C 1
ATOM 3262 O O . ILE A 1 419 ? -8.502 -0.697 -11.764 1.00 51.22 419 ILE A O 1
ATOM 3266 N N . GLU A 1 420 ? -8.187 -1.219 -9.607 1.00 52.97 420 GLU A N 1
ATOM 3267 C CA . GLU A 1 420 ? -7.233 -2.299 -9.862 1.00 52.97 420 GLU A CA 1
ATOM 3268 C C . GLU A 1 420 ? -7.941 -3.612 -9.550 1.00 52.97 420 GLU A C 1
ATOM 3270 O O . GLU A 1 420 ? -8.487 -3.773 -8.460 1.00 52.97 420 GLU A O 1
ATOM 3275 N N . HIS A 1 421 ? -7.935 -4.552 -10.484 1.00 50.72 421 HIS A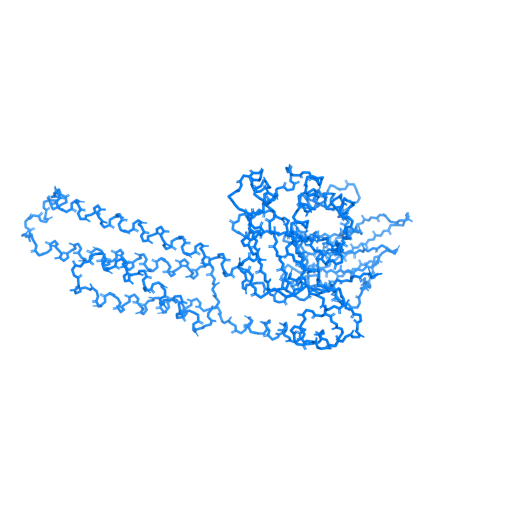 N 1
ATOM 3276 C CA . HIS A 1 421 ? -8.405 -5.902 -10.207 1.00 50.72 421 HIS A CA 1
ATOM 3277 C C . HIS A 1 421 ? -7.342 -6.643 -9.387 1.00 50.72 421 HIS A C 1
ATOM 3279 O O . HIS A 1 421 ? -6.170 -6.277 -9.394 1.00 50.72 421 HIS A O 1
ATOM 3285 N N . SER A 1 422 ? -7.730 -7.657 -8.630 1.00 49.03 422 SER A N 1
ATOM 3286 C CA . SER A 1 422 ? -6.814 -8.625 -8.028 1.00 49.03 422 SER A CA 1
ATOM 3287 C C . SER A 1 422 ? -7.577 -9.926 -7.820 1.00 49.03 422 SER A C 1
ATOM 3289 O O . SER A 1 422 ? -8.629 -9.954 -7.180 1.00 49.03 422 SER A O 1
ATOM 3291 N N . GLY A 1 423 ? -7.083 -11.017 -8.395 1.00 36.84 423 GLY A N 1
ATOM 3292 C CA . GLY A 1 423 ? -7.669 -12.325 -8.139 1.00 36.84 423 GLY A CA 1
ATOM 3293 C C . GLY A 1 423 ? -7.418 -12.717 -6.685 1.00 36.84 423 GLY A C 1
ATOM 3294 O O . GLY A 1 423 ? -6.276 -12.709 -6.233 1.00 36.84 423 GLY A O 1
ATOM 3295 N N . ILE A 1 424 ? -8.470 -13.073 -5.949 1.00 35.12 424 ILE A N 1
ATOM 3296 C CA . ILE A 1 424 ? -8.316 -14.004 -4.833 1.00 35.12 424 ILE A CA 1
ATOM 3297 C C . ILE A 1 424 ? -8.612 -15.369 -5.440 1.00 35.12 424 ILE A C 1
ATOM 3299 O O . ILE A 1 424 ? -9.765 -15.670 -5.736 1.00 35.12 424 ILE A O 1
ATOM 3303 N N . GLU A 1 425 ? -7.576 -16.166 -5.681 1.00 29.75 425 GLU A N 1
ATOM 3304 C CA . GLU A 1 425 ? -7.770 -17.601 -5.887 1.00 29.75 425 GLU A CA 1
ATOM 3305 C C . GLU A 1 425 ? -8.321 -18.167 -4.577 1.00 29.75 425 GLU A C 1
ATOM 3307 O O . GLU A 1 425 ? -7.637 -18.107 -3.547 1.00 29.75 425 GLU A O 1
ATOM 3312 N N . GLY A 1 426 ? -9.592 -18.575 -4.621 1.00 28.27 426 GLY A N 1
ATOM 3313 C CA . GLY A 1 426 ? -10.337 -19.141 -3.497 1.00 28.27 426 GLY A CA 1
ATOM 3314 C C . GLY A 1 426 ? -9.871 -20.530 -3.107 1.00 28.27 426 GLY A C 1
ATOM 3315 O O . GLY A 1 426 ? -9.370 -21.255 -3.995 1.00 28.27 426 GLY A O 1
#